Protein AF-A0A3B1JNW8-F1 (afdb_monomer_lite)

Structure (mmCIF, N/CA/C/O backbone):
data_AF-A0A3B1JNW8-F1
#
_entry.id   AF-A0A3B1JNW8-F1
#
loop_
_atom_site.group_PDB
_atom_site.id
_atom_site.type_symbol
_atom_site.label_atom_id
_atom_site.label_alt_id
_atom_site.label_comp_id
_atom_site.label_asym_id
_atom_site.label_entity_id
_atom_site.label_seq_id
_atom_site.pdbx_PDB_ins_code
_atom_site.Cartn_x
_atom_site.Cartn_y
_atom_site.Cartn_z
_atom_site.occupancy
_atom_site.B_iso_or_equiv
_atom_site.auth_seq_id
_atom_site.auth_comp_id
_atom_site.auth_asym_id
_atom_site.auth_atom_id
_atom_site.pdbx_PDB_model_num
ATOM 1 N N . MET A 1 1 ? 33.219 34.722 -27.864 1.00 51.53 1 MET A N 1
ATOM 2 C CA . MET A 1 1 ? 32.446 34.672 -26.596 1.00 51.53 1 MET A CA 1
ATOM 3 C C . MET A 1 1 ? 32.625 36.009 -25.904 1.00 51.53 1 MET A C 1
ATOM 5 O O . MET A 1 1 ? 33.750 36.466 -25.860 1.00 51.53 1 MET A O 1
ATOM 9 N N . ILE A 1 2 ? 31.564 36.655 -25.415 1.00 62.22 2 ILE A N 1
ATOM 10 C CA . ILE A 1 2 ? 31.696 37.978 -24.778 1.00 62.22 2 ILE A CA 1
ATOM 11 C C . ILE A 1 2 ? 31.516 37.834 -23.260 1.00 62.22 2 ILE A C 1
ATOM 13 O O . ILE A 1 2 ? 30.492 37.302 -22.812 1.00 62.22 2 ILE A O 1
ATOM 17 N N . SER A 1 3 ? 32.507 38.298 -22.495 1.00 66.75 3 SER A N 1
ATOM 18 C CA . SER A 1 3 ? 32.395 38.636 -21.070 1.00 66.75 3 SER A CA 1
ATOM 19 C C . SER A 1 3 ? 32.288 40.159 -20.960 1.00 66.75 3 SER A C 1
ATOM 21 O O . SER A 1 3 ? 32.994 40.876 -21.665 1.00 66.75 3 SER A O 1
ATOM 23 N N . CYS A 1 4 ? 31.354 40.676 -20.163 1.00 62.97 4 CYS A N 1
ATOM 24 C CA . CYS A 1 4 ? 31.179 42.119 -19.973 1.00 62.97 4 CYS A CA 1
ATOM 25 C C . CYS A 1 4 ? 31.002 42.444 -18.486 1.00 62.97 4 CYS A C 1
ATOM 27 O O . CYS A 1 4 ? 30.017 42.016 -17.874 1.00 62.97 4 CYS A O 1
ATOM 29 N N . SER A 1 5 ? 31.917 43.252 -17.956 1.00 67.75 5 SER A N 1
ATOM 30 C CA . SER A 1 5 ? 31.904 43.859 -16.619 1.00 67.75 5 SER A CA 1
ATOM 31 C C . SER A 1 5 ? 32.012 45.389 -16.732 1.00 67.75 5 SER A C 1
ATOM 33 O O . SER A 1 5 ? 32.511 45.900 -17.734 1.00 67.75 5 SER A O 1
ATOM 35 N N . GLY A 1 6 ? 31.481 46.130 -15.753 1.00 60.38 6 GLY A N 1
ATOM 36 C CA . GLY A 1 6 ? 31.794 47.556 -15.543 1.00 60.38 6 GLY A CA 1
ATOM 37 C C . GLY A 1 6 ? 31.257 48.584 -16.556 1.00 60.38 6 GLY A C 1
ATOM 38 O O . GLY A 1 6 ? 31.599 49.758 -16.470 1.00 60.38 6 GLY A O 1
ATOM 39 N N . LYS A 1 7 ? 30.410 48.210 -17.529 1.00 61.59 7 LYS A N 1
ATOM 40 C CA . LYS A 1 7 ? 29.914 49.162 -18.552 1.00 61.59 7 LYS A CA 1
ATOM 41 C C . LYS A 1 7 ? 28.759 50.039 -18.043 1.00 61.59 7 LYS A C 1
ATOM 43 O O . LYS A 1 7 ? 27.701 49.523 -17.671 1.00 61.59 7 LYS A O 1
ATOM 48 N N . ASN A 1 8 ? 28.900 51.364 -18.145 1.00 57.28 8 ASN A N 1
ATOM 49 C CA . ASN A 1 8 ? 27.860 52.344 -17.800 1.00 57.28 8 ASN A CA 1
ATOM 50 C C . ASN A 1 8 ? 27.121 52.846 -19.068 1.00 57.28 8 ASN A C 1
ATOM 52 O O . ASN A 1 8 ? 27.750 53.271 -20.030 1.00 57.28 8 ASN A O 1
ATOM 56 N N . LYS A 1 9 ? 25.778 52.778 -19.102 1.00 59.94 9 LYS A N 1
ATOM 57 C CA . LYS A 1 9 ? 24.890 53.280 -20.190 1.00 59.94 9 LYS A CA 1
ATOM 58 C C . LYS A 1 9 ? 25.111 52.762 -21.647 1.00 59.94 9 LYS A C 1
ATOM 60 O O . LYS A 1 9 ? 24.971 53.548 -22.587 1.00 59.94 9 LYS A O 1
ATOM 65 N N . PRO A 1 10 ? 25.323 51.461 -21.941 1.00 64.44 10 PRO A N 1
ATOM 66 C CA . PRO A 1 10 ? 25.380 51.003 -23.339 1.00 64.44 10 PRO A CA 1
ATOM 67 C C . PRO A 1 10 ? 24.010 51.099 -24.061 1.00 64.44 10 PRO A C 1
ATOM 69 O O . PRO A 1 10 ? 22.978 50.645 -23.546 1.00 64.44 10 PRO A O 1
ATOM 72 N N . LYS A 1 11 ? 23.992 51.660 -25.287 1.00 65.12 11 LYS A N 1
ATOM 73 C CA . LYS A 1 11 ? 22.773 51.870 -26.109 1.00 65.12 11 LYS A CA 1
ATOM 74 C C . LYS A 1 11 ? 22.101 50.552 -26.542 1.00 65.12 11 LYS A C 1
ATOM 76 O O . LYS A 1 11 ? 20.883 50.433 -26.443 1.00 65.12 11 LYS A O 1
ATOM 81 N N . SER A 1 12 ? 22.839 49.535 -26.990 1.00 71.44 12 SER A N 1
ATOM 82 C CA . SER A 1 12 ? 22.280 48.194 -27.246 1.00 71.44 12 SER A CA 1
ATOM 83 C C . SER A 1 12 ? 23.372 47.124 -27.260 1.00 71.44 12 SER A C 1
ATOM 85 O O . SER A 1 12 ? 24.476 47.392 -27.714 1.00 71.44 12 SER A O 1
ATOM 87 N N . LEU A 1 13 ? 23.069 45.925 -26.752 1.00 71.31 13 LEU A N 1
ATOM 88 C CA . LEU A 1 13 ? 23.989 44.781 -26.758 1.00 71.31 13 LEU A CA 1
ATOM 89 C C . LEU A 1 13 ? 23.312 43.579 -27.429 1.00 71.31 13 LEU A C 1
ATOM 91 O O . LEU A 1 13 ? 22.276 43.094 -26.953 1.00 71.31 13 LEU A O 1
ATOM 95 N N . LYS A 1 14 ? 23.895 43.104 -28.533 1.00 76.56 14 LYS A N 1
ATOM 96 C CA . LYS A 1 14 ? 23.471 41.910 -29.276 1.00 76.56 14 LYS A CA 1
ATOM 97 C C . LYS A 1 14 ? 24.640 40.929 -29.350 1.00 76.56 14 LYS A C 1
ATOM 99 O O . LYS A 1 14 ? 25.731 41.333 -29.725 1.00 76.56 14 LYS A O 1
ATOM 104 N N . ALA A 1 15 ? 24.415 39.657 -29.026 1.00 73.81 15 ALA A N 1
ATOM 105 C CA . ALA A 1 15 ? 25.417 38.612 -29.252 1.00 73.81 15 ALA A CA 1
ATOM 106 C C . ALA A 1 15 ? 24.789 37.218 -29.372 1.00 73.81 15 ALA A C 1
ATOM 108 O O . ALA A 1 15 ? 23.760 36.931 -28.757 1.00 73.81 15 ALA A O 1
ATOM 109 N N . ALA A 1 16 ? 25.442 36.309 -30.097 1.00 76.56 16 ALA A N 1
ATOM 110 C CA . ALA A 1 16 ? 25.005 34.915 -30.187 1.00 76.56 16 ALA A CA 1
ATOM 111 C C . ALA A 1 16 ? 25.192 34.164 -28.851 1.00 76.56 16 ALA A C 1
ATOM 113 O O . ALA A 1 16 ? 24.260 33.535 -28.339 1.00 76.56 16 ALA A O 1
ATOM 114 N N . ARG A 1 17 ? 26.377 34.269 -28.234 1.00 77.56 17 ARG A N 1
ATOM 115 C CA . ARG A 1 17 ? 26.729 33.559 -26.994 1.00 77.56 17 ARG A CA 1
ATOM 116 C C . ARG A 1 17 ? 27.450 34.484 -26.020 1.00 77.56 17 ARG A C 1
ATOM 118 O O . ARG A 1 17 ? 28.496 35.042 -26.348 1.00 77.56 17 ARG A O 1
ATOM 125 N N . MET A 1 18 ? 26.905 34.605 -24.814 1.00 73.56 18 MET A N 1
ATOM 126 C CA . MET A 1 18 ? 27.470 35.428 -23.744 1.00 73.56 18 MET A CA 1
ATOM 127 C C . MET A 1 18 ? 27.706 34.574 -22.500 1.00 73.56 18 MET A C 1
ATOM 129 O O . MET A 1 18 ? 26.800 33.861 -22.056 1.00 73.56 18 MET A O 1
ATOM 133 N N . ILE A 1 19 ? 28.936 34.611 -21.979 1.00 72.25 19 ILE A N 1
ATOM 134 C CA . ILE A 1 19 ? 29.340 33.776 -20.841 1.00 72.25 19 ILE A CA 1
ATOM 135 C C . ILE A 1 19 ? 28.869 34.428 -19.536 1.00 72.25 19 ILE A C 1
ATOM 137 O O . ILE A 1 19 ? 28.075 33.840 -18.812 1.00 72.25 19 ILE A O 1
ATOM 141 N N . SER A 1 20 ? 29.288 35.660 -19.249 1.00 71.19 20 SER A N 1
ATOM 142 C CA . SER A 1 20 ? 29.006 36.309 -17.965 1.00 71.19 20 SER A CA 1
ATOM 143 C C . SER A 1 20 ? 28.693 37.791 -18.134 1.00 71.19 20 SER A C 1
ATOM 145 O O . SER A 1 20 ? 29.275 38.471 -18.982 1.00 71.19 20 SER A O 1
ATOM 147 N N . PHE A 1 21 ? 27.759 38.274 -17.314 1.00 69.88 21 PHE A N 1
ATOM 148 C CA . PHE A 1 21 ? 27.407 39.685 -17.174 1.00 69.88 21 PHE A CA 1
ATOM 149 C C . PHE A 1 21 ? 27.394 40.081 -15.709 1.00 69.88 21 PHE A C 1
ATOM 151 O O . PHE A 1 21 ? 26.544 39.572 -14.974 1.00 69.88 21 PHE A O 1
ATOM 158 N N . ARG A 1 22 ? 28.246 41.035 -15.329 1.00 68.00 22 ARG A N 1
ATOM 159 C CA . ARG A 1 22 ? 28.269 41.630 -13.987 1.00 68.00 22 ARG A CA 1
ATOM 160 C C . ARG A 1 22 ? 28.200 43.160 -14.089 1.00 68.00 22 ARG A C 1
ATOM 162 O O . ARG A 1 22 ? 28.818 43.737 -14.977 1.00 68.00 22 ARG A O 1
ATOM 169 N N . GLU A 1 23 ? 27.404 43.790 -13.224 1.00 62.66 23 GLU A N 1
ATOM 170 C CA . GLU A 1 23 ? 27.475 45.235 -12.911 1.00 62.66 23 GLU A CA 1
ATOM 171 C C . GLU A 1 23 ? 27.287 46.205 -14.094 1.00 62.66 23 GLU A C 1
ATOM 173 O O . GLU A 1 23 ? 28.003 47.188 -14.248 1.00 62.66 23 GLU A O 1
ATOM 178 N N . ILE A 1 24 ? 26.287 45.961 -14.951 1.00 63.44 24 ILE A N 1
ATOM 179 C CA . ILE A 1 24 ? 25.941 46.905 -16.032 1.00 63.44 24 ILE A CA 1
ATOM 180 C C . ILE A 1 24 ? 24.789 47.811 -15.598 1.00 63.44 24 ILE A C 1
ATOM 182 O O . ILE A 1 24 ? 23.650 47.352 -15.437 1.00 63.44 24 ILE A O 1
ATOM 186 N N . ASN A 1 25 ? 25.062 49.114 -15.520 1.00 59.69 25 ASN A N 1
ATOM 187 C CA . ASN A 1 25 ? 24.083 50.139 -15.171 1.00 59.69 25 ASN A CA 1
ATOM 188 C C . ASN A 1 25 ? 23.349 50.684 -16.416 1.00 59.69 25 ASN A C 1
ATOM 190 O O . ASN A 1 25 ? 23.959 51.133 -17.386 1.00 59.69 25 ASN A O 1
ATOM 194 N N . LYS A 1 26 ? 22.005 50.648 -16.384 1.00 61.47 26 LYS A N 1
ATOM 195 C CA . LYS A 1 26 ? 21.077 51.248 -17.376 1.00 61.47 26 LYS A CA 1
ATOM 196 C C . LYS A 1 26 ? 21.291 50.888 -18.879 1.00 61.47 26 LYS A C 1
ATOM 198 O O . LYS A 1 26 ? 21.239 51.783 -19.723 1.00 61.47 26 LYS A O 1
ATOM 203 N N . PRO A 1 27 ? 21.429 49.609 -19.295 1.00 64.62 27 PRO A N 1
ATOM 204 C CA . PRO A 1 27 ? 21.424 49.254 -20.722 1.00 64.62 27 PRO A CA 1
ATOM 205 C C . PRO A 1 27 ? 20.013 49.404 -21.338 1.00 64.62 27 PRO A C 1
ATOM 207 O O . PRO A 1 27 ? 19.038 48.868 -20.790 1.00 64.62 27 PRO A O 1
ATOM 210 N N . LYS A 1 28 ? 19.867 50.081 -22.495 1.00 67.06 28 LYS A N 1
ATOM 211 C CA . LYS A 1 28 ? 18.536 50.284 -23.130 1.00 67.06 28 LYS A CA 1
ATOM 212 C C . LYS A 1 28 ? 17.930 48.979 -23.686 1.00 67.06 28 LYS A C 1
ATOM 214 O O . LYS A 1 28 ? 16.723 48.765 -23.556 1.00 67.06 28 LYS A O 1
ATOM 219 N N . SER A 1 29 ? 18.721 48.077 -24.275 1.00 74.50 29 SER A N 1
ATOM 220 C CA . SER A 1 29 ? 18.239 46.746 -24.688 1.00 74.50 29 SER A CA 1
ATOM 221 C C . SER A 1 29 ? 19.354 45.701 -24.765 1.00 74.50 29 SER A C 1
ATOM 223 O O . SER A 1 29 ? 20.470 46.006 -25.183 1.00 74.50 29 SER A O 1
ATOM 225 N N . LEU A 1 30 ? 19.044 44.463 -24.362 1.00 74.62 30 LEU A N 1
ATOM 226 C CA . LEU A 1 30 ? 19.959 43.324 -24.437 1.00 74.62 30 LEU A CA 1
ATOM 227 C C . LEU A 1 30 ? 19.273 42.113 -25.081 1.00 74.62 30 LEU A C 1
ATOM 229 O O . LEU A 1 30 ? 18.214 41.669 -24.618 1.00 74.62 30 LEU A O 1
ATOM 233 N N . LYS A 1 31 ? 19.882 41.576 -26.143 1.00 80.50 31 LYS A N 1
ATOM 234 C CA . LYS A 1 31 ? 19.407 40.400 -26.887 1.00 80.50 31 LYS A CA 1
ATOM 235 C C . LYS A 1 31 ? 20.532 39.367 -27.011 1.00 80.50 31 LYS A C 1
ATOM 237 O O . LYS A 1 31 ? 21.592 39.690 -27.537 1.00 80.50 31 LYS A O 1
ATOM 242 N N . ALA A 1 32 ? 20.291 38.128 -26.579 1.00 80.88 32 ALA A N 1
ATOM 243 C CA . ALA A 1 32 ? 21.219 37.018 -26.822 1.00 80.88 32 ALA A CA 1
ATOM 244 C C . ALA A 1 32 ? 20.542 35.679 -27.092 1.00 80.88 32 ALA A C 1
ATOM 246 O O . ALA A 1 32 ? 19.487 35.390 -26.534 1.00 80.88 32 ALA A O 1
ATOM 247 N N . ALA A 1 33 ? 21.182 34.803 -27.870 1.00 82.31 33 ALA A N 1
ATOM 248 C CA . ALA A 1 33 ? 20.684 33.436 -28.011 1.00 82.31 33 ALA A CA 1
ATOM 249 C C . ALA A 1 33 ? 20.995 32.596 -26.757 1.00 82.31 33 ALA A C 1
ATOM 251 O O . ALA A 1 33 ? 20.104 31.916 -26.236 1.00 82.31 33 ALA A O 1
ATOM 252 N N . ARG A 1 34 ? 22.223 32.671 -26.222 1.00 82.56 34 ARG A N 1
ATOM 253 C CA . ARG A 1 34 ? 22.644 31.934 -25.014 1.00 82.56 34 ARG A CA 1
ATOM 254 C C . ARG A 1 34 ? 23.316 32.852 -23.990 1.00 82.56 34 ARG A C 1
ATOM 256 O O . ARG A 1 34 ? 24.270 33.545 -24.327 1.00 82.56 34 ARG A O 1
ATOM 263 N N . VAL A 1 35 ? 22.839 32.804 -22.746 1.00 81.94 35 VAL A N 1
ATOM 264 C CA . VAL A 1 35 ? 23.421 33.487 -21.577 1.00 81.94 35 VAL A CA 1
ATOM 265 C C . VAL A 1 35 ? 23.759 32.438 -20.518 1.00 81.94 35 VAL A C 1
ATOM 267 O O . VAL A 1 35 ? 22.866 31.706 -20.083 1.00 81.94 35 VAL A O 1
ATOM 270 N N . VAL A 1 36 ? 25.026 32.333 -20.112 1.00 81.88 36 VAL A N 1
ATOM 271 C CA . VAL A 1 36 ? 25.422 31.395 -19.047 1.00 81.88 36 VAL A CA 1
ATOM 272 C C . VAL A 1 36 ? 25.115 31.996 -17.671 1.00 81.88 36 VAL A C 1
ATOM 274 O O . VAL A 1 36 ? 24.348 31.390 -16.928 1.00 81.88 36 VAL A O 1
ATOM 277 N N . SER A 1 37 ? 25.573 33.211 -17.365 1.00 80.81 37 SER A N 1
ATOM 278 C CA . SER A 1 37 ? 25.233 33.902 -16.113 1.00 80.81 37 SER A CA 1
ATOM 279 C C . SER A 1 37 ? 24.927 35.391 -16.313 1.00 80.81 37 SER A C 1
ATOM 281 O O . SER A 1 37 ? 25.415 36.045 -17.237 1.00 80.81 37 SER A O 1
ATOM 283 N N . CYS A 1 38 ? 24.061 35.936 -15.456 1.00 77.69 38 CYS A N 1
ATOM 284 C CA . CYS A 1 38 ? 23.694 37.352 -15.451 1.00 77.69 38 CYS A CA 1
ATOM 285 C C . CYS A 1 38 ? 23.413 37.829 -14.021 1.00 77.69 38 CYS A C 1
ATOM 287 O O . CYS A 1 38 ? 22.402 37.421 -13.452 1.00 77.69 38 CYS A O 1
ATOM 289 N N . SER A 1 39 ? 24.248 38.719 -13.476 1.00 79.06 39 SER A N 1
ATOM 290 C CA . SER A 1 39 ? 24.106 39.267 -12.121 1.00 79.06 39 SER A CA 1
ATOM 291 C C . SER A 1 39 ? 24.289 40.789 -12.037 1.00 79.06 39 SER A C 1
ATOM 293 O O . SER A 1 39 ? 24.815 41.411 -12.961 1.00 79.06 39 SER A O 1
ATOM 295 N N . GLY A 1 40 ? 23.809 41.386 -10.937 1.00 64.62 40 GLY A N 1
ATOM 296 C CA . GLY A 1 40 ? 24.106 42.768 -10.529 1.00 64.62 40 GLY A CA 1
ATOM 297 C C . GLY A 1 40 ? 23.595 43.834 -11.499 1.00 64.62 40 GLY A C 1
ATOM 298 O O . GLY A 1 40 ? 24.387 44.483 -12.177 1.00 64.62 40 GLY A O 1
ATOM 299 N N . LYS A 1 41 ? 22.270 44.003 -11.622 1.00 65.69 41 LYS A N 1
ATOM 300 C CA . LYS A 1 41 ? 21.687 44.971 -12.572 1.00 65.69 41 LYS A CA 1
ATOM 301 C C . LYS A 1 41 ? 20.631 45.866 -11.943 1.00 65.69 41 LYS A C 1
ATOM 303 O O . LYS A 1 41 ? 19.599 45.371 -11.493 1.00 65.69 41 LYS A O 1
ATOM 308 N N . ASN A 1 42 ? 20.827 47.178 -12.063 1.00 61.06 42 ASN A N 1
ATOM 309 C CA . ASN A 1 42 ? 19.877 48.204 -11.638 1.00 61.06 42 ASN A CA 1
ATOM 310 C C . ASN A 1 42 ? 19.246 48.905 -12.860 1.00 61.06 42 ASN A C 1
ATOM 312 O O . ASN A 1 42 ? 19.944 49.437 -13.726 1.00 61.06 42 ASN A O 1
ATOM 316 N N . GLY A 1 43 ? 17.909 48.891 -12.955 1.00 60.09 43 GLY A N 1
ATOM 317 C CA . GLY A 1 43 ? 17.160 49.726 -13.908 1.00 60.09 43 GLY A CA 1
ATOM 318 C C . GLY A 1 43 ? 17.174 49.269 -15.378 1.00 60.09 43 GLY A C 1
ATOM 319 O O . GLY A 1 43 ? 17.230 50.101 -16.283 1.00 60.09 43 GLY A O 1
ATOM 320 N N . GLN A 1 44 ? 17.121 47.959 -15.659 1.00 62.00 44 GLN A N 1
ATOM 321 C CA . GLN A 1 44 ? 17.089 47.442 -17.042 1.00 62.00 44 GLN A CA 1
ATOM 322 C C . GLN A 1 44 ? 15.818 47.824 -17.832 1.00 62.00 44 GLN A C 1
ATOM 324 O O . GLN A 1 44 ? 14.693 47.607 -17.369 1.00 62.00 44 GLN A O 1
ATOM 329 N N . ASN A 1 45 ? 15.984 48.224 -19.103 1.00 61.53 45 ASN A N 1
ATOM 330 C CA . ASN A 1 45 ? 14.870 48.498 -20.024 1.00 61.53 45 ASN A CA 1
ATOM 331 C C . ASN A 1 45 ? 14.318 47.246 -20.753 1.00 61.53 45 ASN A C 1
ATOM 333 O O . ASN A 1 45 ? 13.102 47.110 -20.887 1.00 61.53 45 ASN A O 1
ATOM 337 N N . SER A 1 46 ? 15.146 46.294 -21.212 1.00 74.56 46 SER A N 1
ATOM 338 C CA . SER A 1 46 ? 14.656 44.994 -21.725 1.00 74.56 46 SER A CA 1
ATOM 339 C C . SER A 1 46 ? 15.756 43.929 -21.871 1.00 74.56 46 SER A C 1
ATOM 341 O O . SER A 1 46 ? 16.795 44.186 -22.473 1.00 74.56 46 SER A O 1
ATOM 343 N N . LEU A 1 47 ? 15.502 42.718 -21.361 1.00 80.38 47 LEU A N 1
ATOM 344 C CA . LEU A 1 47 ? 16.356 41.531 -21.498 1.00 80.38 47 LEU A CA 1
ATOM 345 C C . LEU A 1 47 ? 15.599 40.449 -22.281 1.00 80.38 47 LEU A C 1
ATOM 347 O O . LEU A 1 47 ? 14.538 39.992 -21.841 1.00 80.38 47 LEU A O 1
ATOM 351 N N . LYS A 1 48 ? 16.127 40.049 -23.441 1.00 84.56 48 LYS A N 1
ATOM 352 C CA . LYS A 1 48 ? 15.573 38.978 -24.281 1.00 84.56 48 LYS A CA 1
ATOM 353 C C . LYS A 1 48 ? 16.614 37.879 -24.487 1.00 84.56 48 LYS A C 1
ATOM 355 O O . LYS A 1 48 ? 17.701 38.170 -24.983 1.00 84.56 48 LYS A O 1
ATOM 360 N N . ALA A 1 49 ? 16.277 36.635 -24.143 1.00 85.31 49 ALA A N 1
ATOM 361 C CA . ALA A 1 49 ? 17.154 35.497 -24.408 1.00 85.31 49 ALA A CA 1
ATOM 362 C C . ALA A 1 49 ? 16.423 34.215 -24.829 1.00 85.31 49 ALA A C 1
ATOM 364 O O . ALA A 1 49 ? 15.306 33.948 -24.385 1.00 85.31 49 ALA A O 1
ATOM 365 N N . THR A 1 50 ? 17.062 33.378 -25.648 1.00 87.25 50 THR A N 1
ATOM 366 C CA . THR A 1 50 ? 16.512 32.049 -25.976 1.00 87.25 50 THR A CA 1
ATOM 367 C C . THR A 1 50 ? 16.810 31.046 -24.860 1.00 87.25 50 THR A C 1
ATOM 369 O O . THR A 1 50 ? 15.907 30.346 -24.396 1.00 87.25 50 THR A O 1
ATOM 372 N N . ARG A 1 51 ? 18.053 30.994 -24.368 1.00 87.75 51 ARG A N 1
ATOM 373 C CA . ARG A 1 51 ? 18.452 30.153 -23.228 1.00 87.75 51 ARG A CA 1
ATOM 374 C C . ARG A 1 51 ? 19.249 30.953 -22.204 1.00 87.75 51 ARG A C 1
ATOM 376 O O . ARG A 1 51 ? 20.167 31.684 -22.568 1.00 87.75 51 ARG A O 1
ATOM 383 N N . MET A 1 52 ? 18.919 30.758 -20.934 1.00 86.25 52 MET A N 1
ATOM 384 C CA . MET A 1 52 ? 19.615 31.338 -19.792 1.00 86.25 52 MET A CA 1
ATOM 385 C C . MET A 1 52 ? 19.873 30.258 -18.747 1.00 86.25 52 MET A C 1
ATOM 387 O O . MET A 1 52 ? 18.923 29.606 -18.306 1.00 86.25 52 MET A O 1
ATOM 391 N N . ARG A 1 53 ? 21.137 30.049 -18.364 1.00 87.56 53 ARG A N 1
ATOM 392 C CA . ARG A 1 53 ? 21.482 29.066 -17.328 1.00 87.56 53 ARG A CA 1
ATOM 393 C C . ARG A 1 53 ? 21.245 29.643 -15.930 1.00 87.56 53 ARG A C 1
ATOM 395 O O . ARG A 1 53 ? 20.509 29.031 -15.163 1.00 87.56 53 ARG A O 1
ATOM 402 N N . SER A 1 54 ? 21.748 30.835 -15.624 1.00 86.69 54 SER A N 1
ATOM 403 C CA . SER A 1 54 ? 21.447 31.507 -14.355 1.00 86.69 54 SER A CA 1
ATOM 404 C C . SER A 1 54 ? 21.235 33.014 -14.501 1.00 86.69 54 SER A C 1
ATOM 406 O O . SER A 1 54 ? 21.872 33.679 -15.322 1.00 86.69 54 SER A O 1
ATOM 408 N N . CYS A 1 55 ? 20.335 33.568 -13.688 1.00 84.69 55 CYS A N 1
ATOM 409 C CA . CYS A 1 55 ? 20.275 35.008 -13.456 1.00 84.69 55 CYS A CA 1
ATOM 410 C C . CYS A 1 55 ? 19.953 35.348 -11.999 1.00 84.69 55 CYS A C 1
ATOM 412 O O . CYS A 1 55 ? 19.037 34.762 -11.422 1.00 84.69 55 CYS A O 1
ATOM 414 N N . SER A 1 56 ? 20.677 36.312 -11.434 1.00 86.19 56 SER A N 1
ATOM 415 C CA . SER A 1 56 ? 20.532 36.757 -10.047 1.00 86.19 56 SER A CA 1
ATOM 416 C C . SER A 1 56 ? 20.636 38.279 -9.902 1.00 86.19 56 SER A C 1
ATOM 418 O O . SER A 1 56 ? 21.121 38.958 -10.802 1.00 86.19 56 SER A O 1
ATOM 420 N N . GLY A 1 57 ? 20.152 38.845 -8.794 1.00 81.25 57 GLY A N 1
ATOM 421 C CA . GLY A 1 57 ? 20.397 40.253 -8.439 1.00 81.25 57 GLY A CA 1
ATOM 422 C C . GLY A 1 57 ? 19.924 41.269 -9.489 1.00 81.25 57 GLY A C 1
ATOM 423 O O . GLY A 1 57 ? 20.675 42.169 -9.866 1.00 81.25 57 GLY A O 1
ATOM 424 N N . ILE A 1 58 ? 18.703 41.099 -10.010 1.00 82.25 58 ILE A N 1
ATOM 425 C CA . ILE A 1 58 ? 18.115 41.999 -11.017 1.00 82.25 58 ILE A CA 1
ATOM 426 C C . ILE A 1 58 ? 17.058 42.883 -10.354 1.00 82.25 58 ILE A C 1
ATOM 428 O O . ILE A 1 58 ? 16.008 42.394 -9.930 1.00 82.25 58 ILE A O 1
ATOM 432 N N . ASN A 1 59 ? 17.290 44.194 -10.352 1.00 83.12 59 ASN A N 1
ATOM 433 C CA . ASN A 1 59 ? 16.415 45.189 -9.743 1.00 83.12 59 ASN A CA 1
ATOM 434 C C . ASN A 1 59 ? 15.637 45.994 -10.798 1.00 83.12 59 ASN A C 1
ATOM 436 O O . ASN A 1 59 ? 16.191 46.545 -11.752 1.00 83.12 59 ASN A O 1
ATOM 440 N N . GLU A 1 60 ? 14.319 46.043 -10.608 1.00 83.31 60 GLU A N 1
ATOM 441 C CA . GLU A 1 60 ? 13.336 46.807 -11.383 1.00 83.31 60 GLU A CA 1
ATOM 44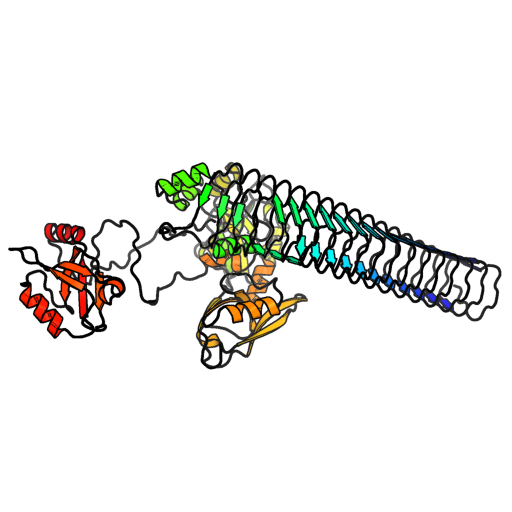2 C C . GLU A 1 60 ? 13.363 46.605 -12.916 1.00 83.31 60 GLU A C 1
ATOM 444 O O . GLU A 1 60 ? 13.220 47.570 -13.676 1.00 83.31 60 GLU A O 1
ATOM 449 N N . PRO A 1 61 ? 13.481 45.366 -13.443 1.00 84.38 61 PRO A N 1
ATOM 450 C CA . PRO A 1 61 ? 13.526 45.172 -14.887 1.00 84.38 61 PRO A CA 1
ATOM 451 C C . PRO A 1 61 ? 12.169 45.508 -15.528 1.00 84.38 61 PRO A C 1
ATOM 453 O O . PRO A 1 61 ? 11.117 44.975 -15.143 1.00 84.38 61 PRO A O 1
ATOM 456 N N . LYS A 1 62 ? 12.181 46.354 -16.569 1.00 82.44 62 LYS A N 1
ATOM 457 C CA . LYS A 1 62 ? 10.974 46.684 -17.351 1.00 82.44 62 LYS A CA 1
ATOM 458 C C . LYS A 1 62 ? 10.416 45.457 -18.090 1.00 82.44 62 LYS A C 1
ATOM 460 O O . LYS A 1 62 ? 9.202 45.261 -18.131 1.00 82.44 62 LYS A O 1
ATOM 465 N N . SER A 1 63 ? 11.273 44.598 -18.649 1.00 84.62 63 SER A N 1
ATOM 466 C CA . SER A 1 63 ? 10.850 43.353 -19.307 1.00 84.62 63 SER A CA 1
ATOM 467 C C . SER A 1 63 ? 11.968 42.309 -19.336 1.00 84.62 63 SER A C 1
ATOM 469 O O . SER A 1 63 ? 12.985 42.530 -19.989 1.00 84.62 63 SER A O 1
ATOM 471 N N . LEU A 1 64 ? 11.726 41.135 -18.748 1.00 86.75 64 LEU A N 1
ATOM 472 C CA . LEU A 1 64 ? 12.571 39.943 -18.842 1.00 86.75 64 LEU A CA 1
ATOM 473 C C . LEU A 1 64 ? 11.817 38.853 -19.618 1.00 86.75 64 LEU A C 1
ATOM 475 O O . LEU A 1 64 ? 10.806 38.329 -19.146 1.00 86.75 64 LEU A O 1
ATOM 479 N N . LYS A 1 65 ? 12.261 38.567 -20.847 1.00 88.50 65 LYS A N 1
ATOM 480 C CA . LYS A 1 65 ? 11.654 37.575 -21.749 1.00 88.50 65 LYS A CA 1
ATOM 481 C C . LYS A 1 65 ? 12.686 36.504 -22.078 1.00 88.50 65 LYS A C 1
ATOM 483 O O . LYS A 1 65 ? 13.606 36.767 -22.848 1.00 88.50 65 LYS A O 1
ATOM 488 N N . VAL A 1 66 ? 12.530 35.307 -21.523 1.00 87.12 66 VAL A N 1
ATOM 489 C CA . VAL A 1 66 ? 13.487 34.217 -21.747 1.00 87.12 66 VAL A CA 1
ATOM 490 C C . VAL A 1 66 ? 12.771 32.927 -22.119 1.00 87.12 66 VAL A C 1
ATOM 492 O O . VAL A 1 66 ? 11.934 32.460 -21.359 1.00 87.12 66 VAL A O 1
ATOM 495 N N . ALA A 1 67 ? 13.077 32.313 -23.264 1.00 88.62 67 ALA A N 1
ATOM 496 C CA . ALA A 1 67 ? 12.360 31.098 -23.661 1.00 88.62 67 ALA A CA 1
ATOM 497 C C . ALA A 1 67 ? 12.631 29.930 -22.690 1.00 88.62 67 ALA A C 1
ATOM 499 O O . ALA A 1 67 ? 11.682 29.285 -22.237 1.00 88.62 67 ALA A O 1
ATOM 500 N N . ARG A 1 68 ? 13.892 29.685 -22.309 1.00 90.25 68 ARG A N 1
ATOM 501 C CA . ARG A 1 68 ? 14.269 28.655 -21.323 1.00 90.25 68 ARG A CA 1
ATOM 502 C C . ARG A 1 68 ? 15.201 29.221 -20.252 1.00 90.25 68 ARG A C 1
ATOM 504 O O . ARG A 1 68 ? 16.292 29.676 -20.585 1.00 90.25 68 ARG A O 1
ATOM 511 N N . VAL A 1 69 ? 14.779 29.153 -18.992 1.00 89.81 69 VAL A N 1
ATOM 512 C CA . VAL A 1 69 ? 15.569 29.540 -17.813 1.00 89.81 69 VAL A CA 1
ATOM 513 C C . VAL A 1 69 ? 15.828 28.299 -16.971 1.00 89.81 69 VAL A C 1
ATOM 515 O O . VAL A 1 69 ? 14.876 27.606 -16.605 1.00 89.81 69 VAL A O 1
ATOM 518 N N . PHE A 1 70 ? 17.092 28.013 -16.668 1.00 88.81 70 PHE A N 1
ATOM 519 C CA . PHE A 1 70 ? 17.436 26.916 -15.766 1.00 88.81 70 PHE A CA 1
ATOM 520 C C . PHE A 1 70 ? 17.325 27.349 -14.294 1.00 88.81 70 PHE A C 1
ATOM 522 O O . PHE A 1 70 ? 16.583 26.731 -13.539 1.00 88.81 70 PHE A O 1
ATOM 529 N N . SER A 1 71 ? 17.952 28.458 -13.900 1.00 89.81 71 SER A N 1
ATOM 530 C CA . SER A 1 71 ? 17.821 29.008 -12.546 1.00 89.81 71 SER A CA 1
ATOM 531 C C . SER A 1 71 ? 17.642 30.526 -12.552 1.00 89.81 71 SER A C 1
ATOM 533 O O . SER A 1 71 ? 18.312 31.228 -13.313 1.00 89.81 71 SER A O 1
ATOM 535 N N . CYS A 1 72 ? 16.746 31.046 -11.711 1.00 87.88 72 CYS A N 1
ATOM 536 C CA . CYS A 1 72 ? 16.665 32.478 -11.437 1.00 87.88 72 CYS A CA 1
ATOM 537 C C . CYS A 1 72 ? 16.475 32.791 -9.953 1.00 87.88 72 CYS A C 1
ATOM 539 O O . CYS A 1 72 ? 15.633 32.181 -9.305 1.00 87.88 72 CYS A O 1
ATOM 541 N N . SER A 1 73 ? 17.217 33.757 -9.416 1.00 89.56 73 SER A N 1
ATOM 542 C CA . SER A 1 73 ? 17.096 34.177 -8.017 1.00 89.56 73 SER A CA 1
ATOM 543 C C . SER A 1 73 ? 17.176 35.695 -7.851 1.00 89.56 73 SER A C 1
ATOM 545 O O . SER A 1 73 ? 17.585 36.403 -8.764 1.00 89.56 73 SER A O 1
ATOM 547 N N . GLY A 1 74 ? 16.739 36.234 -6.711 1.00 86.69 74 GLY A N 1
ATOM 548 C CA . GLY A 1 74 ? 16.981 37.640 -6.350 1.00 86.69 74 GLY A CA 1
ATOM 549 C C . GLY A 1 74 ? 16.493 38.664 -7.386 1.00 86.69 74 GLY A C 1
ATOM 550 O O . GLY A 1 74 ? 17.247 39.554 -7.777 1.00 86.69 74 GLY A O 1
ATOM 551 N N . ILE A 1 75 ? 15.255 38.520 -7.874 1.00 87.88 75 ILE A N 1
ATOM 552 C CA . ILE A 1 75 ? 14.652 39.461 -8.833 1.00 87.88 75 ILE A CA 1
ATOM 553 C C . ILE A 1 75 ? 13.669 40.373 -8.098 1.00 87.88 75 ILE A C 1
ATOM 555 O O . ILE A 1 75 ? 12.620 39.922 -7.630 1.00 87.88 75 ILE A O 1
ATOM 559 N N . ASN A 1 76 ? 13.953 41.674 -8.065 1.00 88.81 76 ASN A N 1
ATOM 560 C CA . ASN A 1 76 ? 13.164 42.654 -7.322 1.00 88.81 76 ASN A CA 1
ATOM 561 C C . ASN A 1 76 ? 12.325 43.547 -8.248 1.00 88.81 76 ASN A C 1
ATOM 563 O O . ASN A 1 76 ? 12.808 44.112 -9.226 1.00 88.81 76 ASN A O 1
ATOM 567 N N . LYS A 1 77 ? 11.034 43.672 -7.928 1.00 88.25 77 LYS A N 1
ATOM 568 C CA . LYS A 1 77 ? 10.008 44.500 -8.588 1.00 88.25 77 LYS A CA 1
ATOM 569 C C . LYS A 1 77 ? 9.971 44.408 -10.134 1.00 88.25 77 LYS A C 1
ATOM 571 O O . LYS A 1 77 ? 9.843 45.439 -10.801 1.00 88.25 77 LYS A O 1
ATOM 576 N N . PRO A 1 78 ? 10.006 43.213 -10.762 1.00 89.12 78 PRO A N 1
ATOM 577 C CA . PRO A 1 78 ? 9.951 43.125 -12.220 1.00 89.12 78 PRO A CA 1
ATOM 578 C C . PRO A 1 78 ? 8.584 43.581 -12.756 1.00 89.12 78 PRO A C 1
ATOM 580 O O . PRO A 1 78 ? 7.528 43.118 -12.301 1.00 89.12 78 PRO A O 1
ATOM 583 N N . LYS A 1 79 ? 8.578 44.463 -13.769 1.00 88.00 79 LYS A N 1
ATOM 584 C CA . LYS A 1 79 ? 7.330 44.885 -14.437 1.00 88.00 79 LYS A CA 1
ATOM 585 C C . LYS A 1 79 ? 6.729 43.735 -15.259 1.00 88.00 79 LYS A C 1
ATOM 587 O O . LYS A 1 79 ? 5.516 43.535 -15.241 1.00 88.00 79 LYS A O 1
ATOM 592 N N . SER A 1 80 ? 7.561 42.943 -15.936 1.00 89.56 80 SER A N 1
ATOM 593 C CA . SER A 1 80 ? 7.123 41.762 -16.690 1.00 89.56 80 SER A CA 1
ATOM 594 C C . SER A 1 80 ? 8.214 40.693 -16.738 1.00 89.56 80 SER A C 1
ATOM 596 O O . SER A 1 80 ? 9.266 40.929 -17.325 1.00 89.56 80 SER A O 1
ATOM 598 N N . LEU A 1 81 ? 7.917 39.498 -16.225 1.00 90.00 81 LEU A N 1
ATOM 599 C CA . LEU A 1 81 ? 8.726 38.286 -16.368 1.00 90.00 81 LEU A CA 1
ATOM 600 C C . LEU A 1 81 ? 7.937 37.264 -17.195 1.00 90.00 81 LEU A C 1
ATOM 602 O O . LEU A 1 81 ? 6.851 36.834 -16.795 1.00 90.00 81 LEU A O 1
ATOM 606 N N . LYS A 1 82 ? 8.447 36.916 -18.379 1.00 91.44 82 LYS A N 1
ATOM 607 C CA . LYS A 1 82 ? 7.832 35.944 -19.293 1.00 91.44 82 LYS A CA 1
ATOM 608 C C . LYS A 1 82 ? 8.838 34.856 -19.644 1.00 91.44 82 LYS A C 1
ATOM 610 O O . LYS A 1 82 ? 9.912 35.173 -20.152 1.00 91.44 82 LYS A O 1
ATOM 615 N N . ALA A 1 83 ? 8.459 33.597 -19.446 1.00 90.25 83 ALA A N 1
ATOM 616 C CA . ALA A 1 83 ? 9.272 32.468 -19.879 1.00 90.25 83 ALA A CA 1
ATOM 617 C C . ALA A 1 83 ? 8.453 31.311 -20.451 1.00 90.25 83 ALA A C 1
ATOM 619 O O . ALA A 1 83 ? 7.331 31.071 -20.020 1.00 90.25 83 ALA A O 1
ATOM 620 N N . ALA A 1 84 ? 8.982 30.565 -21.423 1.00 90.69 84 ALA A N 1
ATOM 621 C CA . ALA A 1 84 ? 8.281 29.366 -21.891 1.00 90.69 84 ALA A CA 1
ATOM 622 C C . ALA A 1 84 ? 8.505 28.205 -20.909 1.00 90.69 84 ALA A C 1
ATOM 624 O O . ALA A 1 84 ? 7.548 27.553 -20.486 1.00 90.69 84 ALA A O 1
ATOM 625 N N . ARG A 1 85 ? 9.755 27.979 -20.491 1.00 91.50 85 ARG A N 1
ATOM 626 C CA . ARG A 1 85 ? 10.122 26.956 -19.503 1.00 91.50 85 ARG A CA 1
ATOM 627 C C . ARG A 1 85 ? 11.046 27.539 -18.441 1.00 91.50 85 ARG A C 1
ATOM 629 O O . ARG A 1 85 ? 12.049 28.163 -18.777 1.00 91.50 85 ARG A O 1
ATOM 636 N N . VAL A 1 86 ? 10.710 27.286 -17.184 1.00 90.56 86 VAL A N 1
ATOM 637 C CA . VAL A 1 86 ? 11.526 27.616 -16.015 1.00 90.56 86 VAL A CA 1
ATOM 638 C C . VAL A 1 86 ? 11.777 26.329 -15.242 1.00 90.56 86 VAL A C 1
ATOM 640 O O . VAL A 1 86 ? 10.821 25.631 -14.895 1.00 90.56 86 VAL A O 1
ATOM 643 N N . PHE A 1 87 ? 13.041 25.995 -15.006 1.00 89.94 87 PHE A N 1
ATOM 644 C CA . PHE A 1 87 ? 13.396 24.813 -14.227 1.00 89.94 87 PHE A CA 1
ATOM 645 C C . PHE A 1 87 ? 13.342 25.117 -12.722 1.00 89.94 87 PHE A C 1
ATOM 647 O O . PHE A 1 87 ? 12.533 24.513 -12.020 1.00 89.94 87 PHE A O 1
ATOM 654 N N . SER A 1 88 ? 14.090 26.119 -12.258 1.00 90.69 88 SER A N 1
ATOM 655 C CA . SER A 1 88 ? 14.067 26.590 -10.871 1.00 90.69 88 SER A CA 1
ATOM 656 C C . SER A 1 88 ? 14.011 28.115 -10.797 1.00 90.69 88 SER A C 1
ATOM 658 O O . SER A 1 88 ? 14.696 28.791 -11.564 1.00 90.69 88 SER A O 1
ATOM 660 N N . CYS A 1 89 ? 13.212 28.667 -9.882 1.00 87.69 89 CYS A N 1
ATOM 661 C CA . CYS A 1 89 ? 13.304 30.081 -9.523 1.00 87.69 89 CYS A CA 1
ATOM 662 C C . CYS A 1 89 ? 13.015 30.327 -8.040 1.00 87.69 89 CYS A C 1
ATOM 664 O O . CYS A 1 89 ? 12.071 29.768 -7.488 1.00 87.69 89 CYS A O 1
ATOM 666 N N . SER A 1 90 ? 13.771 31.222 -7.414 1.00 90.88 90 SER A N 1
ATOM 667 C CA . SER A 1 90 ? 13.589 31.614 -6.017 1.00 90.88 90 SER A CA 1
ATOM 668 C C . SER A 1 90 ? 13.698 33.127 -5.818 1.00 90.88 90 SER A C 1
ATOM 670 O O . SER A 1 90 ? 14.132 33.854 -6.707 1.00 90.88 90 SER A O 1
ATOM 672 N N . GLY A 1 91 ? 13.256 33.645 -4.671 1.00 89.12 91 GLY A N 1
ATOM 673 C CA . GLY A 1 91 ? 13.542 35.030 -4.269 1.00 89.12 91 GLY A CA 1
ATOM 674 C C . GLY A 1 91 ? 13.059 36.100 -5.258 1.00 89.12 91 GLY A C 1
ATOM 675 O O . GLY A 1 91 ? 13.819 36.995 -5.627 1.00 89.12 91 GLY A O 1
ATOM 676 N N . ILE A 1 92 ? 11.806 36.006 -5.719 1.00 90.50 92 ILE A N 1
ATOM 677 C CA . ILE A 1 92 ? 11.200 37.011 -6.608 1.00 90.50 92 ILE A CA 1
ATOM 678 C C . ILE A 1 92 ? 10.277 37.917 -5.792 1.00 90.50 92 ILE A C 1
ATOM 680 O O . ILE A 1 92 ? 9.217 37.493 -5.322 1.00 90.50 92 ILE A O 1
ATOM 684 N N . ASN A 1 93 ? 10.626 39.197 -5.684 1.00 91.12 93 ASN A N 1
ATOM 685 C CA . ASN A 1 93 ? 9.906 40.159 -4.854 1.00 91.12 93 ASN A CA 1
ATOM 686 C C . ASN A 1 93 ? 9.081 41.136 -5.699 1.00 91.12 93 ASN A C 1
ATOM 688 O O . ASN A 1 93 ? 9.588 41.803 -6.592 1.00 91.12 93 ASN A O 1
ATOM 692 N N . GLY A 1 94 ? 7.786 41.255 -5.413 1.00 90.06 94 GLY A N 1
ATOM 693 C CA . GLY A 1 94 ? 6.887 42.251 -6.000 1.00 90.06 94 GLY A CA 1
ATOM 694 C C . GLY A 1 94 ? 6.687 42.206 -7.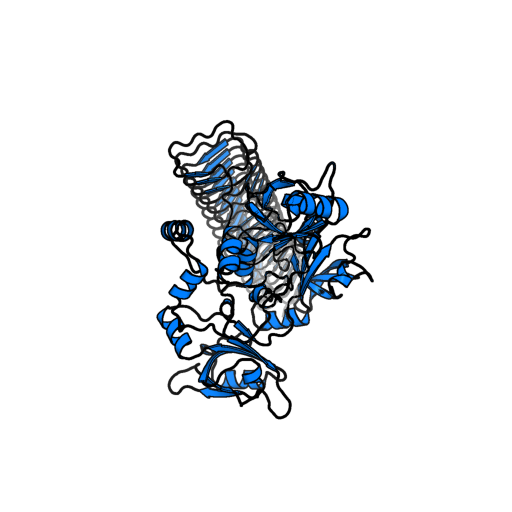526 1.00 90.06 94 GLY A C 1
ATOM 695 O O . GLY A 1 94 ? 6.568 43.282 -8.122 1.00 90.06 94 GLY A O 1
ATOM 696 N N . PRO A 1 95 ? 6.613 41.040 -8.204 1.00 91.88 95 PRO A N 1
ATOM 697 C CA . PRO A 1 95 ? 6.431 41.016 -9.652 1.00 91.88 95 PRO A CA 1
ATOM 698 C C . PRO A 1 95 ? 5.051 41.568 -10.045 1.00 91.88 95 PRO A C 1
ATOM 700 O O . PRO A 1 95 ? 4.012 41.107 -9.552 1.00 91.88 95 PRO A O 1
ATOM 703 N N . LYS A 1 96 ? 5.013 42.535 -10.976 1.00 92.06 96 LYS A N 1
ATOM 704 C CA . LYS A 1 96 ? 3.740 43.034 -11.536 1.00 92.06 96 LYS A CA 1
ATOM 705 C C . LYS A 1 96 ? 3.073 41.966 -12.414 1.00 92.06 96 LYS A C 1
ATOM 707 O O . LYS A 1 96 ? 1.856 41.801 -12.362 1.00 92.06 96 LYS A O 1
ATOM 712 N N . SER A 1 97 ? 3.859 41.208 -13.176 1.00 92.50 97 SER A N 1
ATOM 713 C CA . SER A 1 97 ? 3.379 40.086 -13.988 1.00 92.50 97 SER A CA 1
ATOM 714 C C . SER A 1 97 ? 4.459 39.017 -14.127 1.00 92.50 97 SER A C 1
ATOM 716 O O . SER A 1 97 ? 5.515 39.293 -14.690 1.00 92.50 97 SER A O 1
ATOM 718 N N . LEU A 1 98 ? 4.155 37.789 -13.706 1.00 92.38 98 LEU A N 1
ATOM 719 C CA . LEU A 1 98 ? 4.954 36.589 -13.950 1.00 92.38 98 LEU A CA 1
ATOM 720 C C . LEU A 1 98 ? 4.118 35.603 -14.770 1.00 92.38 98 LEU A C 1
ATOM 722 O O . LEU A 1 98 ? 3.057 35.156 -14.326 1.00 92.38 98 LEU A O 1
ATOM 726 N N . LYS A 1 99 ? 4.574 35.291 -15.986 1.00 93.62 99 LYS A N 1
ATOM 727 C CA . LYS A 1 99 ? 3.886 34.380 -16.908 1.00 93.62 99 LYS A CA 1
ATOM 728 C C . LYS A 1 99 ? 4.828 33.274 -17.365 1.00 93.62 99 LYS A C 1
ATOM 730 O O . LYS A 1 99 ? 5.896 33.574 -17.897 1.00 93.62 99 LYS A O 1
ATOM 735 N N . ALA A 1 100 ? 4.398 32.022 -17.227 1.00 92.31 100 ALA A N 1
ATOM 736 C CA . ALA A 1 100 ? 5.137 30.888 -17.763 1.00 92.31 100 ALA A CA 1
ATOM 737 C C . ALA A 1 100 ? 4.249 29.795 -18.366 1.00 92.31 100 ALA A C 1
ATOM 739 O O . ALA A 1 100 ? 3.128 29.571 -17.910 1.00 92.31 100 ALA A O 1
ATOM 740 N N . ALA A 1 101 ? 4.741 29.083 -19.384 1.00 92.44 101 ALA A N 1
ATOM 741 C CA . ALA A 1 101 ? 4.032 27.900 -19.879 1.00 92.44 101 ALA A CA 1
ATOM 742 C C . ALA A 1 101 ? 4.298 26.684 -18.976 1.00 92.44 101 ALA A C 1
ATOM 744 O O . ALA A 1 101 ? 3.362 25.975 -18.602 1.00 92.44 101 ALA A O 1
ATOM 745 N N . ARG A 1 102 ? 5.555 26.460 -18.570 1.00 92.94 102 ARG A N 1
ATOM 746 C CA . ARG A 1 102 ? 5.940 25.381 -17.645 1.00 92.94 102 ARG A CA 1
ATOM 747 C C . ARG A 1 102 ? 6.902 25.888 -16.574 1.00 92.94 102 ARG A C 1
ATOM 749 O O . ARG A 1 102 ? 7.891 26.531 -16.916 1.00 92.94 102 ARG A O 1
ATOM 756 N N . MET A 1 103 ? 6.630 25.562 -15.311 1.00 90.19 103 MET A N 1
ATOM 757 C CA . MET A 1 103 ? 7.563 25.778 -14.196 1.00 90.19 103 MET A CA 1
ATOM 758 C C . MET A 1 103 ? 7.708 24.492 -13.380 1.00 90.19 103 MET A C 1
ATOM 760 O O . MET A 1 103 ? 6.691 23.912 -12.981 1.00 90.19 103 MET A O 1
ATOM 764 N N . LEU A 1 104 ? 8.949 24.036 -13.180 1.00 89.38 104 LEU A N 1
ATOM 765 C CA . LEU A 1 104 ? 9.237 22.794 -12.457 1.00 89.38 104 LEU A CA 1
ATOM 766 C C . LEU A 1 104 ? 9.278 23.005 -10.943 1.00 89.38 104 LEU A C 1
ATOM 768 O O . LEU A 1 104 ? 8.498 22.370 -10.241 1.00 89.38 104 LEU A O 1
ATOM 772 N N . SER A 1 105 ? 10.134 23.897 -10.454 1.00 88.69 105 SER A N 1
ATOM 773 C CA . SER A 1 105 ? 10.257 24.208 -9.030 1.00 88.69 105 SER A CA 1
ATOM 774 C C . SER A 1 105 ? 10.369 25.708 -8.822 1.00 88.69 105 SER A C 1
ATOM 776 O O . SER A 1 105 ? 11.053 26.395 -9.581 1.00 88.69 105 SER A O 1
ATOM 778 N N . PHE A 1 106 ? 9.680 26.240 -7.819 1.00 87.06 106 PHE A N 1
ATOM 779 C CA . PHE A 1 106 ? 9.932 27.606 -7.389 1.00 87.06 106 PHE A CA 1
ATOM 780 C C . PHE A 1 106 ? 9.497 27.862 -5.958 1.00 87.06 106 PHE A C 1
ATOM 782 O O . PHE A 1 106 ? 8.498 27.318 -5.485 1.00 87.06 106 PHE A O 1
ATOM 789 N N . SER A 1 107 ? 10.239 28.747 -5.307 1.00 90.62 107 SER A N 1
ATOM 790 C CA . SER A 1 107 ? 10.044 29.114 -3.913 1.00 90.62 107 SER A CA 1
ATOM 791 C C . SER A 1 107 ? 10.188 30.622 -3.703 1.00 90.62 107 SER A C 1
ATOM 793 O O . SER A 1 107 ? 10.686 31.344 -4.565 1.00 90.62 107 SER A O 1
ATOM 795 N N . GLY A 1 108 ? 9.719 31.142 -2.570 1.00 89.56 108 GLY A N 1
ATOM 796 C CA . GLY A 1 108 ? 10.046 32.510 -2.149 1.00 89.56 108 GLY A CA 1
ATOM 797 C C . GLY A 1 108 ? 9.572 33.604 -3.114 1.00 89.56 108 GLY A C 1
ATOM 798 O O . GLY A 1 108 ? 10.346 34.488 -3.483 1.00 89.56 108 GLY A O 1
ATOM 799 N N . ILE A 1 109 ? 8.303 33.556 -3.539 1.00 91.31 109 ILE A N 1
ATOM 800 C CA . ILE A 1 109 ? 7.693 34.631 -4.339 1.00 91.31 109 ILE A CA 1
ATOM 801 C C . ILE A 1 109 ? 6.850 35.527 -3.434 1.00 91.31 109 ILE A C 1
ATOM 803 O O . ILE A 1 109 ? 5.792 35.128 -2.940 1.00 91.31 109 ILE A O 1
ATOM 807 N N . ASN A 1 110 ? 7.260 36.784 -3.284 1.00 92.62 110 ASN A N 1
ATOM 808 C CA . ASN A 1 110 ? 6.617 37.730 -2.377 1.00 92.62 110 ASN A CA 1
ATOM 809 C C . ASN A 1 110 ? 5.770 38.767 -3.125 1.00 92.62 110 ASN A C 1
ATOM 811 O O . ASN A 1 110 ? 6.219 39.405 -4.074 1.00 92.62 110 ASN A O 1
ATOM 815 N N . LYS A 1 111 ? 4.531 38.982 -2.668 1.00 92.75 111 LYS A N 1
ATOM 816 C CA . LYS A 1 111 ? 3.584 40.005 -3.155 1.00 92.75 111 LYS A CA 1
ATOM 817 C C . LYS A 1 111 ? 3.384 40.034 -4.695 1.00 92.75 111 LYS A C 1
ATOM 819 O O . LYS A 1 111 ? 3.321 41.130 -5.263 1.00 92.75 111 LYS A O 1
ATOM 824 N N . PRO A 1 112 ? 3.233 38.898 -5.415 1.00 93.81 112 PRO A N 1
ATOM 825 C CA . PRO A 1 112 ? 3.010 38.940 -6.859 1.00 93.81 112 PRO A CA 1
ATOM 826 C C . PRO A 1 112 ? 1.633 39.538 -7.184 1.00 93.81 112 PRO A C 1
ATOM 828 O O . PRO A 1 112 ? 0.604 39.104 -6.648 1.00 93.81 112 PRO A O 1
ATOM 831 N N . LYS A 1 113 ? 1.582 40.526 -8.091 1.00 93.56 113 LYS A N 1
ATOM 832 C CA . LYS A 1 113 ? 0.298 41.077 -8.568 1.00 93.56 113 LYS A CA 1
ATOM 833 C C . LYS A 1 113 ? -0.424 40.068 -9.471 1.00 93.56 113 LYS A C 1
ATOM 835 O O . LYS A 1 113 ? -1.629 39.873 -9.328 1.00 93.56 113 LYS A O 1
ATOM 840 N N . CYS A 1 114 ? 0.304 39.396 -10.360 1.00 93.19 114 CYS A N 1
ATOM 841 C CA . CYS A 1 114 ? -0.242 38.368 -11.241 1.00 93.19 114 CYS A CA 1
ATOM 842 C C . CYS A 1 114 ? 0.799 37.274 -11.499 1.00 93.19 114 CYS A C 1
ATOM 844 O O . CYS A 1 114 ? 1.850 37.555 -12.071 1.00 93.19 114 CYS A O 1
ATOM 846 N N . LEU A 1 115 ? 0.493 36.040 -11.097 1.00 93.94 115 LEU A N 1
ATOM 847 C CA . LEU A 1 115 ? 1.276 34.839 -11.381 1.00 93.94 115 LEU A CA 1
ATOM 848 C C . LEU A 1 115 ? 0.400 33.872 -12.192 1.00 93.94 115 LEU A C 1
ATOM 850 O O . LEU A 1 115 ? -0.596 33.356 -11.679 1.00 93.94 115 LEU A O 1
ATOM 854 N N . LYS A 1 116 ? 0.729 33.677 -13.475 1.00 94.50 116 LYS A N 1
ATOM 855 C CA . LYS A 1 116 ? -0.016 32.812 -14.407 1.00 94.50 116 LYS A CA 1
ATOM 856 C C . LYS A 1 116 ? 0.914 31.754 -14.992 1.00 94.50 116 LYS A C 1
ATOM 858 O O . LYS A 1 116 ? 1.799 32.085 -15.777 1.00 94.50 116 LYS A O 1
ATOM 863 N N . VAL A 1 117 ? 0.683 30.490 -14.651 1.00 93.25 117 VAL A N 1
ATOM 864 C CA . VAL A 1 117 ? 1.522 29.369 -15.098 1.00 93.25 117 VAL A CA 1
ATOM 865 C C . VAL A 1 117 ? 0.652 28.255 -15.655 1.00 93.25 117 VAL A C 1
ATOM 867 O O . VAL A 1 117 ? -0.179 27.731 -14.929 1.00 93.25 117 VAL A O 1
ATOM 870 N N . ALA A 1 118 ? 0.809 27.861 -16.920 1.00 92.62 118 ALA A N 1
ATOM 871 C CA . ALA A 1 118 ? -0.071 26.827 -17.477 1.00 92.62 118 ALA A CA 1
ATOM 872 C C . ALA A 1 118 ? 0.122 25.471 -16.768 1.00 92.62 118 ALA A C 1
ATOM 874 O O . ALA A 1 118 ? -0.849 24.900 -16.267 1.00 92.62 118 ALA A O 1
ATOM 875 N N . ARG A 1 119 ? 1.365 24.984 -16.663 1.00 93.88 119 ARG A N 1
ATOM 876 C CA . ARG A 1 119 ? 1.705 23.742 -15.949 1.00 93.88 119 ARG A CA 1
ATOM 877 C C . ARG A 1 119 ? 2.755 23.993 -14.876 1.00 93.88 119 ARG A C 1
ATOM 879 O O . ARG A 1 119 ? 3.872 24.410 -15.176 1.00 93.88 119 ARG A O 1
ATOM 886 N N . MET A 1 120 ? 2.378 23.712 -13.642 1.00 91.69 120 MET A N 1
ATOM 887 C CA . MET A 1 120 ? 3.171 23.944 -12.450 1.00 91.69 120 MET A CA 1
ATOM 888 C C . MET A 1 120 ? 3.420 22.616 -11.742 1.00 91.69 120 MET A C 1
ATOM 890 O O . MET A 1 120 ? 2.454 21.938 -11.384 1.00 91.69 120 MET A O 1
ATOM 894 N N . ARG A 1 121 ? 4.687 22.218 -11.585 1.00 91.44 121 ARG A N 1
ATOM 895 C CA . ARG A 1 121 ? 5.022 20.941 -10.940 1.00 91.44 121 ARG A CA 1
ATOM 896 C C . ARG A 1 121 ? 5.160 21.088 -9.426 1.00 91.44 121 ARG A C 1
ATOM 898 O O . ARG A 1 121 ? 4.422 20.417 -8.722 1.00 91.44 121 ARG A O 1
ATOM 905 N N . SER A 1 122 ? 6.012 21.981 -8.941 1.00 91.00 122 SER A N 1
ATOM 906 C CA . SER A 1 122 ? 6.170 22.256 -7.511 1.00 91.00 122 SER A CA 1
ATOM 907 C C . SER A 1 122 ? 6.224 23.757 -7.251 1.00 91.00 122 SER A C 1
ATOM 909 O O . SER A 1 122 ? 6.876 24.492 -8.000 1.00 91.00 122 SER A O 1
ATOM 911 N N . CYS A 1 123 ? 5.526 24.214 -6.212 1.00 90.25 123 CYS A N 1
ATOM 912 C CA . CYS A 1 123 ? 5.652 25.577 -5.720 1.00 90.25 123 CYS A CA 1
ATOM 913 C C . CYS A 1 123 ? 5.571 25.662 -4.201 1.00 90.25 123 CYS A C 1
ATOM 915 O O . CYS A 1 123 ? 4.668 25.078 -3.604 1.00 90.25 123 CYS A O 1
ATOM 917 N N . SER A 1 124 ? 6.450 26.457 -3.598 1.00 92.38 124 SER A N 1
ATOM 918 C CA . SER A 1 124 ? 6.446 26.721 -2.161 1.00 92.38 124 SER A CA 1
ATOM 919 C C . SER A 1 124 ? 6.640 28.204 -1.834 1.00 92.38 124 SER A C 1
ATOM 921 O O . SER A 1 124 ? 7.020 29.007 -2.689 1.00 92.38 124 SER A O 1
ATOM 923 N N . GLY A 1 125 ? 6.333 28.615 -0.602 1.00 91.25 125 GLY A N 1
ATOM 924 C CA . GLY A 1 125 ? 6.707 29.938 -0.085 1.00 91.25 125 GLY A CA 1
ATOM 925 C C . GLY A 1 125 ? 6.174 31.125 -0.902 1.00 91.25 125 GLY A C 1
ATOM 926 O O . GLY A 1 125 ? 6.917 32.062 -1.201 1.00 91.25 125 GLY A O 1
ATOM 927 N N . ILE A 1 126 ? 4.897 31.094 -1.298 1.00 93.00 126 ILE A N 1
ATOM 928 C CA . ILE A 1 126 ? 4.259 32.198 -2.033 1.00 93.00 126 ILE A CA 1
ATOM 929 C C . ILE A 1 126 ? 3.487 33.080 -1.053 1.00 93.00 126 ILE A C 1
ATOM 931 O O . ILE A 1 126 ? 2.435 32.695 -0.536 1.00 93.00 126 ILE A O 1
ATOM 935 N N . ASN A 1 127 ? 3.945 34.314 -0.855 1.00 93.62 127 ASN A N 1
ATOM 936 C CA . ASN A 1 127 ? 3.383 35.218 0.145 1.00 93.62 127 ASN A CA 1
ATOM 937 C C . ASN A 1 127 ? 2.535 36.335 -0.474 1.00 93.62 127 ASN A C 1
ATOM 939 O O . ASN A 1 127 ? 2.978 37.083 -1.345 1.00 93.62 127 ASN A O 1
ATOM 943 N N . LYS A 1 128 ? 1.308 36.505 0.032 1.00 93.94 128 LYS A N 1
ATOM 944 C CA . LYS A 1 128 ? 0.353 37.571 -0.326 1.00 93.94 128 LYS A CA 1
ATOM 945 C C . LYS A 1 128 ? 0.112 37.729 -1.850 1.00 93.94 128 LYS A C 1
ATOM 947 O O . LYS A 1 128 ? 0.092 38.868 -2.332 1.00 93.94 128 LYS A O 1
ATOM 952 N N . PRO A 1 129 ? -0.105 36.655 -2.643 1.00 95.06 129 PRO A N 1
ATOM 953 C CA . PRO A 1 129 ? -0.377 36.805 -4.071 1.00 95.06 129 PRO A CA 1
ATOM 954 C C . PRO A 1 129 ? -1.745 37.465 -4.305 1.00 95.06 129 PRO A C 1
ATOM 956 O O . PRO A 1 129 ? -2.763 37.038 -3.748 1.00 95.06 129 PRO A O 1
ATOM 959 N N . LYS A 1 130 ? -1.801 38.499 -5.160 1.00 94.69 130 LYS A N 1
ATOM 960 C CA . LYS A 1 130 ? -3.086 39.100 -5.569 1.00 94.69 130 LYS A CA 1
ATOM 961 C C . LYS A 1 130 ? -3.861 38.158 -6.501 1.00 94.69 130 LYS A C 1
ATOM 963 O O . LYS A 1 130 ? -5.073 38.024 -6.363 1.00 94.69 130 LYS A O 1
ATOM 968 N N . SER A 1 131 ? -3.168 37.476 -7.412 1.00 94.88 131 SER A N 1
ATOM 969 C CA . SER A 1 131 ? -3.755 36.478 -8.310 1.00 94.88 131 SER A CA 1
ATOM 970 C C . SER A 1 131 ? -2.739 35.390 -8.645 1.00 94.88 131 SER A C 1
ATOM 972 O O . SER A 1 131 ? -1.726 35.681 -9.279 1.00 94.88 131 SER A O 1
ATOM 974 N N . LEU A 1 132 ? -3.054 34.144 -8.290 1.00 94.75 132 LEU A N 1
ATOM 975 C CA . LEU A 1 132 ? -2.333 32.937 -8.688 1.00 94.75 132 LEU A CA 1
ATOM 976 C C . LEU A 1 132 ? -3.251 32.070 -9.558 1.00 94.75 132 LEU A C 1
ATOM 978 O O . LEU A 1 132 ? -4.325 31.659 -9.112 1.00 94.75 132 LEU A O 1
ATOM 982 N N . LYS A 1 133 ? -2.858 31.844 -10.815 1.00 94.50 133 LYS A N 1
ATOM 983 C CA . LYS A 1 133 ? -3.632 31.085 -11.804 1.00 94.50 133 LYS A CA 1
ATOM 984 C C . LYS A 1 133 ? -2.781 29.981 -12.422 1.00 94.50 133 LYS A C 1
ATOM 986 O O . LYS A 1 133 ? -1.715 30.277 -12.964 1.00 94.50 133 LYS A O 1
ATOM 991 N N . ALA A 1 134 ? -3.292 28.753 -12.423 1.00 93.25 134 ALA A N 1
ATOM 992 C CA . ALA A 1 134 ? -2.691 27.650 -13.164 1.00 93.25 134 ALA A CA 1
ATOM 993 C C . ALA A 1 134 ? -3.723 26.777 -13.883 1.00 93.25 134 ALA A C 1
ATOM 995 O O . ALA A 1 134 ? -4.864 26.697 -13.451 1.00 93.25 134 ALA A O 1
ATOM 996 N N . ALA A 1 135 ? -3.358 26.112 -14.981 1.00 92.06 135 ALA A N 1
ATOM 997 C CA . ALA A 1 135 ? -4.236 25.072 -15.529 1.00 92.06 135 ALA A CA 1
ATOM 998 C C . ALA A 1 135 ? -4.044 23.767 -14.740 1.00 92.06 135 ALA A C 1
ATOM 1000 O O . ALA A 1 135 ? -5.013 23.151 -14.297 1.00 92.06 135 ALA A O 1
ATOM 1001 N N . ARG A 1 136 ? -2.785 23.386 -14.491 1.00 93.25 136 ARG A N 1
ATOM 1002 C CA . ARG A 1 136 ? -2.419 22.208 -13.695 1.00 93.25 136 ARG A CA 1
ATOM 1003 C C . ARG A 1 136 ? -1.368 22.568 -12.651 1.00 93.25 136 ARG A C 1
ATOM 1005 O O . ARG A 1 136 ? -0.331 23.122 -13.009 1.00 93.25 136 ARG A O 1
ATOM 1012 N N . MET A 1 137 ? -1.642 22.221 -11.399 1.00 92.38 137 MET A N 1
ATOM 1013 C CA . MET A 1 137 ? -0.744 22.353 -10.253 1.00 92.38 137 MET A CA 1
ATOM 1014 C C . MET A 1 137 ? -0.571 20.967 -9.627 1.00 92.38 137 MET A C 1
ATOM 1016 O O . MET A 1 137 ? -1.564 20.345 -9.248 1.00 92.38 137 MET A O 1
ATOM 1020 N N . ILE A 1 138 ? 0.654 20.440 -9.627 1.00 90.19 138 ILE A N 1
ATOM 1021 C CA . ILE A 1 138 ? 0.923 19.075 -9.153 1.00 90.19 138 ILE A CA 1
ATOM 1022 C C . ILE A 1 138 ? 1.174 19.078 -7.647 1.00 90.19 138 ILE A C 1
ATOM 1024 O O . ILE A 1 138 ? 0.438 18.405 -6.944 1.00 90.19 138 ILE A O 1
ATOM 1028 N N . SER A 1 139 ? 2.147 19.849 -7.169 1.00 90.50 139 SER A N 1
ATOM 1029 C CA . SER A 1 139 ? 2.461 20.006 -5.750 1.00 90.50 139 SER A CA 1
ATOM 1030 C C . SER A 1 139 ? 2.506 21.486 -5.379 1.00 90.50 139 SER A C 1
ATOM 1032 O O . SER A 1 139 ? 3.142 22.280 -6.083 1.00 90.50 139 SER A O 1
ATOM 1034 N N . CYS A 1 140 ? 1.803 21.875 -4.316 1.00 89.56 140 CYS A N 1
ATOM 1035 C CA . CYS A 1 140 ? 1.855 23.230 -3.788 1.00 89.56 140 CYS A CA 1
ATOM 1036 C C . CYS A 1 140 ? 1.899 23.265 -2.261 1.00 89.56 140 CYS A C 1
ATOM 1038 O O . CYS A 1 140 ? 1.055 22.659 -1.618 1.00 89.56 140 CYS A O 1
ATOM 1040 N N . SER A 1 141 ? 2.841 24.003 -1.677 1.00 91.88 141 SER A N 1
ATOM 1041 C CA . SER A 1 141 ? 2.939 24.176 -0.225 1.00 91.88 141 SER A CA 1
ATOM 1042 C C . SER A 1 141 ? 3.190 25.631 0.172 1.00 91.88 141 SER A C 1
ATOM 1044 O O . SER A 1 141 ? 3.578 26.465 -0.648 1.00 91.88 141 SER A O 1
ATOM 1046 N N . GLY A 1 142 ? 2.918 25.989 1.426 1.00 91.12 142 GLY A N 1
ATOM 1047 C CA . GLY A 1 142 ? 3.317 27.288 1.985 1.00 91.12 142 GLY A CA 1
ATOM 1048 C C . GLY A 1 142 ? 2.786 28.511 1.220 1.00 91.12 142 GLY A C 1
ATOM 1049 O O . GLY A 1 142 ? 3.535 29.455 0.947 1.00 91.12 142 GLY A O 1
ATOM 1050 N N . ILE A 1 143 ? 1.502 28.510 0.840 1.00 93.44 143 ILE A N 1
ATOM 1051 C CA . ILE A 1 143 ? 0.859 29.659 0.180 1.00 93.44 143 ILE A CA 1
ATOM 1052 C C . ILE A 1 143 ? 0.135 30.504 1.230 1.00 93.44 143 ILE A C 1
ATOM 1054 O O . ILE A 1 143 ? -0.927 30.137 1.736 1.00 93.44 143 ILE A O 1
ATOM 1058 N N . ASN A 1 144 ? 0.655 31.700 1.503 1.00 94.00 144 ASN A N 1
ATOM 1059 C CA . ASN A 1 144 ? 0.168 32.553 2.583 1.00 94.00 144 ASN A CA 1
ATOM 1060 C C . ASN A 1 144 ? -0.677 33.730 2.082 1.00 94.00 144 ASN A C 1
ATOM 1062 O O . ASN A 1 144 ? -0.246 34.544 1.263 1.00 94.00 144 ASN A O 1
ATOM 1066 N N . LYS A 1 145 ? -1.881 33.884 2.644 1.00 94.25 145 LYS A N 1
ATOM 1067 C CA . LYS A 1 145 ? -2.826 34.993 2.408 1.00 94.25 145 LYS A CA 1
ATOM 1068 C C . LYS A 1 145 ? -3.116 35.272 0.912 1.00 94.25 145 LYS A C 1
ATOM 1070 O O . LYS A 1 145 ? -3.097 36.444 0.511 1.00 94.25 145 LYS A O 1
ATOM 1075 N N . PRO A 1 146 ? -3.407 34.267 0.055 1.00 95.44 146 PRO A N 1
ATOM 1076 C CA . PRO A 1 146 ? -3.729 34.528 -1.346 1.00 95.44 146 PRO A CA 1
ATOM 1077 C C . PRO A 1 146 ? -5.084 35.242 -1.481 1.00 95.44 146 PRO A C 1
ATOM 1079 O O . PRO A 1 146 ? -6.095 34.808 -0.918 1.00 95.44 146 PRO A O 1
ATOM 1082 N N . LYS A 1 147 ? -5.139 36.335 -2.258 1.00 95.12 147 LYS A N 1
ATOM 1083 C CA . LYS A 1 147 ? -6.418 37.002 -2.574 1.00 95.12 147 LYS A CA 1
ATOM 1084 C C . LYS A 1 147 ? -7.263 36.151 -3.531 1.00 95.12 147 LYS A C 1
ATOM 1086 O O . LYS A 1 147 ? -8.473 36.053 -3.358 1.00 95.12 147 LYS A O 1
ATOM 1091 N N . SER A 1 148 ? -6.629 35.516 -4.515 1.00 95.06 148 SER A N 1
ATOM 1092 C CA . SER A 1 148 ? -7.282 34.607 -5.458 1.00 95.06 148 SER A CA 1
ATOM 1093 C C . SER A 1 148 ? -6.312 33.510 -5.884 1.00 95.06 148 SER A C 1
ATOM 1095 O O . SER A 1 148 ? -5.311 33.808 -6.533 1.00 95.06 148 SER A O 1
ATOM 1097 N N . LEU A 1 149 ? -6.654 32.257 -5.589 1.00 94.62 149 LEU A N 1
ATOM 1098 C CA . LEU A 1 149 ? -5.985 31.057 -6.088 1.00 94.62 149 LEU A CA 1
ATOM 1099 C C . LEU A 1 149 ? -6.964 30.283 -6.978 1.00 94.62 149 LEU A C 1
ATOM 1101 O O . LEU A 1 149 ? -8.033 29.870 -6.521 1.00 94.62 149 LEU A O 1
ATOM 1105 N N . LYS A 1 150 ? -6.633 30.151 -8.266 1.00 93.75 150 LYS A N 1
ATOM 1106 C CA . LYS A 1 150 ? -7.453 29.441 -9.254 1.00 93.75 150 LYS A CA 1
ATOM 1107 C C . LYS A 1 150 ? -6.616 28.392 -9.973 1.00 93.75 150 LYS A C 1
ATOM 1109 O O . LYS A 1 150 ? -5.604 28.742 -10.580 1.00 93.75 150 LYS A O 1
ATOM 1114 N N . ALA A 1 151 ? -7.070 27.146 -9.965 1.00 92.69 151 ALA A N 1
ATOM 1115 C CA . ALA A 1 151 ? -6.455 26.094 -10.760 1.00 92.69 151 ALA A CA 1
ATOM 1116 C C . ALA A 1 151 ? -7.497 25.142 -11.343 1.00 92.69 151 ALA A C 1
ATOM 1118 O O . ALA A 1 151 ? -8.435 24.788 -10.647 1.00 92.69 151 ALA A O 1
ATOM 1119 N N . THR A 1 152 ? -7.369 24.710 -12.599 1.00 91.69 152 THR A N 1
ATOM 1120 C CA . THR A 1 152 ? -8.326 23.728 -13.148 1.00 91.69 152 THR A CA 1
ATOM 1121 C C . THR A 1 152 ? -8.150 22.367 -12.472 1.00 91.69 152 THR A C 1
ATOM 1123 O O . THR A 1 152 ? -9.131 21.738 -12.080 1.00 91.69 152 THR A O 1
ATOM 1126 N N . ARG A 1 153 ? -6.903 21.920 -12.289 1.00 92.12 153 ARG A N 1
ATOM 1127 C CA . ARG A 1 153 ? -6.568 20.685 -11.566 1.00 92.12 153 ARG A CA 1
ATOM 1128 C C . ARG A 1 153 ? -5.467 20.946 -10.538 1.00 92.12 153 ARG A C 1
ATOM 1130 O O . ARG A 1 153 ? -4.402 21.439 -10.913 1.00 92.12 153 ARG A O 1
ATOM 1137 N N . MET A 1 154 ? -5.726 20.581 -9.284 1.00 91.12 154 MET A N 1
ATOM 1138 C CA . MET A 1 154 ? -4.746 20.538 -8.192 1.00 91.12 154 MET A CA 1
ATOM 1139 C C . MET A 1 154 ? -4.620 19.098 -7.701 1.00 91.12 154 MET A C 1
ATOM 1141 O O . MET A 1 154 ? -5.640 18.477 -7.397 1.00 91.12 154 MET A O 1
ATOM 1145 N N . ILE A 1 155 ? -3.399 18.560 -7.694 1.00 88.25 155 ILE A N 1
ATOM 1146 C CA . ILE A 1 155 ? -3.153 17.154 -7.348 1.00 88.25 155 ILE A CA 1
ATOM 1147 C C . ILE A 1 155 ? -2.818 17.016 -5.867 1.00 88.25 155 ILE A C 1
ATOM 1149 O O . ILE A 1 155 ? -3.586 16.376 -5.171 1.00 88.25 155 ILE A O 1
ATOM 1153 N N . SER A 1 156 ? -1.739 17.634 -5.399 1.00 88.75 156 SER A N 1
ATOM 1154 C CA . SER A 1 156 ? -1.300 17.627 -4.006 1.00 88.75 156 SER A CA 1
ATOM 1155 C C . SER A 1 156 ? -1.072 19.061 -3.545 1.00 88.75 156 SER A C 1
ATOM 1157 O O . SER A 1 156 ? -0.340 19.809 -4.195 1.00 88.75 156 SER A O 1
ATOM 1159 N N . CYS A 1 157 ? -1.737 19.485 -2.475 1.00 85.25 157 CYS A N 1
ATOM 1160 C CA . CYS A 1 157 ? -1.519 20.811 -1.910 1.00 85.25 157 CYS A CA 1
ATOM 1161 C C . CYS A 1 157 ? -1.604 20.794 -0.384 1.00 85.25 157 CYS A C 1
ATOM 1163 O O . CYS A 1 157 ? -2.590 20.313 0.163 1.00 85.25 157 CYS A O 1
ATOM 1165 N N . SER A 1 158 ? -0.625 21.395 0.284 1.00 90.31 158 SER A N 1
ATOM 1166 C CA . SER A 1 158 ? -0.573 21.545 1.740 1.00 90.31 158 SER A CA 1
ATOM 1167 C C . SER A 1 158 ? -0.288 22.993 2.149 1.00 90.31 158 SER A C 1
ATOM 1169 O O . SER A 1 158 ? 0.035 23.846 1.315 1.00 90.31 158 SER A O 1
ATOM 1171 N N . GLY A 1 159 ? -0.464 23.331 3.426 1.00 89.69 159 GLY A N 1
ATOM 1172 C CA . GLY A 1 159 ? -0.051 24.623 3.982 1.00 89.69 159 GLY A CA 1
ATOM 1173 C C . GLY A 1 159 ? -0.621 25.865 3.275 1.00 89.69 159 GLY A C 1
ATOM 1174 O O . GLY A 1 159 ? 0.108 26.831 3.016 1.00 89.69 159 GLY A O 1
ATOM 1175 N N . ILE A 1 160 ? -1.917 25.874 2.930 1.00 92.44 160 ILE A N 1
ATOM 1176 C CA . ILE A 1 160 ? -2.582 27.057 2.351 1.00 92.44 160 ILE A CA 1
ATOM 1177 C C . ILE A 1 160 ? -3.241 27.872 3.466 1.00 92.44 160 ILE A C 1
ATOM 1179 O O . ILE A 1 160 ? -4.318 27.542 3.966 1.00 92.44 160 ILE A O 1
ATOM 1183 N N . ASN A 1 161 ? -2.648 29.019 3.797 1.00 93.25 161 ASN A N 1
ATOM 1184 C CA . ASN A 1 161 ? -3.056 29.822 4.946 1.00 93.25 161 ASN A CA 1
ATOM 1185 C C . ASN A 1 161 ? -3.889 31.050 4.560 1.00 93.25 161 ASN A C 1
ATOM 1187 O O . ASN A 1 161 ? -3.465 31.914 3.791 1.00 93.25 161 ASN A O 1
ATOM 1191 N N . LYS A 1 162 ? -5.068 31.194 5.176 1.00 93.75 162 LYS A N 1
ATOM 1192 C CA . LYS A 1 162 ? -5.988 32.343 5.062 1.00 93.75 162 LYS A CA 1
ATOM 1193 C C . LYS A 1 162 ? -6.330 32.740 3.604 1.00 93.75 162 LYS A C 1
ATOM 1195 O O . LYS A 1 162 ? -6.277 33.937 3.283 1.00 93.75 162 LYS A O 1
ATOM 1200 N N . PRO A 1 163 ? -6.697 31.810 2.694 1.00 95.00 163 PRO A N 1
ATOM 1201 C CA . PRO A 1 163 ? -7.069 32.178 1.330 1.00 95.00 163 PRO A CA 1
ATOM 1202 C C . PRO A 1 163 ? -8.398 32.948 1.304 1.00 95.00 163 PRO A C 1
ATOM 1204 O O . PRO A 1 163 ? -9.399 32.518 1.886 1.00 95.00 163 PRO A O 1
ATOM 1207 N N . LYS A 1 164 ? -8.444 34.091 0.601 1.00 94.75 164 LYS A N 1
ATOM 1208 C CA . LYS A 1 164 ? -9.708 34.828 0.395 1.00 94.75 164 LYS A CA 1
ATOM 1209 C C . LYS A 1 164 ? -10.632 34.090 -0.581 1.00 94.75 164 LYS A C 1
ATOM 1211 O O . LYS A 1 164 ? -11.837 34.042 -0.362 1.00 94.75 164 LYS A O 1
ATOM 1216 N N . SER A 1 165 ? -10.073 33.508 -1.640 1.00 94.62 165 SER A N 1
ATOM 1217 C CA . SER A 1 165 ? -10.810 32.712 -2.624 1.00 94.62 165 SER A CA 1
ATOM 1218 C C . SER A 1 165 ? -9.924 31.601 -3.174 1.00 94.62 165 SER A C 1
ATOM 1220 O O . SER A 1 165 ? -8.916 31.891 -3.819 1.00 94.62 165 SER A O 1
ATOM 1222 N N . LEU A 1 166 ? -10.354 30.353 -2.993 1.00 93.88 166 LEU A N 1
ATOM 1223 C CA . LEU A 1 166 ? -9.780 29.157 -3.601 1.00 93.88 166 LEU A CA 1
ATOM 1224 C C . LEU A 1 166 ? -10.810 28.541 -4.551 1.00 93.88 166 LEU A C 1
ATOM 1226 O O . LEU A 1 166 ? -11.907 28.185 -4.116 1.00 93.88 166 LEU A O 1
ATOM 1230 N N . LYS A 1 167 ? -10.491 28.461 -5.847 1.00 93.12 167 LYS A N 1
ATOM 1231 C CA . LYS A 1 167 ? -11.381 27.882 -6.865 1.00 93.12 167 LYS A CA 1
ATOM 1232 C C . LYS A 1 167 ? -10.658 26.802 -7.662 1.00 93.12 167 LYS A C 1
ATOM 1234 O O . LYS A 1 167 ? -9.622 27.088 -8.262 1.00 93.12 167 LYS A O 1
ATOM 1239 N N . THR A 1 168 ? -11.232 25.604 -7.711 1.00 90.06 168 THR A N 1
ATOM 1240 C CA . THR A 1 168 ? -10.725 24.508 -8.543 1.00 90.06 168 THR A CA 1
ATOM 1241 C C . THR A 1 168 ? -11.827 23.687 -9.199 1.00 90.06 168 THR A C 1
ATOM 1243 O O . THR A 1 168 ? -12.943 23.628 -8.693 1.00 90.06 168 THR A O 1
ATOM 1246 N N . ALA A 1 169 ? -11.547 23.062 -10.344 1.00 89.06 169 ALA A N 1
ATOM 1247 C CA . ALA A 1 169 ? -12.463 22.062 -10.892 1.00 89.06 169 ALA A CA 1
ATOM 1248 C C . ALA A 1 169 ? -12.217 20.696 -10.235 1.00 89.06 169 ALA A C 1
ATOM 1250 O O . ALA A 1 169 ? -13.167 20.027 -9.833 1.00 89.06 169 ALA A O 1
ATOM 1251 N N . ARG A 1 170 ? -10.952 20.290 -10.073 1.00 89.88 170 ARG A N 1
ATOM 1252 C CA . ARG A 1 170 ? -10.585 19.025 -9.418 1.00 89.88 170 ARG A CA 1
ATOM 1253 C C . ARG A 1 170 ? -9.486 19.220 -8.382 1.00 89.88 170 ARG A C 1
ATOM 1255 O O . ARG A 1 170 ? -8.470 19.859 -8.661 1.00 89.88 170 ARG A O 1
ATOM 1262 N N . MET A 1 171 ? -9.705 18.634 -7.215 1.00 87.12 171 MET A N 1
ATOM 1263 C CA . MET A 1 171 ? -8.793 18.596 -6.079 1.00 87.12 171 MET A CA 1
ATOM 1264 C C . MET A 1 171 ? -8.616 17.131 -5.681 1.00 87.12 171 MET A C 1
ATOM 1266 O O . MET A 1 171 ? -9.619 16.474 -5.398 1.00 87.12 171 MET A O 1
ATOM 1270 N N . ILE A 1 172 ? -7.392 16.604 -5.755 1.00 85.12 172 ILE A N 1
ATOM 1271 C CA . ILE A 1 172 ? -7.154 15.168 -5.549 1.00 85.12 172 ILE A CA 1
ATOM 1272 C C . ILE A 1 172 ? -6.736 14.874 -4.115 1.00 85.12 172 ILE A C 1
ATOM 1274 O O . ILE A 1 172 ? -7.444 14.124 -3.475 1.00 85.12 172 ILE A O 1
ATOM 1278 N N . SER A 1 173 ? -5.650 15.463 -3.627 1.00 83.25 173 SER A N 1
ATOM 1279 C CA . SER A 1 173 ? -5.095 15.264 -2.289 1.00 83.25 173 SER A CA 1
ATOM 1280 C C . SER A 1 173 ? -4.728 16.620 -1.696 1.00 83.25 173 SER A C 1
ATOM 1282 O O . SER A 1 173 ? -4.055 17.427 -2.345 1.00 83.25 173 SER A O 1
ATOM 1284 N N . PHE A 1 174 ? -5.219 16.932 -0.504 1.00 82.69 174 PHE A N 1
ATOM 1285 C CA . PHE A 1 174 ? -4.789 18.135 0.192 1.00 82.69 174 PHE A CA 1
ATOM 1286 C C . PHE A 1 174 ? -4.926 18.035 1.700 1.00 82.69 174 PHE A C 1
ATOM 1288 O O . PHE A 1 174 ? -5.868 17.428 2.206 1.00 82.69 174 PHE A O 1
ATOM 1295 N N . SER A 1 175 ? -4.013 18.723 2.375 1.00 85.12 175 SER A N 1
ATOM 1296 C CA . SER A 1 175 ? -3.935 18.834 3.826 1.00 85.12 175 SER A CA 1
ATOM 1297 C C . SER A 1 175 ? -3.789 20.302 4.245 1.00 85.12 175 SER A C 1
ATOM 1299 O O . SER A 1 175 ? -3.452 21.175 3.439 1.00 85.12 175 SER A O 1
ATOM 1301 N N . GLU A 1 176 ? -4.087 20.609 5.507 1.00 87.75 176 GLU A N 1
ATOM 1302 C CA . GLU A 1 176 ? -3.720 21.883 6.150 1.00 87.75 176 GLU A CA 1
ATOM 1303 C C . GLU A 1 176 ? -4.218 23.168 5.448 1.00 87.75 176 GLU A C 1
ATOM 1305 O O . GLU A 1 176 ? -3.501 24.168 5.295 1.00 87.75 176 GLU A O 1
ATOM 1310 N N . ILE A 1 177 ? -5.484 23.197 5.022 1.00 90.69 177 ILE A N 1
ATOM 1311 C CA . ILE A 1 177 ? -6.093 24.435 4.513 1.00 90.69 177 ILE A CA 1
ATOM 1312 C C . ILE A 1 177 ? -6.672 25.232 5.682 1.00 90.69 177 ILE A C 1
ATOM 1314 O O . ILE A 1 177 ? -7.773 24.968 6.172 1.00 90.69 177 ILE A O 1
ATOM 1318 N N . ASN A 1 178 ? -5.967 26.288 6.083 1.00 91.81 178 ASN A N 1
ATOM 1319 C CA . ASN A 1 178 ? -6.285 27.048 7.287 1.00 91.81 178 ASN A CA 1
ATOM 1320 C C . ASN A 1 178 ? -7.095 28.321 7.002 1.00 91.81 178 ASN A C 1
ATOM 1322 O O . ASN A 1 178 ? -6.671 29.220 6.272 1.00 91.81 178 ASN A O 1
ATOM 1326 N N . LYS A 1 179 ? -8.247 28.461 7.665 1.00 92.31 179 LYS A N 1
ATOM 1327 C CA . LYS A 1 179 ? -9.130 29.643 7.663 1.00 92.31 179 LYS A CA 1
ATOM 1328 C C . LYS A 1 179 ? -9.512 30.148 6.249 1.00 92.31 179 LYS A C 1
ATOM 1330 O O . LYS A 1 179 ? -9.415 31.359 5.999 1.00 92.31 179 LYS A O 1
ATOM 1335 N N . PRO A 1 180 ? -9.958 29.293 5.302 1.00 94.06 180 PRO A N 1
ATOM 1336 C CA . PRO A 1 180 ? -10.379 29.762 3.986 1.00 94.06 180 PRO A CA 1
ATOM 1337 C C . PRO A 1 180 ? -11.676 30.582 4.077 1.00 94.06 180 PRO A C 1
ATOM 1339 O O . PRO A 1 180 ? -12.664 30.152 4.677 1.00 94.06 180 PRO A O 1
ATOM 1342 N N . LYS A 1 181 ? -11.707 31.771 3.455 1.00 93.44 181 LYS A N 1
ATOM 1343 C CA . LYS A 1 181 ? -12.945 32.573 3.371 1.00 93.44 181 LYS A CA 1
ATOM 1344 C C . LYS A 1 181 ? -13.951 31.956 2.394 1.00 93.44 181 LYS A C 1
ATOM 1346 O O . LYS A 1 181 ? -15.143 31.938 2.676 1.00 93.44 181 LYS A O 1
ATOM 1351 N N . SER A 1 182 ? -13.476 31.454 1.257 1.00 93.94 182 SER A N 1
ATOM 1352 C CA . SER A 1 182 ? -14.297 30.773 0.254 1.00 93.94 182 SER A CA 1
ATOM 1353 C C . SER A 1 182 ? -13.477 29.686 -0.430 1.00 93.94 182 SER A C 1
ATOM 1355 O O . SER A 1 182 ? -12.509 30.002 -1.123 1.00 93.94 182 SER A O 1
ATOM 1357 N N . LEU A 1 183 ? -13.916 28.437 -0.302 1.00 92.94 183 LEU A N 1
ATOM 1358 C CA . LEU A 1 183 ? -13.387 27.280 -1.019 1.00 92.94 183 LEU A CA 1
ATOM 1359 C C . LEU A 1 183 ? -14.479 26.732 -1.942 1.00 92.94 183 LEU A C 1
ATOM 1361 O O . LEU A 1 183 ? -15.563 26.374 -1.481 1.00 92.94 183 LEU A O 1
ATOM 1365 N N . LYS A 1 184 ? -14.219 26.727 -3.251 1.00 92.50 184 LYS A N 1
ATOM 1366 C CA . LYS A 1 184 ? -15.132 26.193 -4.268 1.00 92.50 184 LYS A CA 1
ATOM 1367 C C . LYS A 1 184 ? -14.401 25.160 -5.114 1.00 92.50 184 LYS A C 1
ATOM 1369 O O . LYS A 1 184 ? -13.426 25.507 -5.780 1.00 92.50 184 LYS A O 1
ATOM 1374 N N . ALA A 1 185 ? -14.889 23.928 -5.111 1.00 90.50 185 ALA A N 1
ATOM 1375 C CA . ALA A 1 185 ? -14.297 22.838 -5.875 1.00 90.50 185 ALA A CA 1
ATOM 1376 C C . ALA A 1 185 ? -15.382 21.981 -6.528 1.00 90.50 185 ALA A C 1
ATOM 1378 O O . ALA A 1 185 ? -16.271 21.517 -5.823 1.00 90.50 185 ALA A O 1
ATOM 1379 N N . ALA A 1 186 ? -15.336 21.731 -7.840 1.00 88.62 186 ALA A N 1
ATOM 1380 C CA . ALA A 1 186 ? -16.355 20.866 -8.450 1.00 88.62 186 ALA A CA 1
ATOM 1381 C C . ALA A 1 186 ? -16.241 19.421 -7.928 1.00 88.62 186 ALA A C 1
ATOM 1383 O O . ALA A 1 186 ? -17.245 18.837 -7.524 1.00 88.62 186 ALA A O 1
ATOM 1384 N N . ARG A 1 187 ? -15.024 18.870 -7.849 1.00 89.31 187 ARG A N 1
ATOM 1385 C CA . ARG A 1 187 ? -14.755 17.556 -7.245 1.00 89.31 187 ARG A CA 1
ATOM 1386 C C . ARG A 1 187 ? -13.575 17.615 -6.281 1.00 89.31 187 ARG A C 1
ATOM 1388 O O . ARG A 1 187 ? -12.539 18.188 -6.626 1.00 89.31 187 ARG A O 1
ATOM 1395 N N . MET A 1 188 ? -13.740 16.993 -5.121 1.00 88.19 188 MET A N 1
ATOM 1396 C CA . MET A 1 188 ? -12.711 16.815 -4.100 1.00 88.19 188 MET A CA 1
ATOM 1397 C C . MET A 1 188 ? -12.661 15.335 -3.692 1.00 88.19 188 MET A C 1
ATOM 1399 O O . MET A 1 188 ? -13.703 14.762 -3.364 1.00 88.19 188 MET A O 1
ATOM 1403 N N . ILE A 1 189 ? -11.483 14.714 -3.800 1.00 83.88 189 ILE A N 1
ATOM 1404 C CA . ILE A 1 189 ? -11.313 13.256 -3.677 1.00 83.88 189 ILE A CA 1
ATOM 1405 C C . ILE A 1 189 ? -10.791 12.866 -2.288 1.00 83.88 189 ILE A C 1
ATOM 1407 O O . ILE A 1 189 ? -11.519 12.223 -1.554 1.00 83.88 189 ILE A O 1
ATOM 1411 N N . SER A 1 190 ? -9.537 13.219 -2.020 1.00 82.31 190 SER A N 1
ATOM 1412 C CA . SER A 1 190 ? -8.654 13.079 -0.854 1.00 82.31 190 SER A CA 1
ATOM 1413 C C . SER A 1 190 ? -8.454 14.338 -0.029 1.00 82.31 190 SER A C 1
ATOM 1415 O O . SER A 1 190 ? -7.743 15.225 -0.505 1.00 82.31 190 SER A O 1
ATOM 1417 N N . CYS A 1 191 ? -9.081 14.505 1.134 1.00 76.88 191 CYS A N 1
ATOM 1418 C CA . CYS A 1 191 ? -8.897 15.756 1.869 1.00 76.88 191 CYS A CA 1
ATOM 1419 C C . CYS A 1 191 ? -8.830 15.566 3.380 1.00 76.88 191 CYS A C 1
ATOM 1421 O O . CYS A 1 191 ? -9.735 14.986 3.981 1.00 76.88 191 CYS A O 1
ATOM 1423 N N . SER A 1 192 ? -7.811 16.153 3.992 1.00 83.00 192 SER A N 1
ATOM 1424 C CA . SER A 1 192 ? -7.610 16.187 5.437 1.00 83.00 192 SER A CA 1
ATOM 1425 C C . SER A 1 192 ? -7.333 17.621 5.903 1.00 83.00 192 SER A C 1
ATOM 1427 O O . SER A 1 192 ? -6.999 18.506 5.110 1.00 83.00 192 SER A O 1
ATOM 1429 N N . GLY A 1 193 ? -7.529 17.901 7.192 1.00 84.12 193 GLY A N 1
ATOM 1430 C CA . GLY A 1 193 ? -7.059 19.144 7.808 1.00 84.12 193 GLY A CA 1
ATOM 1431 C C . GLY A 1 193 ? -7.631 20.449 7.228 1.00 84.12 193 GLY A C 1
ATOM 1432 O O . GLY A 1 193 ? -6.897 21.426 7.052 1.00 84.12 193 GLY A O 1
ATOM 1433 N N . ILE A 1 194 ? -8.938 20.522 6.927 1.00 88.81 194 ILE A N 1
ATOM 1434 C CA . ILE A 1 194 ? -9.580 21.808 6.584 1.00 88.81 194 ILE A CA 1
ATOM 1435 C C . ILE A 1 194 ? -10.028 22.517 7.862 1.00 88.81 194 ILE A C 1
ATOM 1437 O O . ILE A 1 194 ? -11.058 22.189 8.452 1.00 88.81 194 ILE A O 1
ATOM 1441 N N . ASN A 1 195 ? -9.315 23.574 8.246 1.00 90.12 195 ASN A N 1
ATOM 1442 C CA . ASN A 1 195 ? -9.528 24.241 9.527 1.00 90.12 195 ASN A CA 1
ATOM 1443 C C . ASN A 1 195 ? -10.301 25.559 9.391 1.00 90.12 195 ASN A C 1
ATOM 1445 O O . ASN A 1 195 ? -9.876 26.499 8.717 1.00 90.12 195 ASN A O 1
ATOM 1449 N N . LYS A 1 196 ? -11.421 25.681 10.110 1.00 90.12 196 LYS A N 1
ATOM 1450 C CA . LYS A 1 196 ? -12.262 26.888 10.235 1.00 90.12 196 LYS A CA 1
ATOM 1451 C C . LYS A 1 196 ? -12.688 27.508 8.881 1.00 90.12 196 LYS A C 1
ATOM 1453 O O . LYS A 1 196 ? -12.541 28.727 8.706 1.00 90.12 196 LYS A O 1
ATOM 1458 N N . PRO A 1 197 ? -13.216 26.740 7.902 1.00 92.75 197 PRO A N 1
ATOM 1459 C CA . PRO A 1 197 ? -13.678 27.314 6.642 1.00 92.75 197 PRO A CA 1
ATOM 1460 C C . PRO A 1 197 ? -14.930 28.180 6.852 1.00 92.75 197 PRO A C 1
ATOM 1462 O O . PRO A 1 197 ? -15.904 27.755 7.477 1.00 92.75 197 PRO A O 1
ATOM 1465 N N . LYS A 1 198 ? -14.938 29.408 6.307 1.00 92.06 198 LYS A N 1
ATOM 1466 C CA . LYS A 1 198 ? -16.139 30.267 6.345 1.00 92.06 198 LYS A CA 1
ATOM 1467 C C . LYS A 1 198 ? -17.222 29.772 5.380 1.00 92.06 198 LYS A C 1
ATOM 1469 O O . LYS A 1 198 ? -18.398 29.795 5.718 1.00 92.06 198 LYS A O 1
ATOM 1474 N N . SER A 1 199 ? -16.823 29.345 4.185 1.00 92.94 199 SER A N 1
ATOM 1475 C CA . SER A 1 199 ? -17.715 28.784 3.170 1.00 92.94 199 SER A CA 1
ATOM 1476 C C . SER A 1 199 ? -16.957 27.747 2.357 1.00 92.94 199 SER A C 1
ATOM 1478 O O . SER A 1 199 ? -15.977 28.085 1.690 1.00 92.94 199 SER A O 1
ATOM 1480 N N . LEU A 1 200 ? -17.466 26.521 2.340 1.00 91.56 200 LEU A N 1
ATOM 1481 C CA . LEU A 1 200 ? -16.980 25.435 1.501 1.00 91.56 200 LEU A CA 1
ATOM 1482 C C . LEU A 1 200 ? -18.136 24.928 0.638 1.00 91.56 200 LEU A C 1
ATOM 1484 O O . LEU A 1 200 ? -19.176 24.523 1.154 1.00 91.56 200 LEU A O 1
ATOM 1488 N N . LYS A 1 201 ? -17.969 25.010 -0.685 1.00 90.94 201 LYS A N 1
ATOM 1489 C CA . LYS A 1 201 ? -18.966 24.570 -1.665 1.00 90.94 201 LYS A CA 1
ATOM 1490 C C . LYS A 1 201 ? -18.351 23.564 -2.626 1.00 90.94 201 LYS A C 1
ATOM 1492 O O . LYS A 1 201 ? -17.331 23.860 -3.254 1.00 90.94 201 LYS A O 1
ATOM 1497 N N . THR A 1 202 ? -18.996 22.417 -2.784 1.00 87.31 202 THR A N 1
ATOM 1498 C CA . THR A 1 202 ? -18.543 21.389 -3.719 1.00 87.31 202 THR A CA 1
ATOM 1499 C C . THR A 1 202 ? -19.687 20.628 -4.372 1.00 87.31 202 THR A C 1
ATOM 1501 O O . THR A 1 202 ? -20.766 20.521 -3.800 1.00 87.31 202 THR A O 1
ATOM 1504 N N . ALA A 1 203 ? -19.485 20.114 -5.588 1.00 87.19 203 ALA A N 1
ATOM 1505 C CA . ALA A 1 203 ? -20.476 19.228 -6.194 1.00 87.19 203 ALA A CA 1
ATOM 1506 C C . ALA A 1 203 ? -20.298 17.787 -5.690 1.00 87.19 203 ALA A C 1
ATOM 1508 O O . ALA A 1 203 ? -21.285 17.126 -5.377 1.00 87.19 203 ALA A O 1
ATOM 1509 N N . ARG A 1 204 ? -19.058 17.298 -5.566 1.00 86.38 204 ARG A N 1
ATOM 1510 C CA . ARG A 1 204 ? -18.777 15.943 -5.067 1.00 86.38 204 ARG A CA 1
ATOM 1511 C C . ARG A 1 204 ? -17.601 15.927 -4.089 1.00 86.38 204 ARG A C 1
ATOM 1513 O O . ARG A 1 204 ? -16.496 16.319 -4.466 1.00 86.38 204 ARG A O 1
ATOM 1520 N N . MET A 1 205 ? -17.859 15.409 -2.890 1.00 85.00 205 MET A N 1
ATOM 1521 C CA . MET A 1 205 ? -16.870 14.915 -1.928 1.00 85.00 205 MET A CA 1
ATOM 1522 C C . MET A 1 205 ? -16.820 13.393 -1.974 1.00 85.00 205 MET A C 1
ATOM 1524 O O . MET A 1 205 ? -17.874 12.772 -1.851 1.00 85.00 205 MET A O 1
ATOM 1528 N N . ILE A 1 206 ? -15.629 12.806 -2.105 1.00 80.94 206 ILE A N 1
ATOM 1529 C CA . ILE A 1 206 ? -15.460 11.348 -2.102 1.00 80.94 206 ILE A CA 1
ATOM 1530 C C . ILE A 1 206 ? -14.954 10.814 -0.753 1.00 80.94 206 ILE A C 1
ATOM 1532 O O . ILE A 1 206 ? -15.673 10.024 -0.158 1.00 80.94 206 ILE A O 1
ATOM 1536 N N . SER A 1 207 ? -13.784 11.242 -0.265 1.00 76.38 207 SER A N 1
ATOM 1537 C CA . SER A 1 207 ? -13.146 10.724 0.956 1.00 76.38 207 SER A CA 1
ATOM 1538 C C . SER A 1 207 ? -12.468 11.840 1.764 1.00 76.38 207 SER A C 1
ATOM 1540 O O . SER A 1 207 ? -11.640 12.598 1.249 1.00 76.38 207 SER A O 1
ATOM 1542 N N . PHE A 1 208 ? -12.872 11.995 3.027 1.00 73.44 208 PHE A N 1
ATOM 1543 C CA . PHE A 1 208 ? -12.394 13.059 3.915 1.00 73.44 208 PHE A CA 1
ATOM 1544 C C . PHE A 1 208 ? -12.134 12.506 5.304 1.00 73.44 208 PHE A C 1
ATOM 1546 O O . PHE A 1 208 ? -13.002 11.824 5.852 1.00 73.44 208 PHE A O 1
ATOM 1553 N N . SER A 1 209 ? -10.981 12.832 5.883 1.00 68.19 209 SER A N 1
ATOM 1554 C CA . SER A 1 209 ? -10.683 12.448 7.262 1.00 68.19 209 SER A CA 1
ATOM 1555 C C . SER A 1 209 ? -11.172 13.501 8.254 1.00 68.19 209 SER A C 1
ATOM 1557 O O . SER A 1 209 ? -11.898 13.140 9.168 1.00 68.19 209 SER A O 1
ATOM 1559 N N . GLU A 1 210 ? -10.869 14.788 8.033 1.00 81.94 210 GLU A N 1
ATOM 1560 C CA . GLU A 1 210 ? -11.063 15.831 9.055 1.00 81.94 210 GLU A CA 1
ATOM 1561 C C . GLU A 1 210 ? -11.453 17.211 8.494 1.00 81.94 210 GLU A C 1
ATOM 1563 O O . GLU A 1 210 ? -10.707 17.861 7.746 1.00 81.94 210 GLU A O 1
ATOM 1568 N N . ILE A 1 211 ? -12.612 17.723 8.927 1.00 85.94 211 ILE A N 1
ATOM 1569 C CA . ILE A 1 211 ? -13.021 19.122 8.718 1.00 85.94 211 ILE A CA 1
ATOM 1570 C C . ILE A 1 211 ? -13.374 19.765 10.060 1.00 85.94 211 ILE A C 1
ATOM 1572 O O . ILE A 1 211 ? -14.385 19.440 10.680 1.00 85.94 211 ILE A O 1
ATOM 1576 N N . ASN A 1 212 ? -12.601 20.773 10.462 1.00 86.12 212 ASN A N 1
ATOM 1577 C CA . ASN A 1 212 ? -12.714 21.386 11.782 1.00 86.12 212 ASN A CA 1
ATOM 1578 C C . ASN A 1 212 ? -13.459 22.726 11.752 1.00 86.12 212 ASN A C 1
ATOM 1580 O O . ASN A 1 212 ? -13.047 23.685 11.093 1.00 86.12 212 ASN A O 1
ATOM 1584 N N . LYS A 1 213 ? -14.529 22.841 12.544 1.00 86.75 213 LYS A N 1
ATOM 1585 C CA . LYS A 1 213 ? -15.327 24.059 12.786 1.00 86.75 213 LYS A CA 1
ATOM 1586 C C . LYS A 1 213 ? -15.798 24.770 11.496 1.00 86.75 213 LYS A C 1
ATOM 1588 O O . LYS A 1 213 ? -15.592 25.987 11.369 1.00 86.75 213 LYS A O 1
ATOM 1593 N N . PRO A 1 214 ? -16.417 24.079 10.514 1.00 89.44 214 PRO A N 1
ATOM 1594 C CA . PRO A 1 214 ? -16.920 24.740 9.315 1.00 89.44 214 PRO A CA 1
ATOM 1595 C C . PRO A 1 214 ? -18.118 25.641 9.642 1.00 89.44 214 PRO A C 1
ATOM 1597 O O . PRO A 1 214 ? -19.086 25.218 10.277 1.00 89.44 214 PRO A O 1
ATOM 1600 N N . LYS A 1 215 ? -18.086 26.902 9.183 1.00 89.00 215 LYS A N 1
ATOM 1601 C CA . LYS A 1 215 ? -19.246 27.804 9.315 1.00 89.00 215 LYS A CA 1
ATOM 1602 C C . LYS A 1 215 ? -20.372 27.424 8.350 1.00 89.00 215 LYS A C 1
ATOM 1604 O O . LYS A 1 215 ? -21.537 27.489 8.719 1.00 89.00 215 LYS A O 1
ATOM 1609 N N . SER A 1 216 ? -20.025 27.057 7.117 1.00 89.81 216 SER A N 1
ATOM 1610 C CA . SER A 1 216 ? -20.980 26.603 6.104 1.00 89.81 216 SER A CA 1
ATOM 1611 C C . SER A 1 216 ? -20.325 25.591 5.169 1.00 89.81 216 SER A C 1
ATOM 1613 O O . SER A 1 216 ? -19.352 25.920 4.481 1.00 89.81 216 SER A O 1
ATOM 1615 N N . LEU A 1 217 ? -20.880 24.380 5.141 1.00 88.69 217 LEU A N 1
ATOM 1616 C CA . LEU A 1 217 ? -20.525 23.296 4.231 1.00 88.69 217 LEU A CA 1
ATOM 1617 C C . LEU A 1 217 ? -21.726 23.009 3.319 1.00 88.69 217 LEU A C 1
ATOM 1619 O O . LEU A 1 217 ? -22.808 22.681 3.805 1.00 88.69 217 LEU A O 1
ATOM 1623 N N . LYS A 1 218 ? -21.555 23.151 2.002 1.00 88.38 218 LYS A N 1
ATOM 1624 C CA . LYS A 1 218 ? -22.574 22.781 1.009 1.00 88.38 218 LYS A CA 1
ATOM 1625 C C . LYS A 1 218 ? -21.984 21.802 0.002 1.00 88.38 218 LYS A C 1
ATOM 1627 O O . LYS A 1 218 ? -21.055 22.166 -0.723 1.00 88.38 218 LYS A O 1
ATOM 1632 N N . ALA A 1 219 ? -22.541 20.600 -0.068 1.00 86.19 219 ALA A N 1
ATOM 1633 C CA . ALA A 1 219 ? -22.107 19.565 -1.000 1.00 86.19 219 ALA A CA 1
ATOM 1634 C C . ALA A 1 219 ? -23.303 18.935 -1.722 1.00 86.19 219 ALA A C 1
ATOM 1636 O O . ALA A 1 219 ? -24.291 18.603 -1.082 1.00 86.19 219 ALA A O 1
ATOM 1637 N N . ALA A 1 220 ? -23.252 18.735 -3.043 1.00 84.50 220 ALA A N 1
ATOM 1638 C CA . ALA A 1 220 ? -24.345 18.007 -3.703 1.00 84.50 220 ALA A CA 1
ATOM 1639 C C . ALA A 1 220 ? -24.292 16.505 -3.363 1.00 84.50 220 ALA A C 1
ATOM 1641 O O . ALA A 1 220 ? -25.313 15.909 -3.030 1.00 84.50 220 ALA A O 1
ATOM 1642 N N . ARG A 1 221 ? -23.103 15.894 -3.383 1.00 83.12 221 ARG A N 1
ATOM 1643 C CA . ARG A 1 221 ? -22.894 14.499 -2.964 1.00 83.12 221 ARG A CA 1
ATOM 1644 C C . ARG A 1 221 ? -21.696 14.380 -2.027 1.00 83.12 221 ARG A C 1
ATOM 1646 O O . ARG A 1 221 ? -20.634 14.920 -2.343 1.00 83.12 221 ARG A O 1
ATOM 1653 N N . MET A 1 222 ? -21.869 13.658 -0.925 1.00 83.00 222 MET A N 1
ATOM 1654 C CA . MET A 1 222 ? -20.807 13.251 -0.000 1.00 83.00 222 MET A CA 1
ATOM 1655 C C . MET A 1 222 ? -20.822 11.728 0.104 1.00 83.00 222 MET A C 1
ATOM 1657 O O . MET A 1 222 ? -21.866 11.155 0.407 1.00 83.00 222 MET A O 1
ATOM 1661 N N . ILE A 1 223 ? -19.708 11.080 -0.243 1.00 78.69 223 ILE A N 1
ATOM 1662 C CA . ILE A 1 223 ? -19.646 9.617 -0.357 1.00 78.69 223 ILE A CA 1
ATOM 1663 C C . ILE A 1 223 ? -19.174 8.986 0.951 1.00 78.69 223 ILE A C 1
ATOM 1665 O O . ILE A 1 223 ? -19.924 8.220 1.537 1.00 78.69 223 ILE A O 1
ATOM 1669 N N . SER A 1 224 ? -17.975 9.329 1.414 1.00 73.19 224 SER A N 1
ATOM 1670 C CA . SER A 1 224 ? -17.386 8.791 2.637 1.00 73.19 224 SER A CA 1
ATOM 1671 C C . SER A 1 224 ? -16.686 9.906 3.407 1.00 73.19 224 SER A C 1
ATOM 1673 O O . SER A 1 224 ? -15.879 10.655 2.845 1.00 73.19 224 SER A O 1
ATOM 1675 N N . PHE A 1 225 ? -17.013 10.058 4.686 1.00 73.44 225 PHE A N 1
ATOM 1676 C CA . PHE A 1 225 ? -16.257 10.929 5.579 1.00 73.44 225 PHE A CA 1
ATOM 1677 C C . PHE A 1 225 ? -16.107 10.316 6.967 1.00 73.44 225 PHE A C 1
ATOM 1679 O O . PHE A 1 225 ? -17.039 9.707 7.500 1.00 73.44 225 PHE A O 1
ATOM 1686 N N . ARG A 1 226 ? -14.905 10.481 7.527 1.00 70.12 226 ARG A N 1
ATOM 1687 C CA . ARG A 1 226 ? -14.530 9.974 8.845 1.00 70.12 226 ARG A CA 1
ATOM 1688 C C . ARG A 1 226 ? -15.013 10.927 9.934 1.00 70.12 226 ARG A C 1
ATOM 1690 O O . ARG A 1 226 ? -15.830 10.504 10.736 1.00 70.12 226 ARG A O 1
ATOM 1697 N N . GLU A 1 227 ? -14.605 12.200 9.898 1.00 76.00 227 GLU A N 1
ATOM 1698 C CA . GLU A 1 227 ? -14.882 13.135 10.995 1.00 76.00 227 GLU A CA 1
ATOM 1699 C C . GLU A 1 227 ? -15.181 14.580 10.532 1.00 76.00 227 GLU A C 1
ATOM 1701 O O . GLU A 1 227 ? -14.435 15.211 9.769 1.00 76.00 227 GLU A O 1
ATOM 1706 N N . ILE A 1 228 ? -16.289 15.150 11.027 1.00 78.88 228 ILE A N 1
ATOM 1707 C CA . ILE A 1 228 ? -16.603 16.584 10.905 1.00 78.88 228 ILE A CA 1
ATOM 1708 C C . ILE A 1 228 ? -16.839 17.179 12.293 1.00 78.88 228 ILE A C 1
ATOM 1710 O O . ILE A 1 228 ? -17.852 16.922 12.939 1.00 78.88 228 ILE A O 1
ATOM 1714 N N . ASN A 1 229 ? -15.952 18.083 12.704 1.00 79.31 229 ASN A N 1
ATOM 1715 C CA . ASN A 1 229 ? -15.942 18.642 14.049 1.00 79.31 229 ASN A CA 1
ATOM 1716 C C . ASN A 1 229 ? -16.667 19.985 14.145 1.00 79.31 229 ASN A C 1
ATOM 1718 O O . ASN A 1 229 ? -16.288 20.967 13.501 1.00 79.31 229 ASN A O 1
ATOM 1722 N N . LYS A 1 230 ? -17.671 20.071 15.022 1.00 79.69 230 LYS A N 1
ATOM 1723 C CA . LYS A 1 230 ? -18.422 21.288 15.386 1.00 79.69 230 LYS A CA 1
ATOM 1724 C C . LYS A 1 230 ? -18.929 22.093 14.170 1.00 79.69 230 LYS A C 1
ATOM 1726 O O . LYS A 1 230 ? -18.655 23.303 14.084 1.00 79.69 230 LYS A O 1
ATOM 1731 N N . PRO A 1 231 ? -19.631 21.482 13.191 1.00 82.81 231 PRO A N 1
ATOM 1732 C CA . PRO A 1 231 ? -20.157 22.219 12.047 1.00 82.81 231 PRO A CA 1
ATOM 1733 C C . PRO A 1 231 ? -21.301 23.151 12.466 1.00 82.81 231 PRO A C 1
ATOM 1735 O O . PRO A 1 231 ? -22.267 22.732 13.101 1.00 82.81 231 PRO A O 1
ATOM 1738 N N . LYS A 1 232 ? -21.236 24.432 12.069 1.00 83.44 232 LYS A N 1
ATOM 1739 C CA . LYS A 1 232 ? -22.358 25.365 12.296 1.00 83.44 232 LYS A CA 1
ATOM 1740 C C . LYS A 1 232 ? -23.534 25.076 11.361 1.00 83.44 232 LYS A C 1
ATOM 1742 O O . LYS A 1 232 ? -24.687 25.138 11.776 1.00 83.44 232 LYS A O 1
ATOM 1747 N N . SER A 1 233 ? -23.242 24.797 10.092 1.00 83.31 233 SER A N 1
ATOM 1748 C CA . SER A 1 233 ? -24.249 24.470 9.086 1.00 83.31 233 SER A CA 1
ATOM 1749 C C . SER A 1 233 ? -23.684 23.542 8.025 1.00 83.31 233 SER A C 1
ATOM 1751 O O . SER A 1 233 ? -22.696 23.878 7.360 1.00 83.31 233 SER A O 1
ATOM 1753 N N . LEU A 1 234 ? -24.345 22.402 7.847 1.00 82.75 234 LEU A N 1
ATOM 1754 C CA . LEU A 1 234 ? -24.044 21.420 6.816 1.00 82.75 234 LEU A CA 1
ATOM 1755 C C . LEU A 1 234 ? -25.311 21.126 6.009 1.00 82.75 234 LEU A C 1
ATOM 1757 O O . LEU A 1 234 ? -26.352 20.769 6.562 1.00 82.75 234 LEU A O 1
ATOM 1761 N N . LYS A 1 235 ? -25.219 21.325 4.691 1.00 82.56 235 LYS A N 1
ATOM 1762 C CA . LYS A 1 235 ? -26.287 21.022 3.735 1.00 82.56 235 LYS A CA 1
ATOM 1763 C C . LYS A 1 235 ? -25.767 20.071 2.669 1.00 82.56 235 LYS A C 1
ATOM 1765 O O . LYS A 1 235 ? -24.817 20.420 1.958 1.00 82.56 235 LYS A O 1
ATOM 1770 N N . ALA A 1 236 ? -26.416 18.921 2.527 1.00 81.06 236 ALA A N 1
ATOM 1771 C CA . ALA A 1 236 ? -26.079 17.959 1.488 1.00 81.06 236 ALA A CA 1
ATOM 1772 C C . ALA A 1 236 ? -27.305 17.371 0.788 1.00 81.06 236 ALA A C 1
ATOM 1774 O O . ALA A 1 236 ? -28.302 17.064 1.432 1.00 81.06 236 ALA A O 1
ATOM 1775 N N . ALA A 1 237 ? -27.250 17.201 -0.536 1.00 79.44 237 ALA A N 1
ATOM 1776 C CA . ALA A 1 237 ? -28.361 16.558 -1.246 1.00 79.44 237 ALA A CA 1
ATOM 1777 C C . ALA A 1 237 ? -28.320 15.029 -1.083 1.00 79.44 237 ALA A C 1
ATOM 1779 O O . ALA A 1 237 ? -29.356 14.402 -0.883 1.00 79.44 237 ALA A O 1
ATOM 1780 N N . ARG A 1 238 ? -27.131 14.416 -1.121 1.00 78.00 238 ARG A N 1
ATOM 1781 C CA . ARG A 1 238 ? -26.947 12.983 -0.839 1.00 78.00 238 ARG A CA 1
ATOM 1782 C C . ARG A 1 238 ? -25.721 12.747 0.038 1.00 78.00 238 ARG A C 1
ATOM 1784 O O . ARG A 1 238 ? -24.645 13.254 -0.285 1.00 78.00 238 ARG A O 1
ATOM 1791 N N . MET A 1 239 ? -25.889 11.955 1.090 1.00 76.12 239 MET A N 1
ATOM 1792 C CA . MET A 1 239 ? -24.820 11.423 1.938 1.00 76.12 239 MET A CA 1
ATOM 1793 C C . MET A 1 239 ? -24.870 9.895 1.869 1.00 76.12 239 MET A C 1
ATOM 1795 O O . MET A 1 239 ? -25.941 9.325 2.063 1.00 76.12 239 MET A O 1
ATOM 1799 N N . ILE A 1 240 ? -23.760 9.244 1.519 1.00 72.44 240 ILE A N 1
ATOM 1800 C CA . ILE A 1 240 ? -23.734 7.787 1.320 1.00 72.44 240 ILE A CA 1
ATOM 1801 C C . ILE A 1 240 ? -23.299 7.078 2.605 1.00 72.44 240 ILE A C 1
ATOM 1803 O O . ILE A 1 240 ? -24.062 6.287 3.134 1.00 72.44 240 ILE A O 1
ATOM 1807 N N . SER A 1 241 ? -22.129 7.394 3.148 1.00 67.75 241 SER A N 1
ATOM 1808 C CA . SER A 1 241 ? -21.635 6.785 4.382 1.00 67.75 241 SER A CA 1
ATOM 1809 C C . SER A 1 241 ? -20.906 7.820 5.228 1.00 67.75 241 SER A C 1
ATOM 1811 O O . SER A 1 241 ? -20.114 8.614 4.704 1.00 67.75 241 SER A O 1
ATOM 1813 N N . PHE A 1 242 ? -21.190 7.838 6.531 1.00 69.44 242 PHE A N 1
ATOM 1814 C CA . PHE A 1 242 ? -20.425 8.643 7.471 1.00 69.44 242 PHE A CA 1
ATOM 1815 C C . PHE A 1 242 ? -20.292 8.039 8.856 1.00 69.44 242 PHE A C 1
ATOM 1817 O O . PHE A 1 242 ? -21.213 7.380 9.338 1.00 69.44 242 PHE A O 1
ATOM 1824 N N . ARG A 1 243 ? -19.129 8.308 9.467 1.00 63.16 243 ARG A N 1
ATOM 1825 C CA . ARG A 1 243 ? -18.705 7.703 10.731 1.00 63.16 243 ARG A CA 1
ATOM 1826 C C . ARG A 1 243 ? -18.842 8.614 11.950 1.00 63.16 243 ARG A C 1
ATOM 1828 O O . ARG A 1 243 ? -19.212 8.119 12.997 1.00 63.16 243 ARG A O 1
ATOM 1835 N N . GLU A 1 244 ? -18.538 9.911 11.853 1.00 67.88 244 GLU A N 1
ATOM 1836 C CA . GLU A 1 244 ? -18.677 10.829 12.996 1.00 67.88 244 GLU A CA 1
ATOM 1837 C C . GLU A 1 244 ? -18.987 12.277 12.570 1.00 67.88 244 GLU A C 1
ATOM 1839 O O . GLU A 1 244 ? -18.323 12.870 11.711 1.00 67.88 244 GLU A O 1
ATOM 1844 N N . ILE A 1 245 ? -19.997 12.884 13.208 1.00 69.75 245 ILE A N 1
ATOM 1845 C CA . ILE A 1 245 ? -20.256 14.331 13.164 1.00 69.75 245 ILE A CA 1
ATOM 1846 C C . ILE A 1 245 ? -20.334 14.845 14.600 1.00 69.75 245 ILE A C 1
ATOM 1848 O O . ILE A 1 245 ? -21.367 14.771 15.259 1.00 69.75 245 ILE A O 1
ATOM 1852 N N . ASN A 1 246 ? -19.250 15.446 15.072 1.00 67.31 246 ASN A N 1
ATOM 1853 C CA . ASN A 1 246 ? -19.131 15.842 16.468 1.00 67.31 246 ASN A CA 1
ATOM 1854 C C . ASN A 1 246 ? -19.803 17.203 16.714 1.00 67.31 246 ASN A C 1
ATOM 1856 O O . ASN A 1 246 ? -19.360 18.232 16.193 1.00 67.31 246 ASN A O 1
ATOM 1860 N N . LYS A 1 247 ? -20.852 17.235 17.549 1.00 67.31 247 LYS A N 1
ATOM 1861 C CA . LYS A 1 247 ? -21.556 18.452 18.022 1.00 67.31 247 LYS A CA 1
ATOM 1862 C C . LYS A 1 247 ? -22.043 19.389 16.888 1.00 67.31 247 LYS A C 1
ATOM 1864 O O . LYS A 1 247 ? -21.637 20.562 16.841 1.00 67.31 247 LYS A O 1
ATOM 1869 N N . PRO A 1 248 ? -22.867 18.920 15.929 1.00 70.38 248 PRO A N 1
ATOM 1870 C CA . PRO A 1 248 ? -23.411 19.776 14.876 1.00 70.38 248 PRO A CA 1
ATOM 1871 C C . PRO A 1 248 ? -24.412 20.793 15.439 1.00 70.38 248 PRO A C 1
ATOM 1873 O O . PRO A 1 248 ? -25.239 20.457 16.273 1.00 70.38 248 PRO A O 1
ATOM 1876 N N . LYS A 1 249 ? -24.401 22.044 14.956 1.00 69.12 249 LYS A N 1
ATOM 1877 C CA . LYS A 1 249 ? -25.484 23.006 15.270 1.00 69.12 249 LYS A CA 1
ATOM 1878 C C . LYS A 1 249 ? -26.686 22.868 14.337 1.00 69.12 249 LYS A C 1
ATOM 1880 O O . LYS A 1 249 ? -27.815 23.099 14.743 1.00 69.12 249 LYS A O 1
ATOM 1885 N N . SER A 1 250 ? -26.449 22.549 13.064 1.00 72.19 250 SER A N 1
ATOM 1886 C CA . SER A 1 250 ? -27.521 22.290 12.100 1.00 72.19 250 SER A CA 1
ATOM 1887 C C . SER A 1 250 ? -27.055 21.359 10.982 1.00 72.19 250 SER A C 1
ATOM 1889 O O . SER A 1 250 ? -26.046 21.620 10.314 1.00 72.19 250 SER A O 1
ATOM 1891 N N . LEU A 1 251 ? -27.822 20.292 10.761 1.00 71.38 251 LEU A N 1
ATOM 1892 C CA . LEU A 1 251 ? -27.602 19.308 9.707 1.00 71.38 251 LEU A CA 1
ATOM 1893 C C . LEU A 1 251 ? -28.884 19.162 8.878 1.00 71.38 251 LEU A C 1
ATOM 1895 O O . LEU A 1 251 ? -29.940 18.840 9.419 1.00 71.38 251 LEU A O 1
ATOM 1899 N N . LYS A 1 252 ? -28.799 19.416 7.568 1.00 73.94 252 LYS A N 1
ATOM 1900 C CA . LYS A 1 252 ? -29.900 19.167 6.624 1.00 73.94 252 LYS A CA 1
ATOM 1901 C C . LYS A 1 252 ? -29.404 18.287 5.484 1.00 73.94 252 LYS A C 1
ATOM 1903 O O . LYS A 1 252 ? -28.524 18.708 4.726 1.00 73.94 252 LYS A O 1
ATOM 1908 N N . ALA A 1 253 ? -29.992 17.105 5.341 1.00 70.38 253 ALA A N 1
ATOM 1909 C CA . ALA A 1 253 ? -29.671 16.190 4.254 1.00 70.38 253 ALA A CA 1
ATOM 1910 C C . ALA A 1 253 ? -30.930 15.655 3.571 1.00 70.38 253 ALA A C 1
ATOM 1912 O O . ALA A 1 253 ? -31.852 15.218 4.245 1.00 70.38 253 ALA A O 1
ATOM 1913 N N . ALA A 1 254 ? -30.989 15.671 2.237 1.00 68.56 254 ALA A N 1
ATOM 1914 C CA . ALA A 1 254 ? -32.177 15.158 1.545 1.00 68.56 254 ALA A CA 1
ATOM 1915 C C . ALA A 1 254 ? -32.215 13.618 1.524 1.00 68.56 254 ALA A C 1
ATOM 1917 O O . ALA A 1 254 ? -33.269 13.026 1.732 1.00 68.56 254 ALA A O 1
ATOM 1918 N N . ARG A 1 255 ? -31.071 12.951 1.310 1.00 66.62 255 ARG A N 1
ATOM 1919 C CA . ARG A 1 255 ? -30.956 11.483 1.381 1.00 66.62 255 ARG A CA 1
ATOM 1920 C C . ARG A 1 255 ? -29.704 11.054 2.137 1.00 66.62 255 ARG A C 1
ATOM 1922 O O . ARG A 1 255 ? -28.620 11.566 1.843 1.00 66.62 255 ARG A O 1
ATOM 1929 N N . VAL A 1 256 ? -29.861 10.095 3.043 1.00 69.00 256 VAL A N 1
ATOM 1930 C CA . VAL A 1 256 ? -28.778 9.449 3.799 1.00 69.00 256 VAL A CA 1
ATOM 1931 C C . VAL A 1 256 ? -28.860 7.939 3.584 1.00 69.00 256 VAL A C 1
ATOM 1933 O O . VAL A 1 256 ? -29.920 7.362 3.808 1.00 69.00 256 VAL A O 1
ATOM 1936 N N . VAL A 1 257 ? -27.782 7.312 3.105 1.00 68.62 257 VAL A N 1
ATOM 1937 C CA . VAL A 1 257 ? -27.757 5.855 2.879 1.00 68.62 257 VAL A CA 1
ATOM 1938 C C . VAL A 1 257 ? -27.355 5.117 4.156 1.00 68.62 257 VAL A C 1
ATOM 1940 O O . VAL A 1 257 ? -28.116 4.267 4.589 1.00 68.62 257 VAL A O 1
ATOM 1943 N N . SER A 1 258 ? -26.238 5.475 4.791 1.00 64.12 258 SER A N 1
ATOM 1944 C CA . SER A 1 258 ? -25.784 4.876 6.052 1.00 64.12 258 SER A CA 1
ATOM 1945 C C . SER A 1 258 ? -25.120 5.917 6.963 1.00 64.12 258 SER A C 1
ATOM 1947 O O . SER A 1 258 ? -24.445 6.842 6.491 1.00 64.12 258 SER A O 1
ATOM 1949 N N . CYS A 1 259 ? -25.342 5.774 8.270 1.00 62.81 259 CYS A N 1
ATOM 1950 C CA . CYS A 1 259 ? -24.758 6.577 9.338 1.00 62.81 259 CYS A CA 1
ATOM 1951 C C . CYS A 1 259 ? -24.469 5.691 10.556 1.00 62.81 259 CYS A C 1
ATOM 1953 O O . CYS A 1 259 ? -25.350 4.966 11.010 1.00 62.81 259 CYS A O 1
ATOM 1955 N N . SER A 1 260 ? -23.262 5.809 11.100 1.00 56.81 260 SER A N 1
ATOM 1956 C CA . SER A 1 260 ? -22.859 5.291 12.415 1.00 56.81 260 SER A CA 1
ATOM 1957 C C . SER A 1 260 ? -22.189 6.434 13.186 1.00 56.81 260 SER A C 1
ATOM 1959 O O . SER A 1 260 ? -21.599 7.268 12.507 1.00 56.81 260 SER A O 1
ATOM 1961 N N . GLY A 1 261 ? -22.255 6.506 14.524 1.00 54.75 261 GLY A N 1
ATOM 1962 C CA . GLY A 1 261 ? -21.417 7.417 15.338 1.00 54.75 261 GLY A CA 1
ATOM 1963 C C . GLY A 1 261 ? -22.093 8.082 16.553 1.00 54.75 261 GLY A C 1
ATOM 1964 O O . GLY A 1 261 ? -23.309 8.278 16.582 1.00 54.75 261 GLY A O 1
ATOM 1965 N N . LYS A 1 262 ? -21.292 8.478 17.559 1.00 46.94 262 LYS A N 1
ATOM 1966 C CA . LYS A 1 262 ? -21.745 9.138 18.804 1.00 46.94 262 LYS A CA 1
ATOM 1967 C C . LYS A 1 262 ? -22.158 10.599 18.558 1.00 46.94 262 LYS A C 1
ATOM 1969 O O . LYS A 1 262 ? -21.327 11.502 18.491 1.00 46.94 262 LYS A O 1
ATOM 1974 N N . ASN A 1 263 ? -23.460 10.867 18.454 1.00 51.62 263 ASN A N 1
ATOM 1975 C CA . ASN A 1 263 ? -23.978 12.228 18.277 1.00 51.62 263 ASN A CA 1
ATOM 1976 C C . ASN A 1 263 ? -24.229 12.926 19.624 1.00 51.62 263 ASN A C 1
ATOM 1978 O O . ASN A 1 263 ? -25.298 12.808 20.216 1.00 51.62 263 ASN A O 1
ATOM 1982 N N . GLY A 1 264 ? -23.279 13.751 20.068 1.00 46.25 264 GLY A N 1
ATOM 1983 C CA . GLY A 1 264 ? -23.533 14.741 21.118 1.00 46.25 264 GLY A CA 1
ATOM 1984 C C . GLY A 1 264 ? -24.463 15.856 20.618 1.00 46.25 264 GLY A C 1
ATOM 1985 O O . GLY A 1 264 ? -24.010 16.730 19.881 1.00 46.25 264 GLY A O 1
ATOM 1986 N N . GLN A 1 265 ? -25.738 15.787 21.023 1.00 48.19 265 GLN A N 1
ATOM 1987 C CA . GLN A 1 265 ? -26.798 16.815 20.998 1.00 48.19 265 GLN A CA 1
ATOM 1988 C C . GLN A 1 265 ? -26.899 17.706 19.734 1.00 48.19 265 GLN A C 1
ATOM 1990 O O . GLN A 1 265 ? -26.163 18.683 19.597 1.00 48.19 265 GLN A O 1
ATOM 1995 N N . ASN A 1 266 ? -27.852 17.385 18.835 1.00 50.59 266 ASN A N 1
ATOM 1996 C CA . ASN A 1 266 ? -28.779 18.300 18.118 1.00 50.59 266 ASN A CA 1
ATOM 1997 C C . ASN A 1 266 ? -29.541 17.588 16.975 1.00 50.59 266 ASN A C 1
ATOM 1999 O O . ASN A 1 266 ? -29.035 16.650 16.361 1.00 50.59 266 ASN A O 1
ATOM 2003 N N . SER A 1 267 ? -30.745 18.088 16.661 1.00 54.34 267 SER A N 1
ATOM 2004 C CA . SER A 1 267 ? -31.726 17.508 15.726 1.00 54.34 267 SER A CA 1
ATOM 2005 C C . SER A 1 267 ? -31.175 17.261 14.310 1.00 54.34 267 SER A C 1
ATOM 2007 O O . SER A 1 267 ? -30.872 18.209 13.569 1.00 54.34 267 SER A O 1
ATOM 2009 N N . LEU A 1 268 ? -31.115 15.999 13.892 1.00 59.88 268 LEU A N 1
ATOM 2010 C CA . LEU A 1 268 ? -30.861 15.612 12.507 1.00 59.88 268 LEU A CA 1
ATOM 2011 C C . LEU A 1 268 ? -32.178 15.678 11.715 1.00 59.88 268 LEU A C 1
ATOM 2013 O O . LEU A 1 268 ? -33.153 15.027 12.080 1.00 59.88 268 LEU A O 1
ATOM 2017 N N . LYS A 1 269 ? -32.218 16.476 10.636 1.00 61.44 269 LYS A N 1
ATOM 2018 C CA . LYS A 1 269 ? -33.381 16.573 9.734 1.00 61.44 269 LYS A CA 1
ATOM 2019 C C . LYS A 1 269 ? -33.041 15.947 8.382 1.00 61.44 269 LYS A C 1
ATOM 2021 O O . LYS A 1 269 ? -32.234 16.512 7.631 1.00 61.44 269 LYS A O 1
ATOM 2026 N N . ALA A 1 270 ? -33.657 14.803 8.082 1.00 60.28 270 ALA A N 1
ATOM 2027 C CA . ALA A 1 270 ? -33.465 14.077 6.828 1.00 60.28 270 ALA A CA 1
ATOM 2028 C C . ALA A 1 270 ? -34.795 13.764 6.124 1.00 60.28 270 ALA A C 1
ATOM 2030 O O . ALA A 1 270 ? -35.759 13.369 6.767 1.00 60.28 270 ALA A O 1
ATOM 2031 N N . THR A 1 271 ? -34.865 13.918 4.797 1.00 60.00 271 THR A N 1
ATOM 2032 C CA . THR A 1 271 ? -36.098 13.595 4.046 1.00 60.00 271 THR A CA 1
ATOM 2033 C C . THR A 1 271 ? -36.262 12.086 3.832 1.00 60.00 271 THR A C 1
ATOM 2035 O O . THR A 1 271 ? -37.372 11.578 3.929 1.00 60.00 271 THR A O 1
ATOM 2038 N N . ARG A 1 272 ? -35.172 11.354 3.557 1.00 54.41 272 ARG A N 1
ATOM 2039 C CA . ARG A 1 272 ? -35.151 9.880 3.480 1.00 54.41 272 ARG A CA 1
ATOM 2040 C C . ARG A 1 272 ? -33.858 9.317 4.068 1.00 54.41 272 ARG A C 1
ATOM 2042 O O . ARG A 1 272 ? -32.775 9.820 3.746 1.00 54.41 272 ARG A O 1
ATOM 2049 N N . MET A 1 273 ? -33.968 8.260 4.867 1.00 58.56 273 MET A N 1
ATOM 2050 C CA . MET A 1 273 ? -32.840 7.570 5.499 1.00 58.56 273 MET A CA 1
ATOM 2051 C C . MET A 1 273 ? -32.972 6.056 5.306 1.00 58.56 273 MET A C 1
ATOM 2053 O O . MET A 1 273 ? -34.044 5.513 5.562 1.00 58.56 273 MET A O 1
ATOM 2057 N N . ARG A 1 274 ? -31.920 5.387 4.807 1.00 58.78 274 ARG A N 1
ATOM 2058 C CA . ARG A 1 274 ? -31.958 3.934 4.560 1.00 58.78 274 ARG A CA 1
ATOM 2059 C C . ARG A 1 274 ? -31.598 3.147 5.824 1.00 58.78 274 ARG A C 1
ATOM 2061 O O . ARG A 1 274 ? -32.439 2.385 6.276 1.00 58.78 274 ARG A O 1
ATOM 2068 N N . SER A 1 275 ? -30.442 3.414 6.437 1.00 53.53 275 SER A N 1
ATOM 2069 C CA . SER A 1 275 ? -30.039 2.818 7.720 1.00 53.53 275 SER A CA 1
ATOM 2070 C C . SER A 1 275 ? -29.391 3.826 8.683 1.00 53.53 275 SER A C 1
ATOM 2072 O O . SER A 1 275 ? -28.738 4.789 8.260 1.00 53.53 275 SER A O 1
ATOM 2074 N N . TYR A 1 276 ? -29.589 3.609 9.987 1.00 52.94 276 TYR A N 1
ATOM 2075 C CA . TYR A 1 276 ? -29.019 4.398 11.085 1.00 52.94 276 TYR A CA 1
ATOM 2076 C C . TYR A 1 276 ? -28.582 3.474 12.225 1.00 52.94 276 TYR A C 1
ATOM 2078 O O . TYR A 1 276 ? -29.379 2.652 12.673 1.00 52.94 276 TYR A O 1
ATOM 2086 N N . GLY A 1 277 ? -27.337 3.613 12.686 1.00 51.75 277 GLY A N 1
ATOM 2087 C CA . GLY A 1 277 ? -26.823 2.948 13.884 1.00 51.75 277 GLY A CA 1
ATOM 2088 C C . GLY A 1 277 ? -26.405 3.980 14.930 1.00 51.75 277 GLY A C 1
ATOM 2089 O O . GLY A 1 277 ? -25.472 4.752 14.694 1.00 51.75 277 GLY A O 1
ATOM 2090 N N . ALA A 1 278 ? -27.090 4.006 16.074 1.00 51.06 278 ALA A N 1
ATOM 2091 C CA . ALA A 1 278 ? -26.754 4.861 17.212 1.00 51.06 278 ALA A CA 1
ATOM 2092 C C . ALA A 1 278 ? -26.170 4.045 18.366 1.00 51.06 278 ALA A C 1
ATOM 2094 O O . ALA A 1 278 ? -26.607 2.929 18.623 1.00 51.06 278 ALA A O 1
ATOM 2095 N N . GLU A 1 279 ? -25.208 4.637 19.074 1.00 43.44 279 GLU A N 1
ATOM 2096 C CA . GLU A 1 279 ? -24.633 4.079 20.306 1.00 43.44 279 GLU A CA 1
ATOM 2097 C C . GLU A 1 279 ? -25.204 4.727 21.581 1.00 43.44 279 GLU A C 1
ATOM 2099 O O . GLU A 1 279 ? -24.819 4.311 22.658 1.00 43.44 279 GLU A O 1
ATOM 2104 N N . ASN A 1 280 ? -26.090 5.735 21.487 1.00 43.66 280 ASN A N 1
ATOM 2105 C CA . ASN A 1 280 ? -26.727 6.399 22.640 1.00 43.66 280 ASN A CA 1
ATOM 2106 C C . ASN A 1 280 ? -28.084 7.037 22.272 1.00 43.66 280 ASN A C 1
ATOM 2108 O O . ASN A 1 280 ? -28.292 7.428 21.118 1.00 43.66 280 ASN A O 1
ATOM 2112 N N . GLU A 1 281 ? -28.963 7.196 23.271 1.00 39.22 281 GLU A N 1
ATOM 2113 C CA . GLU A 1 281 ? -30.306 7.787 23.153 1.00 39.22 281 GLU A CA 1
ATOM 2114 C C . GLU A 1 281 ? -30.310 9.203 22.547 1.00 39.22 281 GLU A C 1
ATOM 2116 O O . GLU A 1 281 ? -29.523 10.086 22.904 1.00 39.22 281 GLU A O 1
ATOM 2121 N N . GLN A 1 282 ? -31.243 9.445 21.621 1.00 47.62 282 GLN A N 1
ATOM 2122 C CA . GLN A 1 282 ? -31.402 10.717 20.915 1.00 47.62 282 GLN A CA 1
ATOM 2123 C C . GLN A 1 282 ? -32.700 11.429 21.324 1.00 47.62 282 GLN A C 1
ATOM 2125 O O . GLN A 1 282 ? -33.782 10.888 21.152 1.00 47.62 282 GLN A O 1
ATOM 2130 N N . LYS A 1 283 ? -32.610 12.703 21.743 1.00 42.88 283 LYS A N 1
ATOM 2131 C CA . LYS A 1 283 ? -33.776 13.519 22.157 1.00 42.88 283 LYS A CA 1
ATOM 2132 C C . LYS A 1 283 ? -34.749 13.931 21.030 1.00 42.88 283 LYS A C 1
ATOM 2134 O O . LYS A 1 283 ? -35.850 14.367 21.332 1.00 42.88 283 LYS A O 1
ATOM 2139 N N . SER A 1 284 ? -34.369 13.894 19.744 1.00 49.28 284 SER A N 1
ATOM 2140 C CA . SER A 1 284 ? -35.314 14.092 18.616 1.00 49.28 284 SER A CA 1
ATOM 2141 C C . SER A 1 284 ? -34.705 13.764 17.243 1.00 49.28 284 SER A C 1
ATOM 2143 O O . SER A 1 284 ? -33.869 14.498 16.703 1.00 49.28 284 SER A O 1
ATOM 2145 N N . LEU A 1 285 ? -35.174 12.676 16.636 1.00 51.91 285 LEU A N 1
ATOM 2146 C CA . LEU A 1 285 ? -34.903 12.292 15.249 1.00 51.91 285 LEU A CA 1
ATOM 2147 C C . LEU A 1 285 ? -36.149 12.642 14.417 1.00 51.91 285 LEU A C 1
ATOM 2149 O O . LEU A 1 285 ? -37.241 12.189 14.734 1.00 51.91 285 LEU A O 1
ATOM 2153 N N . LYS A 1 286 ? -36.021 13.478 13.374 1.00 54.06 286 LYS A N 1
ATOM 2154 C CA . LYS A 1 286 ? -37.134 13.790 12.452 1.00 54.06 286 LYS A CA 1
ATOM 2155 C C . LYS A 1 286 ? -36.754 13.364 11.033 1.00 54.06 286 LYS A C 1
ATOM 2157 O O . LYS A 1 286 ? -36.070 14.108 10.320 1.00 54.06 286 LYS A O 1
ATOM 2162 N N . ALA A 1 287 ? -37.180 12.162 10.644 1.00 53.88 287 ALA A N 1
ATOM 2163 C CA . ALA A 1 287 ? -37.058 11.632 9.287 1.00 53.88 287 ALA A CA 1
ATOM 2164 C C . ALA A 1 287 ? -38.449 11.379 8.687 1.00 53.88 287 ALA A C 1
ATOM 2166 O O . ALA A 1 287 ? -39.286 10.774 9.339 1.00 53.88 287 ALA A O 1
ATOM 2167 N N . ALA A 1 288 ? -38.698 11.833 7.452 1.00 45.12 288 ALA A N 1
ATOM 2168 C CA . ALA A 1 288 ? -40.019 11.696 6.816 1.00 45.12 288 ALA A CA 1
ATOM 2169 C C . ALA A 1 288 ? -40.299 10.288 6.239 1.00 45.12 288 ALA A C 1
ATOM 2171 O O . ALA A 1 288 ? -41.441 9.966 5.938 1.00 45.12 288 ALA A O 1
ATOM 2172 N N . ARG A 1 289 ? -39.260 9.462 6.039 1.00 42.00 289 ARG A N 1
ATOM 2173 C CA . ARG A 1 289 ? -39.343 8.049 5.613 1.00 42.00 289 ARG A CA 1
ATOM 2174 C C . ARG A 1 289 ? -38.045 7.327 6.002 1.00 42.00 289 ARG A C 1
ATOM 2176 O O . ARG A 1 289 ? -36.963 7.778 5.605 1.00 42.00 289 ARG A O 1
ATOM 2183 N N . MET A 1 290 ? -38.149 6.241 6.767 1.00 47.38 290 MET A N 1
ATOM 2184 C CA . MET A 1 290 ? -37.030 5.434 7.276 1.00 47.38 290 MET A CA 1
ATOM 2185 C C . MET A 1 290 ? -37.247 3.966 6.880 1.00 47.38 290 MET A C 1
ATOM 2187 O O . MET A 1 290 ? -38.360 3.483 7.038 1.00 47.38 290 MET A O 1
ATOM 2191 N N . HIS A 1 291 ? -36.231 3.293 6.322 1.00 50.84 291 HIS A N 1
ATOM 2192 C CA . HIS A 1 291 ? -36.363 1.896 5.860 1.00 50.84 291 HIS A CA 1
ATOM 2193 C C . HIS A 1 291 ? -35.913 0.852 6.895 1.00 50.84 291 HIS A C 1
ATOM 2195 O O . HIS A 1 291 ? -36.496 -0.219 6.939 1.00 50.84 291 HIS A O 1
ATOM 2201 N N . SER A 1 292 ? -34.910 1.150 7.727 1.00 44.22 292 SER A N 1
ATOM 2202 C CA . SER A 1 292 ? -34.473 0.265 8.819 1.00 44.22 292 SER A CA 1
ATOM 2203 C C . SER A 1 292 ? -33.845 1.084 9.955 1.00 44.22 292 SER A C 1
ATOM 2205 O O . SER A 1 292 ? -32.975 1.923 9.689 1.00 44.22 292 SER A O 1
ATOM 2207 N N . CYS A 1 293 ? -34.261 0.845 11.201 1.00 39.03 293 CYS A N 1
ATOM 2208 C CA . CYS A 1 293 ? -33.660 1.399 12.416 1.00 39.03 293 CYS A CA 1
ATOM 2209 C C . CYS A 1 293 ? -33.233 0.231 13.303 1.00 39.03 293 CYS A C 1
ATOM 2211 O O . CYS A 1 293 ? -34.081 -0.555 13.706 1.00 39.03 293 CYS A O 1
ATOM 2213 N N . SER A 1 294 ? -31.939 0.100 13.594 1.00 40.38 294 SER A N 1
ATOM 2214 C CA . SER A 1 294 ? -31.445 -0.934 14.505 1.00 40.38 294 SER A CA 1
ATOM 2215 C C . SER A 1 294 ? -30.898 -0.252 15.756 1.00 40.38 294 SER A C 1
ATOM 2217 O O . SER A 1 294 ? -29.829 0.362 15.727 1.00 40.38 294 SER A O 1
ATOM 2219 N N . ALA A 1 295 ? -31.661 -0.312 16.849 1.00 35.38 295 ALA A N 1
ATOM 2220 C CA . ALA A 1 295 ? -31.090 -0.204 18.183 1.00 35.38 295 ALA A CA 1
ATOM 2221 C C . ALA A 1 295 ? -30.465 -1.571 18.475 1.00 35.38 295 ALA A C 1
ATOM 2223 O O . ALA A 1 295 ? -31.166 -2.582 18.476 1.00 35.38 295 ALA A O 1
ATOM 2224 N N . LYS A 1 296 ? -29.142 -1.633 18.631 1.00 30.75 296 LYS A N 1
ATOM 2225 C CA . LYS A 1 296 ? -28.461 -2.900 18.902 1.00 30.75 296 LYS A CA 1
ATOM 2226 C C . LYS A 1 296 ? -28.896 -3.439 20.273 1.00 30.75 296 LYS A C 1
ATOM 2228 O O . LYS A 1 296 ? -28.357 -3.013 21.286 1.00 30.75 296 LYS A O 1
ATOM 2233 N N . LYS A 1 297 ? -29.791 -4.427 20.297 1.00 29.66 297 LYS A N 1
ATOM 2234 C CA . LYS A 1 297 ? -29.534 -5.644 21.079 1.00 29.66 297 LYS A CA 1
ATOM 2235 C C . LYS A 1 297 ? -28.788 -6.568 20.124 1.00 29.66 297 LYS A C 1
ATOM 2237 O O . LYS A 1 297 ? -29.319 -6.914 19.073 1.00 29.66 297 LYS A O 1
ATOM 2242 N N . GLU A 1 298 ? -27.515 -6.831 20.405 1.00 24.61 298 GLU A N 1
ATOM 2243 C CA . GLU A 1 298 ? -26.713 -7.734 19.577 1.00 24.61 298 GLU A CA 1
ATOM 2244 C C . GLU A 1 298 ? -27.387 -9.115 19.518 1.00 24.61 298 GLU A C 1
ATOM 2246 O O . GLU A 1 298 ? -27.629 -9.704 20.573 1.00 24.61 298 GLU A O 1
ATOM 2251 N N . PRO A 1 299 ? -27.658 -9.671 18.324 1.00 27.25 299 PRO A N 1
ATOM 2252 C CA . PRO A 1 299 ? -27.852 -11.104 18.200 1.00 27.25 299 PRO A CA 1
ATOM 2253 C C . PRO A 1 299 ? -26.505 -11.779 18.483 1.00 27.25 299 PRO A C 1
ATOM 2255 O O . PRO A 1 299 ? -25.451 -11.286 18.063 1.00 27.25 299 PRO A O 1
ATOM 2258 N N . LYS A 1 300 ? -26.531 -12.901 19.207 1.00 27.31 300 LYS A N 1
ATOM 2259 C CA . LYS A 1 300 ? -25.361 -13.761 19.419 1.00 27.31 300 LYS A CA 1
ATOM 2260 C C . LYS A 1 300 ? -24.777 -14.122 18.044 1.00 27.31 300 LYS A C 1
ATOM 2262 O O . LYS A 1 300 ? -25.424 -14.807 17.262 1.00 27.31 300 LYS A O 1
ATOM 2267 N N . ARG A 1 301 ? -23.586 -13.596 17.731 1.00 28.73 301 ARG A N 1
ATOM 2268 C CA . ARG A 1 301 ? -22.859 -13.916 16.493 1.00 28.73 301 ARG A CA 1
ATOM 2269 C C . ARG A 1 301 ? -22.496 -15.406 16.492 1.00 28.73 301 ARG A C 1
ATOM 2271 O O . ARG A 1 301 ? -21.928 -15.830 17.505 1.00 28.73 301 ARG A O 1
ATOM 2278 N N . PRO A 1 302 ? -22.741 -16.141 15.394 1.00 28.95 302 PRO A N 1
ATOM 2279 C CA . PRO A 1 302 ? -22.027 -17.382 15.126 1.00 28.95 302 PRO A CA 1
ATOM 2280 C C . PRO A 1 302 ? -20.523 -17.087 15.117 1.00 28.95 302 PRO A C 1
ATOM 2282 O O . PRO A 1 302 ? -20.098 -16.020 14.647 1.00 28.95 302 PRO A O 1
ATOM 2285 N N . ALA A 1 303 ? -19.729 -17.983 15.698 1.00 32.25 303 ALA A N 1
ATOM 2286 C CA . ALA A 1 303 ? -18.286 -17.963 15.525 1.00 32.25 303 ALA A CA 1
ATOM 2287 C C . ALA A 1 303 ? -17.961 -18.093 14.020 1.00 32.25 303 ALA A C 1
ATOM 2289 O O . ALA A 1 303 ? -18.755 -18.629 13.261 1.00 32.25 303 ALA A O 1
ATOM 2290 N N . GLU A 1 304 ? -16.816 -17.561 13.590 1.00 37.25 304 GLU A N 1
ATOM 2291 C CA . GLU A 1 304 ? -16.269 -17.678 12.219 1.00 37.25 304 GLU A CA 1
ATOM 2292 C C . GLU A 1 304 ? -16.620 -16.620 11.149 1.00 37.25 304 GLU A C 1
ATOM 2294 O O . GLU A 1 304 ? -16.388 -16.841 9.964 1.00 37.25 304 GLU A O 1
ATOM 2299 N N . LEU A 1 305 ? -17.007 -15.388 11.508 1.00 43.88 305 LEU A N 1
ATOM 2300 C CA . LEU A 1 305 ? -16.777 -14.251 10.592 1.00 43.88 305 LEU A CA 1
ATOM 2301 C C . LEU A 1 305 ? -15.432 -13.573 10.883 1.00 43.88 305 LEU A C 1
ATOM 2303 O O . LEU A 1 305 ? -15.226 -13.038 11.977 1.00 43.88 305 LEU A O 1
ATOM 2307 N N . CYS A 1 306 ? -14.539 -13.541 9.880 1.00 49.12 306 CYS A N 1
ATOM 2308 C CA . CYS A 1 306 ? -13.303 -12.749 9.895 1.00 49.12 306 CYS A CA 1
ATOM 2309 C C . CYS A 1 306 ? -13.570 -11.356 10.479 1.00 49.12 306 CYS A C 1
ATOM 2311 O O . CYS A 1 306 ? -14.472 -10.633 10.043 1.00 49.12 306 CYS A O 1
ATOM 2313 N N . SER A 1 307 ? -12.760 -10.946 11.455 1.00 55.06 307 SER A N 1
ATOM 2314 C CA . SER A 1 307 ? -12.908 -9.620 12.047 1.00 55.06 307 SER A CA 1
ATOM 2315 C C . SER A 1 307 ? -12.754 -8.549 10.962 1.00 55.06 307 SER A C 1
ATOM 2317 O O . SER A 1 307 ? -11.910 -8.655 10.071 1.00 55.06 307 SER A O 1
ATOM 2319 N N . VAL A 1 308 ? -13.516 -7.454 11.056 1.00 58.94 308 VAL A N 1
ATOM 2320 C CA . VAL A 1 308 ? -13.397 -6.311 10.123 1.00 58.94 308 VAL A CA 1
ATOM 2321 C C . VAL A 1 308 ? -11.938 -5.839 9.990 1.00 58.94 308 VAL A C 1
ATOM 2323 O O . VAL A 1 308 ? -11.534 -5.345 8.940 1.00 58.94 308 VAL A O 1
ATOM 2326 N N . ARG A 1 309 ? -11.125 -6.019 11.039 1.00 59.97 309 ARG A N 1
ATOM 2327 C CA . ARG A 1 309 ? -9.688 -5.717 11.038 1.00 59.97 309 ARG A CA 1
ATOM 2328 C C . ARG A 1 309 ? -8.897 -6.629 10.095 1.00 59.97 309 ARG A C 1
ATOM 2330 O O . ARG A 1 309 ? -8.127 -6.108 9.294 1.00 59.97 309 ARG A O 1
ATOM 2337 N N . GLN A 1 310 ? -9.133 -7.941 10.124 1.00 60.94 310 GLN A N 1
ATOM 2338 C CA . GLN A 1 310 ? -8.513 -8.900 9.198 1.00 60.94 310 GLN A CA 1
ATOM 2339 C C . GLN A 1 310 ? -8.899 -8.611 7.743 1.00 60.94 310 GLN A C 1
ATOM 2341 O O . GLN A 1 310 ? -8.037 -8.597 6.868 1.00 60.94 310 GLN A O 1
ATOM 2346 N N . VAL A 1 311 ? -10.170 -8.279 7.489 1.00 68.38 311 VAL A N 1
ATOM 2347 C CA . VAL A 1 311 ? -10.641 -7.888 6.148 1.00 68.38 311 VAL A CA 1
ATOM 2348 C C . VAL A 1 311 ? -9.892 -6.657 5.636 1.00 68.38 311 VAL A C 1
ATOM 2350 O O . VAL A 1 311 ? -9.359 -6.651 4.527 1.00 68.38 311 VAL A O 1
ATOM 2353 N N . VAL A 1 312 ? -9.807 -5.608 6.459 1.00 69.31 312 VAL A N 1
ATOM 2354 C CA . VAL A 1 312 ? -9.090 -4.376 6.103 1.00 69.31 312 VAL A CA 1
ATOM 2355 C C . VAL A 1 312 ? -7.610 -4.651 5.847 1.00 69.31 312 VAL A C 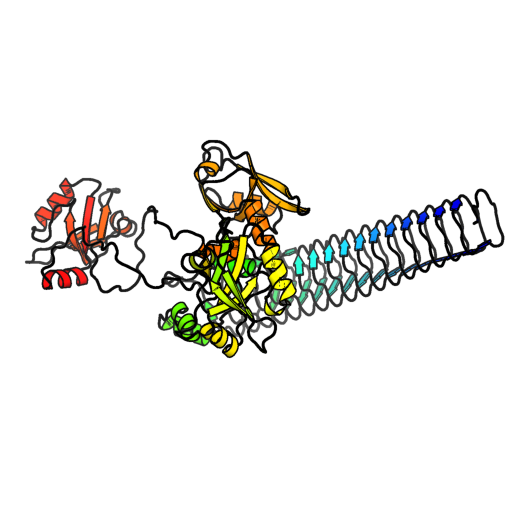1
ATOM 2357 O O . VAL A 1 312 ? -7.064 -4.113 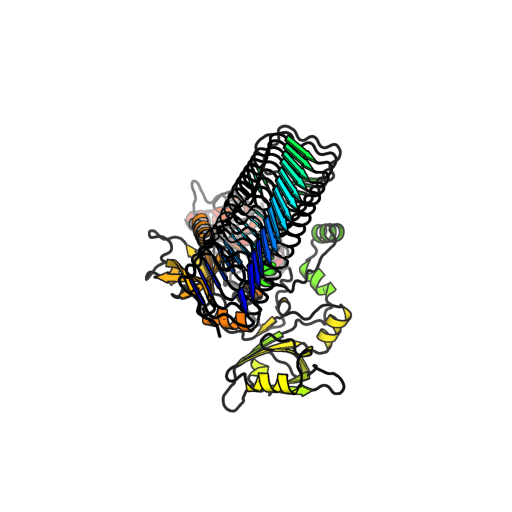4.883 1.00 69.31 312 VAL A O 1
ATOM 2360 N N . MET A 1 313 ? -6.975 -5.492 6.665 1.00 70.62 313 MET A N 1
ATOM 2361 C CA . MET A 1 313 ? -5.578 -5.878 6.485 1.00 70.62 313 MET A CA 1
ATOM 2362 C C . MET A 1 313 ? -5.367 -6.598 5.148 1.00 70.62 313 MET A C 1
ATOM 2364 O O . MET A 1 313 ? -4.515 -6.171 4.373 1.00 70.62 313 MET A O 1
ATOM 2368 N N . LYS A 1 314 ? -6.179 -7.615 4.828 1.00 69.50 314 LYS A N 1
ATOM 2369 C CA . LYS A 1 314 ? -6.100 -8.351 3.554 1.00 69.50 314 LYS A CA 1
ATOM 2370 C C . LYS A 1 314 ? -6.266 -7.437 2.346 1.00 69.50 314 LYS A C 1
ATOM 2372 O O . LYS A 1 314 ? -5.472 -7.495 1.407 1.00 69.50 314 LYS A O 1
ATOM 2377 N N . VAL A 1 315 ? -7.249 -6.537 2.387 1.00 74.88 315 VAL A N 1
ATOM 2378 C CA . VAL A 1 315 ? -7.484 -5.563 1.310 1.00 74.88 315 VAL A CA 1
ATOM 2379 C C . VAL A 1 315 ? -6.287 -4.621 1.141 1.00 74.88 315 VAL A C 1
ATOM 2381 O O . VAL A 1 315 ? -5.895 -4.322 0.015 1.00 74.88 315 VAL A O 1
ATOM 2384 N N . GLN A 1 316 ? -5.683 -4.159 2.240 1.00 75.25 316 GLN A N 1
ATOM 2385 C CA . GLN A 1 316 ? -4.492 -3.302 2.197 1.00 75.25 316 GLN A CA 1
ATOM 2386 C C . GLN A 1 316 ? -3.257 -4.052 1.679 1.00 75.25 316 GLN A C 1
ATOM 2388 O O . GLN A 1 316 ? -2.522 -3.516 0.848 1.00 75.25 316 GLN A O 1
ATOM 2393 N N . ALA A 1 317 ? -3.058 -5.296 2.120 1.00 72.94 317 ALA A N 1
ATOM 2394 C CA . ALA A 1 317 ? -1.945 -6.148 1.715 1.00 72.94 317 ALA A CA 1
ATOM 2395 C C . ALA A 1 317 ? -2.014 -6.560 0.233 1.00 72.94 317 ALA A C 1
ATOM 2397 O O . ALA A 1 317 ? -0.975 -6.693 -0.412 1.00 72.94 317 ALA A O 1
ATOM 2398 N N . SER A 1 318 ? -3.227 -6.676 -0.324 1.00 69.88 318 SER A N 1
ATOM 2399 C CA . SER A 1 318 ? -3.485 -6.999 -1.740 1.00 69.88 318 SER A CA 1
ATOM 2400 C C . SER A 1 318 ? -3.015 -5.907 -2.721 1.00 69.88 318 SER A C 1
ATOM 2402 O O . SER A 1 318 ? -2.915 -6.124 -3.931 1.00 69.88 318 SER A O 1
ATOM 2404 N N . GLY A 1 319 ? -2.688 -4.708 -2.227 1.00 72.88 319 GLY A N 1
ATOM 2405 C CA . GLY A 1 319 ? -2.090 -3.645 -3.032 1.00 72.88 319 GLY A CA 1
ATOM 2406 C C . GLY A 1 319 ? -3.001 -3.159 -4.166 1.00 72.88 319 GLY A C 1
ATOM 2407 O O . GLY A 1 319 ? -4.077 -2.617 -3.926 1.00 72.88 319 GLY A O 1
ATOM 2408 N N . GLN A 1 320 ? -2.537 -3.273 -5.417 1.00 66.38 320 GLN A N 1
ATOM 2409 C CA . GLN A 1 320 ? -3.280 -2.818 -6.607 1.00 66.38 320 GLN A CA 1
ATOM 2410 C C . GLN A 1 320 ? -4.160 -3.909 -7.234 1.00 66.38 320 GLN A C 1
ATOM 2412 O O . GLN A 1 320 ? -4.921 -3.613 -8.155 1.00 66.38 320 GLN A O 1
ATOM 2417 N N . GLN A 1 321 ? -4.052 -5.152 -6.765 1.00 62.81 321 GLN A N 1
ATOM 2418 C CA . GLN A 1 321 ? -4.748 -6.307 -7.321 1.00 62.81 321 GLN A CA 1
ATOM 2419 C C . GLN A 1 321 ? -5.741 -6.826 -6.281 1.00 62.81 321 GLN A C 1
ATOM 2421 O O . GLN A 1 321 ? -5.383 -7.602 -5.405 1.00 62.81 321 GLN A O 1
ATOM 2426 N N . LEU A 1 322 ? -6.989 -6.356 -6.363 1.00 67.88 322 LEU A N 1
ATOM 2427 C CA . LEU A 1 322 ? -8.070 -6.745 -5.459 1.00 67.88 322 LEU A CA 1
ATOM 2428 C C . LEU A 1 322 ? -9.190 -7.414 -6.254 1.00 67.88 322 LEU A C 1
ATOM 2430 O O . LEU A 1 322 ? -9.695 -6.841 -7.221 1.00 67.88 322 LEU A O 1
ATOM 2434 N N . CYS A 1 323 ? -9.602 -8.592 -5.810 1.00 65.12 323 CYS A N 1
ATOM 2435 C CA . CYS A 1 323 ? -10.778 -9.286 -6.304 1.00 65.12 323 CYS A CA 1
ATOM 2436 C C . CYS A 1 323 ? -11.667 -9.611 -5.107 1.00 65.12 323 CYS A C 1
ATOM 2438 O O . CYS A 1 323 ? -11.161 -10.049 -4.079 1.00 65.12 323 CYS A O 1
ATOM 2440 N N . LEU A 1 324 ? -12.963 -9.340 -5.236 1.00 69.06 324 LEU A N 1
ATOM 2441 C CA . LEU A 1 324 ? -13.949 -9.530 -4.179 1.00 69.06 324 LEU A CA 1
ATOM 2442 C C . LEU A 1 324 ? -15.057 -10.421 -4.722 1.00 69.06 324 LEU A C 1
ATOM 2444 O O . LEU A 1 324 ? -15.599 -10.133 -5.793 1.00 69.06 324 LEU A O 1
ATOM 2448 N N . LEU A 1 325 ? -15.408 -11.459 -3.970 1.00 65.44 325 LEU A N 1
ATOM 2449 C CA . LEU A 1 325 ? -16.659 -12.173 -4.177 1.00 65.44 325 LEU A CA 1
ATOM 2450 C C . LEU A 1 325 ? -17.750 -11.420 -3.412 1.00 65.44 325 LEU A C 1
ATOM 2452 O O . LEU A 1 325 ? -17.598 -11.138 -2.228 1.00 65.44 325 LEU A O 1
ATOM 2456 N N . VAL A 1 326 ? -18.826 -11.035 -4.095 1.00 69.88 326 VAL A N 1
ATOM 2457 C CA . VAL A 1 326 ? -19.871 -10.184 -3.512 1.00 69.88 326 VAL A CA 1
ATOM 2458 C C . VAL A 1 326 ? -21.219 -10.868 -3.669 1.00 69.88 326 VAL A C 1
ATOM 2460 O O . VAL A 1 326 ? -21.648 -11.129 -4.790 1.00 69.88 326 VAL A O 1
ATOM 2463 N N . LEU A 1 327 ? -21.897 -11.099 -2.547 1.00 63.84 327 LEU A N 1
ATOM 2464 C CA . LEU A 1 327 ? -23.303 -11.498 -2.510 1.00 63.84 327 LEU A CA 1
ATOM 2465 C C . LEU A 1 327 ? -24.196 -10.252 -2.530 1.00 63.84 327 LEU A C 1
ATOM 2467 O O . LEU A 1 327 ? -23.830 -9.201 -1.986 1.00 63.84 327 LEU A O 1
ATOM 2471 N N . ARG A 1 328 ? -25.376 -10.343 -3.158 1.00 73.50 328 ARG A N 1
ATOM 2472 C CA . ARG A 1 328 ? -26.384 -9.284 -3.007 1.00 73.50 328 ARG A CA 1
ATOM 2473 C C . ARG A 1 328 ? -26.868 -9.287 -1.557 1.00 73.50 328 ARG A C 1
ATOM 2475 O O . ARG A 1 328 ? -26.827 -10.309 -0.885 1.00 73.50 328 ARG A O 1
ATOM 2482 N N . ALA A 1 329 ? -27.322 -8.130 -1.080 1.00 67.88 329 ALA A N 1
ATOM 2483 C CA . ALA A 1 329 ? -27.775 -7.992 0.304 1.00 67.88 329 ALA A CA 1
ATOM 2484 C C . ALA A 1 329 ? -28.923 -8.962 0.632 1.00 67.88 329 ALA A C 1
ATOM 2486 O O . ALA A 1 329 ? -28.891 -9.592 1.677 1.00 67.88 329 ALA A O 1
ATOM 2487 N N . GLU A 1 330 ? -29.869 -9.115 -0.296 1.00 72.12 330 GLU A N 1
ATOM 2488 C CA . GLU A 1 330 ? -31.005 -10.037 -0.180 1.00 72.12 330 GLU A CA 1
ATOM 2489 C C . GLU A 1 330 ? -30.529 -11.497 -0.075 1.00 72.12 330 GLU A C 1
ATOM 2491 O O . GLU A 1 330 ? -30.898 -12.189 0.866 1.00 72.12 330 GLU A O 1
ATOM 2496 N N . ASP A 1 331 ? -29.629 -11.934 -0.965 1.00 71.19 331 ASP A N 1
ATOM 2497 C CA . ASP A 1 331 ? -29.086 -13.303 -0.948 1.00 71.19 331 ASP A CA 1
ATOM 2498 C C . ASP A 1 331 ? -28.275 -13.590 0.330 1.00 71.19 331 ASP A C 1
ATOM 2500 O O . ASP A 1 331 ? -28.316 -14.692 0.866 1.00 71.19 331 ASP A O 1
ATOM 2504 N N . TYR A 1 332 ? -27.533 -12.595 0.829 1.00 70.88 332 TYR A N 1
ATOM 2505 C CA . TYR A 1 332 ? -26.780 -12.710 2.078 1.00 70.88 332 TYR A CA 1
ATOM 2506 C C . TYR A 1 332 ? -27.712 -12.830 3.288 1.00 70.88 332 TYR A C 1
ATOM 2508 O O . TYR A 1 332 ? -27.461 -13.642 4.172 1.00 70.88 332 TYR A O 1
ATOM 2516 N N . GLU A 1 333 ? -28.773 -12.022 3.341 1.00 72.38 333 GLU A N 1
ATOM 2517 C CA . GLU A 1 333 ? -29.753 -12.071 4.430 1.00 72.38 333 GLU A CA 1
ATOM 2518 C C . GLU A 1 333 ? -30.456 -13.431 4.479 1.00 72.38 333 GLU A C 1
ATOM 2520 O O . GLU A 1 333 ? -30.570 -13.995 5.565 1.00 72.38 333 GLU A O 1
ATOM 2525 N N . VAL A 1 334 ? -30.824 -13.991 3.319 1.00 71.50 334 VAL A N 1
ATOM 2526 C CA . VAL A 1 334 ? -31.392 -15.346 3.209 1.00 71.50 334 VAL A CA 1
ATOM 2527 C C . VAL A 1 334 ? -30.390 -16.395 3.690 1.00 71.50 334 VAL A C 1
ATOM 2529 O O . VAL A 1 334 ? -30.685 -17.112 4.643 1.00 71.50 334 VAL A O 1
ATOM 2532 N N . ALA A 1 335 ? -29.177 -16.417 3.130 1.00 64.75 335 ALA A N 1
ATOM 2533 C CA . ALA A 1 335 ? -28.152 -17.397 3.489 1.00 64.75 335 ALA A CA 1
ATOM 2534 C C . ALA A 1 335 ? -27.811 -17.375 4.991 1.00 64.75 335 ALA A C 1
ATOM 2536 O O . ALA A 1 335 ? -27.693 -18.422 5.620 1.00 64.75 335 ALA A O 1
ATOM 2537 N N . VAL A 1 336 ? -27.705 -16.187 5.596 1.00 69.31 336 VAL A N 1
ATOM 2538 C CA . VAL A 1 336 ? -27.451 -16.055 7.040 1.00 69.31 336 VAL A CA 1
ATOM 2539 C C . VAL A 1 336 ? -28.665 -16.473 7.870 1.00 69.31 336 VAL A C 1
ATOM 2541 O O . VAL A 1 336 ? -28.487 -17.069 8.931 1.00 69.31 336 VAL A O 1
ATOM 2544 N N . SER A 1 337 ? -29.888 -16.180 7.416 1.00 64.62 337 SER A N 1
ATOM 2545 C CA . SER A 1 337 ? -31.114 -16.584 8.121 1.00 64.62 337 SER A CA 1
ATOM 2546 C C . SER A 1 337 ? -31.335 -18.098 8.119 1.00 64.62 337 SER A C 1
ATOM 2548 O O . SER A 1 337 ? -31.842 -18.638 9.097 1.00 64.62 337 SER A O 1
ATOM 2550 N N . GLU A 1 338 ? -30.886 -18.776 7.064 1.00 71.38 338 GLU A N 1
ATOM 2551 C CA . GLU A 1 338 ? -30.944 -20.232 6.906 1.00 71.38 338 GLU A CA 1
ATOM 2552 C C . GLU A 1 338 ? -29.734 -20.942 7.536 1.00 71.38 338 GLU A C 1
ATOM 2554 O O . GLU A 1 338 ? -29.637 -22.166 7.489 1.00 71.38 338 GLU A O 1
ATOM 2559 N N . GLY A 1 339 ? -28.801 -20.192 8.138 1.00 66.94 339 GLY A N 1
ATOM 2560 C CA . GLY A 1 339 ? -27.594 -20.750 8.750 1.00 66.94 339 GLY A CA 1
ATOM 2561 C C . GLY A 1 339 ? -26.612 -21.356 7.742 1.00 66.94 339 GLY A C 1
ATOM 2562 O O . GLY A 1 339 ? -25.798 -22.195 8.122 1.00 66.94 339 GLY A O 1
ATOM 2563 N N . MET A 1 340 ? -26.677 -20.955 6.469 1.00 62.91 340 MET A N 1
ATOM 2564 C CA . MET A 1 340 ? -25.765 -21.440 5.437 1.00 62.91 340 MET A CA 1
ATOM 2565 C C . MET A 1 340 ? -24.336 -20.954 5.691 1.00 62.91 340 MET A C 1
ATOM 2567 O O . MET A 1 340 ? -24.094 -19.768 5.937 1.00 62.91 340 MET A O 1
ATOM 2571 N N . ASP A 1 341 ? -23.368 -21.860 5.547 1.00 65.19 341 ASP A N 1
ATOM 2572 C CA . ASP A 1 341 ? -21.955 -21.496 5.541 1.00 65.19 341 ASP A CA 1
ATOM 2573 C C . ASP A 1 341 ? -21.619 -20.738 4.245 1.00 65.19 341 ASP A C 1
ATOM 2575 O O . ASP A 1 341 ? -21.545 -21.297 3.148 1.00 65.19 341 ASP A O 1
ATOM 2579 N N . LEU A 1 342 ? -21.395 -19.430 4.377 1.00 66.69 342 LEU A N 1
ATOM 2580 C CA . LEU A 1 342 ? -21.021 -18.550 3.270 1.00 66.69 342 LEU A CA 1
ATOM 2581 C C . LEU A 1 342 ? -19.680 -18.944 2.633 1.00 66.69 342 LEU A C 1
ATOM 2583 O O . LEU A 1 342 ? -19.460 -18.654 1.455 1.00 66.69 342 LEU A O 1
ATOM 2587 N N . VAL A 1 343 ? -18.789 -19.598 3.384 1.00 62.16 343 VAL A N 1
ATOM 2588 C CA . VAL A 1 343 ? -17.521 -20.125 2.871 1.00 62.16 343 VAL A CA 1
ATOM 2589 C C . VAL A 1 343 ? -17.792 -21.334 1.985 1.00 62.16 343 VAL A C 1
ATOM 2591 O O . VAL A 1 343 ? -17.315 -21.362 0.849 1.00 62.16 343 VAL A O 1
ATOM 2594 N N . ALA A 1 344 ? -18.610 -22.286 2.438 1.00 59.72 344 ALA A N 1
ATOM 2595 C CA . ALA A 1 344 ? -19.076 -23.397 1.612 1.00 59.72 344 ALA A CA 1
ATOM 2596 C C . ALA A 1 344 ? -19.828 -22.915 0.360 1.00 59.72 344 ALA A C 1
ATOM 2598 O O . ALA A 1 344 ? -19.564 -23.408 -0.733 1.00 59.72 344 ALA A O 1
ATOM 2599 N N . LEU A 1 345 ? -20.675 -21.887 0.468 1.00 63.12 345 LEU A N 1
ATOM 2600 C CA . LEU A 1 345 ? -21.361 -21.289 -0.684 1.00 63.12 345 LEU A CA 1
ATOM 2601 C C . LEU A 1 345 ? -20.367 -20.669 -1.683 1.00 63.12 345 LEU A C 1
ATOM 2603 O O . LEU A 1 345 ? -20.484 -20.850 -2.897 1.00 63.12 345 LEU A O 1
ATOM 2607 N N . ALA A 1 346 ? -19.348 -19.965 -1.181 1.00 62.84 346 ALA A N 1
ATOM 2608 C CA . ALA A 1 346 ? -18.274 -19.415 -2.001 1.00 62.84 346 ALA A CA 1
ATOM 2609 C C . ALA A 1 346 ? -17.413 -20.508 -2.660 1.00 62.84 346 ALA A C 1
ATOM 2611 O O . ALA A 1 346 ? -16.922 -20.288 -3.770 1.00 62.84 346 ALA A O 1
ATOM 2612 N N . ARG A 1 347 ? -17.224 -21.664 -2.007 1.00 58.59 347 ARG A N 1
ATOM 2613 C CA . ARG A 1 347 ? -16.557 -22.856 -2.568 1.00 58.59 347 ARG A CA 1
ATOM 2614 C C . ARG A 1 347 ? -17.411 -23.526 -3.638 1.00 58.59 347 ARG A C 1
ATOM 2616 O O . ARG A 1 347 ? -16.926 -23.718 -4.746 1.00 58.59 347 ARG A O 1
ATOM 2623 N N . ALA A 1 348 ? -18.689 -23.774 -3.364 1.00 57.91 348 ALA A N 1
ATOM 2624 C CA . ALA A 1 348 ? -19.637 -24.337 -4.322 1.00 57.91 348 ALA A CA 1
ATOM 2625 C C . ALA A 1 348 ? -19.722 -23.471 -5.588 1.00 57.91 348 ALA A C 1
ATOM 2627 O O . ALA A 1 348 ? -19.697 -23.978 -6.709 1.00 57.91 348 ALA A O 1
ATOM 2628 N N . HIS A 1 349 ? -19.686 -22.141 -5.432 1.00 57.41 349 HIS A N 1
ATOM 2629 C CA . HIS A 1 349 ? -19.628 -21.241 -6.577 1.00 57.41 349 HIS A CA 1
ATOM 2630 C C . HIS A 1 349 ? -18.350 -21.414 -7.415 1.00 57.41 349 HIS A C 1
ATOM 2632 O O . HIS A 1 349 ? -18.413 -21.144 -8.609 1.00 57.41 349 HIS A O 1
ATOM 2638 N N . ARG A 1 350 ? -17.211 -21.872 -6.862 1.00 56.00 350 ARG A N 1
ATOM 2639 C CA . ARG A 1 350 ? -15.943 -22.141 -7.589 1.00 56.00 350 ARG A CA 1
ATOM 2640 C C . ARG A 1 350 ? -15.925 -23.455 -8.368 1.00 56.00 350 ARG A C 1
ATOM 2642 O O . ARG A 1 350 ? -15.083 -23.583 -9.258 1.00 56.00 350 ARG A O 1
ATOM 2649 N N . GLY A 1 351 ? -16.873 -24.356 -8.112 1.00 52.56 351 GLY A N 1
ATOM 2650 C CA . GLY A 1 351 ? -16.865 -25.726 -8.630 1.00 52.56 351 GLY A CA 1
ATOM 2651 C C . GLY A 1 351 ? -15.841 -26.601 -7.904 1.00 52.56 351 GLY A C 1
ATOM 2652 O O . GLY A 1 351 ? -14.758 -26.127 -7.563 1.00 52.56 351 GLY A O 1
ATOM 2653 N N . GLU A 1 352 ? -16.195 -27.865 -7.679 1.00 51.88 352 GLU A N 1
ATOM 2654 C CA . GLU A 1 352 ? -15.418 -28.816 -6.867 1.00 51.88 352 GLU A CA 1
ATOM 2655 C C . GLU A 1 352 ? -14.012 -29.099 -7.439 1.00 51.88 352 GLU A C 1
ATOM 2657 O O . GLU A 1 352 ? -13.082 -29.335 -6.677 1.00 51.88 352 GLU A O 1
ATOM 2662 N N . ASP A 1 353 ? -13.806 -28.935 -8.752 1.00 58.84 353 ASP A N 1
ATOM 2663 C CA . ASP A 1 353 ? -12.540 -29.255 -9.439 1.00 58.84 353 ASP A CA 1
ATOM 2664 C C . ASP A 1 353 ? -11.543 -28.083 -9.583 1.00 58.84 353 ASP A C 1
ATOM 2666 O O . ASP A 1 353 ? -10.584 -28.170 -10.353 1.00 58.84 353 ASP A O 1
ATOM 2670 N N . CYS A 1 354 ? -11.782 -26.929 -8.948 1.00 67.38 354 CYS A N 1
ATOM 2671 C CA . CYS A 1 354 ? -10.971 -25.725 -9.170 1.00 67.38 354 CYS A CA 1
ATOM 2672 C C . CYS A 1 354 ? -9.952 -25.490 -8.043 1.00 67.38 354 CYS A C 1
ATOM 2674 O O . CYS A 1 354 ? -10.234 -24.765 -7.085 1.00 67.38 354 CYS A O 1
ATOM 2676 N N . ALA A 1 355 ? -8.740 -26.026 -8.195 1.00 76.50 355 ALA A N 1
ATOM 2677 C CA . ALA A 1 355 ? -7.655 -25.836 -7.237 1.00 76.50 355 ALA A CA 1
ATOM 2678 C C . ALA A 1 355 ? -7.108 -24.397 -7.238 1.00 76.50 355 ALA A C 1
ATOM 2680 O O . ALA A 1 355 ? -7.163 -23.661 -8.231 1.00 76.50 355 ALA A O 1
ATOM 2681 N N . ARG A 1 356 ? -6.548 -23.984 -6.095 1.00 80.69 356 ARG A N 1
ATOM 2682 C CA . ARG A 1 356 ? -5.854 -22.699 -5.971 1.00 80.69 356 ARG A CA 1
ATOM 2683 C C . ARG A 1 356 ? -4.512 -22.736 -6.717 1.00 80.69 356 ARG A C 1
ATOM 2685 O O . ARG A 1 356 ? -3.841 -23.767 -6.713 1.00 80.69 356 ARG A O 1
ATOM 2692 N N . PRO A 1 357 ? -4.064 -21.604 -7.289 1.00 89.06 357 PRO A N 1
ATOM 2693 C CA . PRO A 1 357 ? -2.680 -21.454 -7.721 1.00 89.06 357 PRO A CA 1
ATOM 2694 C C . PRO A 1 357 ? -1.717 -21.744 -6.563 1.00 89.06 357 PRO A C 1
ATOM 2696 O O . PRO A 1 357 ? -2.045 -21.495 -5.405 1.00 89.06 357 PRO A O 1
ATOM 2699 N N . ARG A 1 358 ? -0.505 -22.199 -6.859 1.00 91.06 358 ARG A N 1
ATOM 2700 C CA . ARG A 1 358 ? 0.541 -22.459 -5.864 1.00 91.06 358 ARG A CA 1
ATOM 2701 C C . ARG A 1 358 ? 1.686 -21.478 -6.060 1.00 91.06 358 ARG A C 1
ATOM 2703 O O . ARG A 1 358 ? 2.172 -21.316 -7.176 1.00 91.06 358 ARG A O 1
ATOM 2710 N N . LEU A 1 359 ? 2.103 -20.798 -4.996 1.00 91.12 359 LEU A N 1
ATOM 2711 C CA . LEU A 1 359 ? 3.283 -19.936 -4.969 1.00 91.12 359 LEU A CA 1
ATOM 2712 C C . LEU A 1 359 ? 4.424 -20.702 -4.296 1.00 91.12 359 LEU A C 1
ATOM 2714 O O . LEU A 1 359 ? 4.456 -20.839 -3.073 1.00 91.12 359 LEU A O 1
ATOM 2718 N N . CYS A 1 360 ? 5.345 -21.198 -5.112 1.00 91.94 360 CYS A N 1
ATOM 2719 C CA . CYS A 1 360 ? 6.412 -22.104 -4.715 1.00 91.94 360 CYS A CA 1
ATOM 2720 C C . CYS A 1 360 ? 7.746 -21.361 -4.664 1.00 91.94 360 CYS A C 1
ATOM 2722 O O . CYS A 1 360 ? 8.159 -20.737 -5.649 1.00 91.94 360 CYS A O 1
ATOM 2724 N N . HIS A 1 361 ? 8.439 -21.452 -3.532 1.00 91.75 361 HIS A N 1
ATOM 2725 C CA . HIS A 1 361 ? 9.823 -21.010 -3.409 1.00 91.75 361 HIS A CA 1
ATOM 2726 C C . HIS A 1 361 ? 10.774 -22.204 -3.477 1.00 91.75 361 HIS A C 1
ATOM 2728 O O . HIS A 1 361 ? 10.750 -23.098 -2.630 1.00 91.75 361 HIS A O 1
ATOM 2734 N N . ILE A 1 362 ? 11.615 -22.204 -4.505 1.00 92.81 362 ILE A N 1
ATOM 2735 C CA . ILE A 1 362 ? 12.527 -23.293 -4.826 1.00 92.81 362 ILE A CA 1
ATOM 2736 C C . ILE A 1 362 ? 13.945 -22.809 -4.555 1.00 92.81 362 ILE A C 1
ATOM 2738 O O . ILE A 1 362 ? 14.441 -21.913 -5.245 1.00 92.81 362 ILE A O 1
ATOM 2742 N N . SER A 1 363 ? 14.595 -23.423 -3.575 1.00 91.00 363 SER A N 1
ATOM 2743 C CA . SER A 1 363 ? 16.018 -23.225 -3.310 1.00 91.00 363 SER A CA 1
ATOM 2744 C C . SER A 1 363 ? 16.839 -24.127 -4.225 1.00 91.00 363 SER A C 1
ATOM 2746 O O . SER A 1 363 ? 16.496 -25.292 -4.436 1.00 91.00 363 SER A O 1
ATOM 2748 N N . ARG A 1 364 ? 17.921 -23.595 -4.791 1.00 89.62 364 ARG A N 1
ATOM 2749 C CA . ARG A 1 364 ? 18.845 -24.366 -5.616 1.00 89.62 364 ARG A CA 1
ATOM 2750 C C . ARG A 1 364 ? 19.648 -25.303 -4.721 1.00 89.62 364 ARG A C 1
ATOM 2752 O O . ARG A 1 364 ? 20.221 -24.874 -3.726 1.00 89.62 364 ARG A O 1
ATOM 2759 N N . VAL A 1 365 ? 19.719 -26.570 -5.110 1.00 89.19 365 VAL A N 1
ATOM 2760 C CA . VAL A 1 365 ? 20.547 -27.577 -4.442 1.00 89.19 365 VAL A CA 1
ATOM 2761 C C . VAL A 1 365 ? 21.778 -27.860 -5.310 1.00 89.19 365 VAL A C 1
ATOM 2763 O O . VAL A 1 365 ? 21.627 -28.045 -6.525 1.00 89.19 365 VAL A O 1
ATOM 2766 N N . PRO A 1 366 ? 22.999 -27.879 -4.740 1.00 84.69 366 PRO A N 1
ATOM 2767 C CA . PRO A 1 366 ? 24.201 -28.284 -5.467 1.00 84.69 366 PRO A CA 1
ATOM 2768 C C . PRO A 1 366 ? 24.013 -29.651 -6.149 1.00 84.69 366 PRO A C 1
ATOM 2770 O O . PRO A 1 366 ? 23.434 -30.563 -5.570 1.00 84.69 366 PRO A O 1
ATOM 2773 N N . GLY A 1 367 ? 24.437 -29.788 -7.407 1.00 81.31 367 GLY A N 1
ATOM 2774 C CA . GLY A 1 367 ? 24.269 -31.015 -8.206 1.00 81.31 367 GLY A CA 1
ATOM 2775 C C . GLY A 1 367 ? 22.890 -31.192 -8.863 1.00 81.31 367 GLY A C 1
ATOM 2776 O O . GLY A 1 367 ? 22.825 -31.535 -10.038 1.00 81.31 367 GLY A O 1
ATOM 2777 N N . LEU A 1 368 ? 21.790 -30.884 -8.165 1.00 80.31 368 LEU A N 1
ATOM 2778 C CA . LEU A 1 368 ? 20.413 -31.036 -8.686 1.00 80.31 368 LEU A CA 1
ATOM 2779 C C . LEU A 1 368 ? 19.833 -29.750 -9.305 1.00 80.31 368 LEU A C 1
ATOM 2781 O O . LEU A 1 368 ? 18.794 -29.763 -9.974 1.00 80.31 368 LEU A O 1
ATOM 2785 N N . GLY A 1 369 ? 20.485 -28.608 -9.083 1.00 87.38 369 GLY A N 1
ATOM 2786 C CA . GLY A 1 369 ? 19.993 -27.312 -9.528 1.00 87.38 369 GLY A CA 1
ATOM 2787 C C . GLY A 1 369 ? 18.650 -26.977 -8.876 1.00 87.38 369 GLY A C 1
ATOM 2788 O O . GLY A 1 369 ? 18.478 -27.124 -7.671 1.00 87.38 369 GLY A O 1
ATOM 2789 N N . LEU A 1 370 ? 17.694 -26.496 -9.670 1.00 88.44 370 LEU A N 1
ATOM 2790 C CA . LEU A 1 370 ? 16.318 -26.268 -9.207 1.00 88.44 370 LEU A CA 1
ATOM 2791 C C . LEU A 1 370 ? 15.446 -27.533 -9.318 1.00 88.44 370 LEU A C 1
ATOM 2793 O O . LEU A 1 370 ? 14.312 -27.518 -8.854 1.00 88.44 370 LEU A O 1
ATOM 2797 N N . GLY A 1 371 ? 15.937 -28.603 -9.961 1.00 88.56 371 GLY A N 1
ATOM 2798 C CA . GLY A 1 371 ? 15.146 -29.797 -10.282 1.00 88.56 371 GLY A CA 1
ATOM 2799 C C . GLY A 1 371 ? 13.873 -29.495 -11.078 1.00 88.56 371 GLY A C 1
ATOM 2800 O O . GLY A 1 371 ? 12.837 -30.086 -10.796 1.00 88.56 371 GLY A O 1
ATOM 2801 N N . LEU A 1 372 ? 13.924 -28.545 -12.021 1.00 89.81 372 LEU A N 1
ATOM 2802 C CA . LEU A 1 372 ? 12.762 -28.062 -12.773 1.00 89.81 372 LEU A CA 1
ATOM 2803 C C . LEU A 1 372 ? 13.062 -27.960 -14.273 1.00 89.81 372 LEU A C 1
ATOM 2805 O O . LEU A 1 372 ? 13.900 -27.156 -14.684 1.00 89.81 372 LEU A O 1
ATOM 2809 N N . GLY A 1 373 ? 12.332 -28.724 -15.083 1.00 88.00 373 GLY A N 1
ATOM 2810 C CA . GLY A 1 373 ? 12.253 -28.564 -16.533 1.00 88.00 373 GLY A CA 1
ATOM 2811 C C . GLY A 1 373 ? 11.143 -27.591 -16.933 1.00 88.00 373 GLY A C 1
ATOM 2812 O O . GLY A 1 373 ? 10.073 -27.577 -16.323 1.00 88.00 373 GLY A O 1
ATOM 2813 N N . ILE A 1 374 ? 11.393 -26.781 -17.964 1.00 90.06 374 ILE A N 1
ATOM 2814 C CA . ILE A 1 374 ? 10.431 -25.818 -18.520 1.00 90.06 374 ILE A CA 1
ATOM 2815 C C . ILE A 1 374 ? 10.247 -26.147 -19.995 1.00 90.06 374 ILE A C 1
ATOM 2817 O O . ILE A 1 374 ? 11.205 -26.086 -20.764 1.00 90.06 374 ILE A O 1
ATOM 2821 N N . ILE A 1 375 ? 9.019 -26.470 -20.383 1.00 89.88 375 ILE A N 1
ATOM 2822 C CA . ILE A 1 375 ? 8.679 -26.927 -21.730 1.00 89.88 375 ILE A CA 1
ATOM 2823 C C . ILE A 1 375 ? 7.750 -25.879 -22.363 1.00 89.88 375 ILE A C 1
ATOM 2825 O O . ILE A 1 375 ? 6.664 -25.642 -21.827 1.00 89.88 375 ILE A O 1
ATOM 2829 N N . PRO A 1 376 ? 8.151 -25.190 -23.450 1.00 89.00 376 PRO A N 1
ATOM 2830 C CA . PRO A 1 376 ? 7.276 -24.243 -24.140 1.00 89.00 376 PRO A CA 1
ATOM 2831 C C . PRO A 1 376 ? 6.086 -24.961 -24.777 1.00 89.00 376 PRO A C 1
ATOM 2833 O O . PRO A 1 376 ? 6.237 -26.048 -25.325 1.00 89.00 376 PRO A O 1
ATOM 2836 N N . ILE A 1 377 ? 4.909 -24.335 -24.729 1.00 86.75 377 ILE A N 1
ATOM 2837 C CA . ILE A 1 377 ? 3.727 -24.841 -25.434 1.00 86.75 377 ILE A CA 1
ATOM 2838 C C . ILE A 1 377 ? 3.784 -24.356 -26.883 1.00 86.75 377 ILE A C 1
ATOM 2840 O O . ILE A 1 377 ? 3.828 -23.149 -27.141 1.00 86.75 377 ILE A O 1
ATOM 2844 N N . GLU A 1 378 ? 3.801 -25.289 -27.834 1.00 83.56 378 GLU A N 1
ATOM 2845 C CA . GLU A 1 378 ? 3.823 -24.959 -29.258 1.00 83.56 378 GLU A CA 1
ATOM 2846 C C . GLU A 1 378 ? 2.605 -24.115 -29.658 1.00 83.56 378 GLU A C 1
ATOM 2848 O O . GLU A 1 378 ? 1.484 -24.341 -29.212 1.00 83.56 378 GLU A O 1
ATOM 2853 N N . GLY A 1 379 ? 2.838 -23.077 -30.466 1.00 76.81 379 GLY A N 1
ATOM 2854 C CA . GLY A 1 379 ? 1.795 -22.142 -30.905 1.00 76.81 379 GLY A CA 1
ATOM 2855 C C . GLY A 1 379 ? 1.340 -21.114 -29.858 1.00 76.81 379 GLY A C 1
ATOM 2856 O O . GLY A 1 379 ? 0.761 -20.091 -30.229 1.00 76.81 379 GLY A O 1
ATOM 2857 N N . GLU A 1 380 ? 1.661 -21.291 -28.573 1.00 79.94 380 GLU A N 1
ATOM 2858 C CA . GLU A 1 380 ? 1.186 -20.420 -27.494 1.00 79.94 380 GLU A CA 1
ATOM 2859 C C . GLU A 1 380 ? 2.314 -19.588 -26.860 1.00 79.94 380 GLU A C 1
ATOM 2861 O O . GLU A 1 380 ? 3.032 -20.006 -25.949 1.00 79.94 380 GLU A O 1
ATOM 2866 N N . ARG A 1 381 ? 2.464 -18.333 -27.307 1.00 78.44 381 ARG A N 1
ATOM 2867 C CA . ARG A 1 381 ? 3.483 -17.426 -26.750 1.00 78.44 381 ARG A CA 1
ATOM 2868 C C . ARG A 1 381 ? 3.240 -17.145 -25.265 1.00 78.44 381 ARG A C 1
ATOM 2870 O O . ARG A 1 381 ? 2.174 -16.674 -24.878 1.00 78.44 381 ARG A O 1
ATOM 2877 N N . GLY A 1 382 ? 4.287 -17.326 -24.459 1.00 80.88 382 GLY A N 1
ATOM 2878 C CA . GLY A 1 382 ? 4.273 -16.973 -23.038 1.00 80.88 382 GLY A CA 1
ATOM 2879 C C . GLY A 1 382 ? 3.595 -18.011 -22.142 1.00 80.88 382 GLY A C 1
ATOM 2880 O O . GLY A 1 382 ? 3.226 -17.668 -21.020 1.00 80.88 382 GLY A O 1
ATOM 2881 N N . ARG A 1 383 ? 3.430 -19.252 -22.619 1.00 87.69 383 ARG A N 1
ATOM 2882 C CA . ARG A 1 383 ? 2.906 -20.377 -21.840 1.00 87.69 383 ARG A CA 1
ATOM 2883 C C . ARG A 1 383 ? 3.884 -21.546 -21.846 1.00 87.69 383 ARG A C 1
ATOM 2885 O O . ARG A 1 383 ? 4.493 -21.855 -22.869 1.00 87.69 383 ARG A O 1
ATOM 2892 N N . TYR A 1 384 ? 4.042 -22.161 -20.678 1.00 91.19 384 TYR A N 1
ATOM 2893 C CA . TYR A 1 384 ? 5.032 -23.206 -20.437 1.00 91.19 384 TYR A CA 1
ATOM 2894 C C . TYR A 1 384 ? 4.472 -24.241 -19.468 1.00 91.19 384 TYR A C 1
ATOM 2896 O O . TYR A 1 384 ? 3.861 -23.864 -18.462 1.00 91.19 384 TYR A O 1
ATOM 2904 N N . TYR A 1 385 ? 4.731 -25.513 -19.758 1.00 91.88 385 TYR A N 1
ATOM 2905 C CA . TYR A 1 385 ? 4.561 -26.612 -18.819 1.00 91.88 385 TYR A CA 1
ATOM 2906 C C . TYR A 1 385 ? 5.816 -26.790 -17.975 1.00 91.88 385 TYR A C 1
ATOM 2908 O O . TYR A 1 385 ? 6.940 -26.551 -18.428 1.00 91.88 385 TYR A O 1
ATOM 2916 N N . LEU A 1 386 ? 5.609 -27.222 -16.742 1.00 92.88 386 LEU A N 1
ATOM 2917 C CA . LEU A 1 386 ? 6.660 -27.547 -15.803 1.00 92.88 386 LEU A CA 1
ATOM 2918 C C . LEU A 1 386 ? 6.757 -29.056 -15.630 1.00 92.88 386 LEU A C 1
ATOM 2920 O O . LEU A 1 386 ? 5.756 -29.759 -15.492 1.00 92.88 386 LEU A O 1
ATOM 2924 N N . SER A 1 387 ? 7.994 -29.535 -15.626 1.00 92.94 387 SER A N 1
ATOM 2925 C CA . SER A 1 387 ? 8.331 -30.928 -15.366 1.00 92.94 387 SER A CA 1
ATOM 2926 C C . SER A 1 387 ? 9.335 -30.961 -14.216 1.00 92.94 387 SER A C 1
ATOM 2928 O O . SER A 1 387 ? 10.535 -30.803 -14.460 1.00 92.94 387 SER A O 1
ATOM 2930 N N . PRO A 1 388 ? 8.881 -31.072 -12.958 1.00 93.44 388 PRO A N 1
ATOM 2931 C CA . PRO A 1 388 ? 9.787 -31.211 -11.833 1.00 93.44 388 PRO A CA 1
ATOM 2932 C C . PRO A 1 388 ? 10.481 -32.580 -11.885 1.00 93.44 388 PRO A C 1
ATOM 2934 O O . PRO A 1 388 ? 9.922 -33.565 -12.368 1.00 93.44 388 PRO A O 1
ATOM 2937 N N . VAL A 1 389 ? 11.720 -32.633 -11.404 1.00 92.06 389 VAL A N 1
ATOM 2938 C CA . VAL A 1 389 ? 12.453 -33.887 -11.192 1.00 92.06 389 VAL A CA 1
ATOM 2939 C C . VAL A 1 389 ? 11.893 -34.561 -9.943 1.00 92.06 389 VAL A C 1
ATOM 2941 O O . VAL A 1 389 ? 11.681 -33.873 -8.942 1.00 92.06 389 VAL A O 1
ATOM 2944 N N . ARG A 1 390 ? 11.690 -35.885 -9.996 1.00 90.31 390 ARG A N 1
ATOM 2945 C CA . ARG A 1 390 ? 11.213 -36.668 -8.848 1.00 90.31 390 ARG A CA 1
ATOM 2946 C C . ARG A 1 390 ? 12.113 -36.469 -7.633 1.00 90.31 390 ARG A C 1
ATOM 2948 O O . ARG A 1 390 ? 13.333 -36.536 -7.754 1.00 90.31 390 ARG A O 1
ATOM 2955 N N . GLU A 1 391 ? 11.498 -36.178 -6.492 1.00 86.31 391 GLU A N 1
ATOM 2956 C CA . GLU A 1 391 ? 12.141 -35.826 -5.218 1.00 86.31 391 GLU A CA 1
ATOM 2957 C C . GLU A 1 391 ? 13.096 -34.617 -5.287 1.00 86.31 391 GLU A C 1
ATOM 2959 O O . GLU A 1 391 ? 13.853 -34.329 -4.348 1.00 86.31 391 GLU A O 1
ATOM 2964 N N . GLY A 1 392 ? 13.043 -33.872 -6.392 1.00 88.62 392 GLY A N 1
ATOM 2965 C CA . GLY A 1 392 ? 13.856 -32.697 -6.638 1.00 88.62 392 GLY A CA 1
ATOM 2966 C C . GLY A 1 392 ? 13.372 -31.468 -5.860 1.00 88.62 392 GLY A C 1
ATOM 2967 O O . GLY A 1 392 ? 12.263 -31.451 -5.315 1.00 88.62 392 GLY A O 1
ATOM 2968 N N . PRO A 1 393 ? 14.175 -30.388 -5.826 1.00 91.56 393 PRO A N 1
ATOM 2969 C CA . PRO A 1 393 ? 13.838 -29.179 -5.072 1.00 91.56 393 PRO A CA 1
ATOM 2970 C C . PRO A 1 393 ? 12.504 -28.542 -5.486 1.00 91.56 393 PRO A C 1
ATOM 2972 O O . PRO A 1 393 ? 11.781 -28.028 -4.636 1.00 91.56 393 PRO A O 1
ATOM 2975 N N . ALA A 1 394 ? 12.155 -28.591 -6.776 1.00 91.69 394 ALA A N 1
ATOM 2976 C CA . ALA A 1 394 ? 10.893 -28.051 -7.274 1.00 91.69 394 ALA A CA 1
ATOM 2977 C C . ALA A 1 394 ? 9.665 -28.837 -6.799 1.00 91.69 394 ALA A C 1
ATOM 2979 O O . ALA A 1 394 ? 8.682 -28.223 -6.385 1.00 91.69 394 ALA A O 1
ATOM 2980 N N . GLU A 1 395 ? 9.722 -30.172 -6.823 1.00 90.81 395 GLU A N 1
ATOM 2981 C CA . GLU A 1 395 ? 8.618 -31.018 -6.355 1.00 90.81 395 GLU A CA 1
ATOM 2982 C C . GLU A 1 395 ? 8.423 -30.868 -4.842 1.00 90.81 395 GLU A C 1
ATOM 2984 O O . GLU A 1 395 ? 7.308 -30.634 -4.379 1.00 90.81 395 GLU A O 1
ATOM 2989 N N . LYS A 1 396 ? 9.523 -30.854 -4.074 1.00 89.06 396 LYS A N 1
ATOM 2990 C CA . LYS A 1 396 ? 9.505 -30.584 -2.623 1.00 89.06 396 LYS A CA 1
ATOM 2991 C C . LYS A 1 396 ? 8.942 -29.200 -2.280 1.00 89.06 396 LYS A C 1
ATOM 2993 O O . LYS A 1 396 ? 8.351 -29.016 -1.220 1.00 89.06 396 LYS A O 1
ATOM 2998 N N . ALA A 1 397 ? 9.089 -28.230 -3.181 1.00 87.88 397 ALA A N 1
ATOM 2999 C CA . ALA A 1 397 ? 8.499 -26.900 -3.057 1.00 87.88 397 ALA A CA 1
ATOM 3000 C C . ALA A 1 397 ? 7.029 -26.823 -3.522 1.00 87.88 397 ALA A C 1
ATOM 3002 O O . ALA A 1 397 ? 6.453 -25.735 -3.503 1.00 87.88 397 ALA A O 1
ATOM 3003 N N . GLY A 1 398 ? 6.413 -27.937 -3.932 1.00 88.19 398 GLY A N 1
ATOM 3004 C CA . GLY A 1 398 ? 4.994 -28.028 -4.289 1.00 88.19 398 GLY A CA 1
ATOM 3005 C C . GLY A 1 398 ? 4.669 -27.877 -5.779 1.00 88.19 398 GLY A C 1
ATOM 3006 O O . GLY A 1 398 ? 3.497 -27.715 -6.117 1.00 88.19 398 GLY A O 1
ATOM 3007 N N . VAL A 1 399 ? 5.663 -27.907 -6.673 1.00 92.00 399 VAL A N 1
ATOM 3008 C CA . VAL A 1 399 ? 5.423 -27.928 -8.128 1.00 92.00 399 VAL A CA 1
ATOM 3009 C C . VAL A 1 399 ? 5.027 -29.336 -8.557 1.00 92.00 399 VAL A C 1
ATOM 3011 O O . VAL A 1 399 ? 5.727 -30.289 -8.226 1.00 92.00 399 VAL A O 1
ATOM 3014 N N . GLN A 1 400 ? 3.949 -29.468 -9.329 1.00 92.00 400 GLN A N 1
ATOM 3015 C CA . GLN A 1 400 ? 3.483 -30.761 -9.832 1.00 92.00 400 GLN A CA 1
ATOM 3016 C C . GLN A 1 400 ? 3.822 -30.948 -11.323 1.00 92.00 400 GLN A C 1
ATOM 3018 O O . GLN A 1 400 ? 3.917 -29.964 -12.069 1.00 92.00 400 GLN A O 1
ATOM 3023 N N . PRO A 1 401 ? 4.012 -32.195 -11.795 1.00 91.31 401 PRO A N 1
ATOM 3024 C CA . PRO A 1 401 ? 4.179 -32.478 -13.219 1.00 91.31 401 PRO A CA 1
ATOM 3025 C C . PRO A 1 401 ? 2.982 -32.007 -14.050 1.00 91.31 401 PRO A C 1
ATOM 3027 O O . PRO A 1 401 ? 1.835 -32.310 -13.734 1.00 91.31 401 PRO A O 1
ATOM 3030 N N . GLY A 1 402 ? 3.252 -31.275 -15.134 1.00 88.88 402 GLY A N 1
ATOM 3031 C CA . GLY A 1 402 ? 2.211 -30.739 -16.018 1.00 88.88 402 GLY A CA 1
ATOM 3032 C C . GLY A 1 402 ? 1.619 -29.401 -15.563 1.00 88.88 402 GLY A C 1
ATOM 3033 O O . GLY A 1 402 ? 0.719 -28.876 -16.224 1.00 88.88 402 GLY A O 1
ATOM 3034 N N . ASP A 1 403 ? 2.141 -28.813 -14.484 1.00 93.50 403 ASP A N 1
ATOM 3035 C CA . ASP A 1 403 ? 1.750 -27.478 -14.040 1.00 93.50 403 ASP A CA 1
ATOM 3036 C C . ASP A 1 403 ? 2.087 -26.405 -15.078 1.00 93.50 403 ASP A C 1
ATOM 3038 O O . ASP A 1 403 ? 3.123 -26.442 -15.745 1.00 93.50 403 ASP A O 1
ATOM 3042 N N . ARG A 1 404 ? 1.227 -25.392 -15.182 1.00 92.69 404 ARG A N 1
ATOM 3043 C CA . ARG A 1 404 ? 1.442 -24.207 -16.012 1.00 92.69 404 ARG A CA 1
ATOM 3044 C C . ARG A 1 404 ? 2.116 -23.101 -15.218 1.00 92.69 404 ARG A C 1
ATOM 3046 O O . ARG A 1 404 ? 1.674 -22.736 -14.129 1.00 92.69 404 ARG A O 1
ATOM 3053 N N . LEU A 1 405 ? 3.163 -22.516 -15.798 1.00 94.19 405 LEU A N 1
ATOM 3054 C CA . LEU A 1 405 ? 3.895 -21.400 -15.201 1.00 94.19 405 LEU A CA 1
ATOM 3055 C C . LEU A 1 405 ? 3.204 -20.059 -15.499 1.00 94.19 405 LEU A C 1
ATOM 3057 O O . LEU A 1 405 ? 3.175 -19.609 -16.645 1.00 94.19 405 LEU A O 1
ATOM 3061 N N . ILE A 1 406 ? 2.707 -19.381 -14.460 1.00 92.12 406 ILE A N 1
ATOM 3062 C CA . ILE A 1 406 ? 1.935 -18.131 -14.595 1.00 92.12 406 ILE A CA 1
ATOM 3063 C C . ILE A 1 406 ? 2.776 -16.890 -14.278 1.00 92.12 406 ILE A C 1
ATOM 3065 O O . ILE A 1 406 ? 2.668 -15.855 -14.945 1.00 92.12 406 ILE A O 1
ATOM 3069 N N . TRP A 1 407 ? 3.634 -16.972 -13.261 1.00 92.38 407 TRP A N 1
ATOM 3070 C CA . TRP A 1 407 ? 4.405 -15.833 -12.759 1.00 92.38 407 TRP A CA 1
ATOM 3071 C C . TRP A 1 407 ? 5.755 -16.279 -12.189 1.00 92.38 407 TRP A C 1
ATOM 3073 O O . TRP A 1 407 ? 5.873 -17.383 -11.664 1.00 92.38 407 TRP A O 1
ATOM 3083 N N . MET A 1 408 ? 6.769 -15.415 -12.268 1.00 91.19 408 MET A N 1
ATOM 3084 C CA . MET A 1 408 ? 8.101 -15.653 -11.702 1.00 91.19 408 MET A CA 1
ATOM 3085 C C . MET A 1 408 ? 8.749 -14.347 -11.222 1.00 91.19 408 MET A C 1
ATOM 3087 O O . MET A 1 408 ? 8.824 -13.381 -11.985 1.00 91.19 408 MET A O 1
ATOM 3091 N N . ASN A 1 409 ? 9.279 -14.340 -9.991 1.00 88.94 409 ASN A N 1
ATOM 3092 C CA . ASN A 1 409 ? 10.107 -13.267 -9.407 1.00 88.94 409 ASN A CA 1
ATOM 3093 C C . ASN A 1 409 ? 9.607 -11.835 -9.710 1.00 88.94 409 ASN A C 1
ATOM 3095 O O . ASN A 1 409 ? 10.363 -10.972 -10.157 1.00 88.94 409 ASN A O 1
ATOM 3099 N N . GLY A 1 410 ? 8.313 -11.581 -9.531 1.00 84.94 410 GLY A N 1
ATOM 3100 C CA . GLY A 1 410 ? 7.693 -10.265 -9.738 1.00 84.94 410 GLY A CA 1
ATOM 3101 C C . GLY A 1 410 ? 7.055 -10.048 -11.111 1.00 84.94 410 GLY A C 1
ATOM 3102 O O . GLY A 1 410 ? 6.362 -9.049 -11.297 1.00 84.94 410 GLY A O 1
ATOM 3103 N N . SER A 1 411 ? 7.247 -10.957 -12.071 1.00 87.31 411 SER A N 1
ATOM 3104 C CA . SER A 1 411 ? 6.845 -10.763 -13.471 1.00 87.31 411 SER A CA 1
ATOM 3105 C C . SER A 1 411 ? 5.882 -11.842 -13.969 1.00 87.31 411 SER A C 1
ATOM 3107 O O . SER A 1 411 ? 6.095 -13.032 -13.752 1.00 87.31 411 SER A O 1
ATOM 3109 N N . MET A 1 412 ? 4.837 -11.427 -14.691 1.00 87.94 412 MET A N 1
ATOM 3110 C CA . MET A 1 412 ? 3.915 -12.349 -15.366 1.00 87.94 412 MET A CA 1
ATOM 3111 C C . MET A 1 412 ? 4.616 -13.018 -16.547 1.00 87.94 412 MET A C 1
ATOM 3113 O O . MET A 1 412 ? 5.148 -12.329 -17.420 1.00 87.94 412 MET A O 1
ATOM 3117 N N . VAL A 1 413 ? 4.562 -14.345 -16.617 1.00 90.50 413 VAL A N 1
ATOM 3118 C CA . VAL A 1 413 ? 5.255 -15.122 -17.656 1.00 90.50 413 VAL A CA 1
ATOM 3119 C C . VAL A 1 413 ? 4.682 -14.852 -19.048 1.00 90.50 413 VAL A C 1
ATOM 3121 O O . VAL A 1 413 ? 5.443 -14.767 -20.009 1.00 90.50 413 VAL A O 1
ATOM 3124 N N . SER A 1 414 ? 3.385 -14.544 -19.140 1.00 87.38 414 SER A N 1
ATOM 3125 C CA . SER A 1 414 ? 2.726 -14.124 -20.385 1.00 87.38 414 SER A CA 1
ATOM 3126 C C . SER A 1 414 ? 3.329 -12.867 -21.029 1.00 87.38 414 SER A C 1
ATOM 3128 O O . SER A 1 414 ? 3.131 -12.625 -22.217 1.00 87.38 414 SER A O 1
ATOM 3130 N N . THR A 1 415 ? 4.062 -12.054 -20.261 1.00 86.50 415 THR A N 1
ATOM 3131 C CA . THR A 1 415 ? 4.708 -10.823 -20.748 1.00 86.50 415 THR A CA 1
ATOM 3132 C C . THR A 1 415 ? 6.175 -11.015 -21.132 1.00 86.50 415 THR A C 1
ATOM 3134 O O . THR A 1 415 ? 6.809 -10.079 -21.619 1.00 86.50 415 THR A O 1
ATOM 3137 N N . LEU A 1 416 ? 6.729 -12.211 -20.914 1.00 86.31 416 LEU A N 1
ATOM 3138 C CA . LEU A 1 416 ? 8.145 -12.514 -21.103 1.00 86.31 416 LEU A CA 1
ATOM 3139 C C . LEU A 1 416 ? 8.376 -13.335 -22.375 1.00 86.31 416 LEU A C 1
ATOM 3141 O O . LEU A 1 416 ? 7.606 -14.230 -22.721 1.00 86.31 416 LEU A O 1
ATOM 3145 N N . THR A 1 417 ? 9.491 -13.071 -23.057 1.00 87.06 417 THR A N 1
ATOM 3146 C CA . THR A 1 417 ? 9.983 -13.946 -24.129 1.00 87.06 417 THR A CA 1
ATOM 3147 C C . THR A 1 417 ? 10.658 -15.185 -23.540 1.00 87.06 417 THR A C 1
ATOM 3149 O O . THR A 1 417 ? 11.165 -15.141 -22.417 1.00 87.06 417 THR A O 1
ATOM 3152 N N . HIS A 1 418 ? 10.747 -16.271 -24.315 1.00 84.81 418 HIS A N 1
ATOM 3153 C CA . HIS A 1 418 ? 11.447 -17.492 -23.893 1.00 84.81 418 HIS A CA 1
ATOM 3154 C C . HIS A 1 418 ? 12.890 -17.210 -23.438 1.00 84.81 418 HIS A C 1
ATOM 3156 O O . HIS A 1 418 ? 13.321 -17.653 -22.375 1.00 84.81 418 HIS A O 1
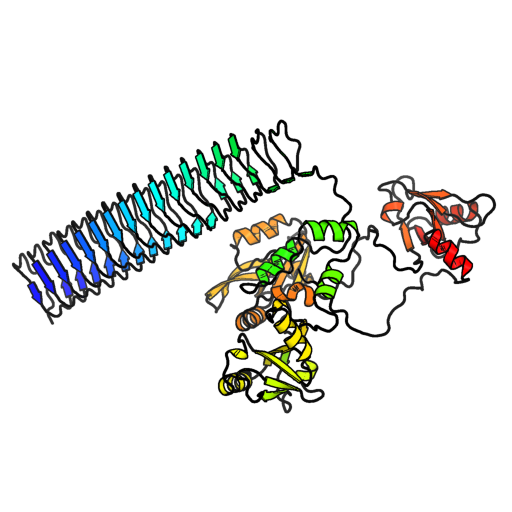ATOM 3162 N N . SER A 1 419 ? 13.615 -16.365 -24.179 1.00 85.56 419 SER A N 1
ATOM 3163 C CA . SER A 1 419 ? 14.976 -15.952 -23.822 1.00 85.56 419 SER A CA 1
ATOM 3164 C C . SER A 1 419 ? 15.041 -15.158 -22.511 1.00 85.56 419 SER A C 1
ATOM 3166 O O . SER A 1 419 ? 15.989 -15.321 -21.741 1.00 85.56 419 SER A O 1
ATOM 3168 N N . ALA A 1 420 ? 14.059 -14.286 -22.248 1.00 87.06 420 ALA A N 1
ATOM 3169 C CA . ALA A 1 420 ? 13.992 -13.501 -21.019 1.00 87.06 420 ALA A CA 1
ATOM 3170 C C . ALA A 1 420 ? 13.671 -14.392 -19.814 1.00 87.06 420 ALA A C 1
ATOM 3172 O O . ALA A 1 420 ? 14.331 -14.272 -18.782 1.00 87.06 420 ALA A O 1
ATOM 3173 N N . LEU A 1 421 ? 12.730 -15.327 -19.978 1.00 88.94 421 LEU A N 1
ATOM 3174 C CA . LEU A 1 421 ? 12.380 -16.321 -18.970 1.00 88.94 421 LEU A CA 1
ATOM 3175 C C . LEU A 1 421 ? 13.597 -17.181 -18.602 1.00 88.94 421 LEU A C 1
ATOM 3177 O O . LEU A 1 421 ? 13.992 -17.225 -17.438 1.00 88.94 421 LEU A O 1
ATOM 3181 N N . ALA A 1 422 ? 14.270 -17.768 -19.597 1.00 84.75 422 ALA A N 1
ATOM 3182 C CA . ALA A 1 422 ? 15.477 -18.566 -19.384 1.00 84.75 422 ALA A CA 1
ATOM 3183 C C . ALA A 1 422 ? 16.598 -17.753 -18.711 1.00 84.75 422 ALA A C 1
ATOM 3185 O O . ALA A 1 422 ? 17.296 -18.243 -17.822 1.00 84.75 422 ALA A O 1
ATOM 3186 N N . LYS A 1 423 ? 16.765 -16.476 -19.087 1.00 86.12 423 LYS A N 1
ATOM 3187 C CA . LYS A 1 423 ? 17.739 -15.581 -18.446 1.00 86.12 423 LYS A CA 1
ATOM 3188 C C . LYS A 1 423 ? 17.393 -15.305 -16.982 1.00 86.12 423 LYS A C 1
ATOM 3190 O O . LYS A 1 423 ? 18.309 -15.212 -16.173 1.00 86.12 423 LYS A O 1
ATOM 3195 N N . MET A 1 424 ? 16.115 -15.182 -16.630 1.00 87.81 424 MET A N 1
ATOM 3196 C CA . MET A 1 424 ? 15.691 -15.000 -15.241 1.00 87.81 424 MET A CA 1
ATOM 3197 C C . MET A 1 424 ? 15.962 -16.245 -14.388 1.00 87.81 424 MET A C 1
ATOM 3199 O O . MET A 1 424 ? 16.489 -16.094 -13.287 1.00 87.81 424 MET A O 1
ATOM 3203 N N . PHE A 1 425 ? 15.714 -17.452 -14.904 1.00 85.69 425 PHE A N 1
ATOM 3204 C CA . PHE A 1 425 ? 16.096 -18.694 -14.216 1.00 85.69 425 PHE A CA 1
ATOM 3205 C C . PHE A 1 425 ? 17.615 -18.825 -14.049 1.00 85.69 425 PHE A C 1
ATOM 3207 O O . PHE A 1 425 ? 18.078 -19.186 -12.973 1.00 85.69 425 PHE A O 1
ATOM 3214 N N . ARG A 1 426 ? 18.407 -18.456 -15.068 1.00 83.50 426 ARG A N 1
ATOM 3215 C CA . ARG A 1 426 ? 19.881 -18.435 -14.967 1.00 83.50 426 ARG A CA 1
ATOM 3216 C C . ARG A 1 426 ? 20.407 -17.384 -13.989 1.00 83.50 426 ARG A C 1
ATOM 3218 O O . ARG A 1 426 ? 21.378 -17.636 -13.293 1.00 83.50 426 ARG A O 1
ATOM 3225 N N . LYS A 1 427 ? 19.782 -16.203 -13.941 1.00 83.69 427 LYS A N 1
ATOM 3226 C CA . LYS A 1 427 ? 20.154 -15.118 -13.016 1.00 83.69 427 LYS A CA 1
ATOM 3227 C C . LYS A 1 427 ? 19.791 -15.449 -11.564 1.00 83.69 427 LYS A C 1
ATOM 3229 O O . LYS A 1 427 ? 20.387 -14.896 -10.645 1.00 83.69 427 LYS A O 1
ATOM 3234 N N . SER A 1 428 ? 18.810 -16.323 -11.366 1.00 80.81 428 SER A N 1
ATOM 3235 C CA . SER A 1 428 ? 18.403 -16.823 -10.056 1.00 80.81 428 SER A CA 1
ATOM 3236 C C . SER A 1 428 ? 19.420 -17.871 -9.588 1.00 80.81 428 SER A C 1
ATOM 3238 O O . SER A 1 428 ? 19.275 -19.068 -9.853 1.00 80.81 428 SER A O 1
ATOM 3240 N N . ALA A 1 429 ? 20.502 -17.380 -8.974 1.00 71.25 429 ALA A N 1
ATOM 3241 C CA . ALA A 1 429 ? 21.630 -18.194 -8.527 1.00 71.25 429 ALA A CA 1
ATOM 3242 C C . ALA A 1 429 ? 21.224 -19.123 -7.375 1.00 71.25 429 ALA A C 1
ATOM 3244 O O . ALA A 1 429 ? 21.331 -20.332 -7.520 1.00 71.25 429 ALA A O 1
ATOM 3245 N N . GLU A 1 430 ? 20.647 -18.575 -6.306 1.00 84.38 430 GLU A N 1
ATOM 3246 C CA . GLU A 1 430 ? 20.376 -19.328 -5.071 1.00 84.38 430 GLU A CA 1
ATOM 3247 C C . GLU A 1 430 ? 18.943 -19.857 -4.968 1.00 84.38 430 GLU A C 1
ATOM 3249 O O . GLU A 1 430 ? 18.711 -20.946 -4.458 1.00 84.38 430 GLU A O 1
ATOM 3254 N N . HIS A 1 431 ? 17.953 -19.102 -5.440 1.00 89.12 431 HIS A N 1
ATOM 3255 C CA . HIS A 1 431 ? 16.545 -19.465 -5.286 1.00 89.12 431 HIS A CA 1
ATOM 3256 C C . HIS A 1 431 ? 15.668 -18.797 -6.344 1.00 89.12 431 HIS A C 1
ATOM 3258 O O . HIS A 1 431 ? 16.010 -17.743 -6.885 1.00 89.12 431 HIS A O 1
ATOM 3264 N N . VAL A 1 432 ? 14.500 -19.379 -6.610 1.00 92.00 432 VAL A N 1
ATOM 3265 C CA . VAL A 1 432 ? 13.468 -18.798 -7.476 1.00 92.00 432 VAL A CA 1
ATOM 3266 C C . VAL A 1 432 ? 12.103 -18.907 -6.808 1.00 92.00 432 VAL A C 1
ATOM 3268 O O . VAL A 1 432 ? 11.808 -19.886 -6.131 1.00 92.00 432 VAL A O 1
ATOM 3271 N N . THR A 1 433 ? 11.256 -17.895 -6.989 1.00 92.44 433 THR A N 1
ATOM 3272 C CA . THR A 1 433 ? 9.860 -17.942 -6.542 1.00 92.44 433 THR A CA 1
ATOM 3273 C C . THR A 1 433 ? 8.950 -17.887 -7.760 1.00 92.44 433 THR A C 1
ATOM 3275 O O . THR A 1 433 ? 9.000 -16.926 -8.536 1.00 92.44 433 THR A O 1
ATOM 3278 N N . ILE A 1 434 ? 8.132 -18.921 -7.937 1.00 93.62 434 ILE A N 1
ATOM 3279 C CA . ILE A 1 434 ? 7.250 -19.091 -9.094 1.00 93.62 434 ILE A CA 1
ATOM 3280 C C . ILE A 1 434 ? 5.808 -19.323 -8.656 1.00 93.62 434 ILE A C 1
ATOM 3282 O O . ILE A 1 434 ? 5.562 -19.871 -7.588 1.00 93.62 434 ILE A O 1
ATOM 3286 N N . MET A 1 435 ? 4.856 -18.907 -9.490 1.00 92.94 435 MET A N 1
ATOM 3287 C CA . MET A 1 435 ? 3.440 -19.210 -9.307 1.00 92.94 435 MET A CA 1
ATOM 3288 C C . MET A 1 435 ? 2.969 -20.142 -10.415 1.00 92.94 435 MET A C 1
ATOM 3290 O O . MET A 1 435 ? 3.140 -19.832 -11.602 1.00 92.94 435 MET A O 1
ATOM 3294 N N . VAL A 1 436 ? 2.371 -21.255 -10.012 1.00 94.12 436 VAL A N 1
ATOM 3295 C CA . VAL A 1 436 ? 1.984 -22.362 -10.883 1.00 94.12 436 VAL A CA 1
ATOM 3296 C C . VAL A 1 436 ? 0.523 -22.745 -10.661 1.00 94.12 436 VAL A C 1
ATOM 3298 O O . VAL A 1 436 ? -0.058 -22.421 -9.624 1.00 94.12 436 VAL A O 1
ATOM 3301 N N . ILE A 1 437 ? -0.094 -23.385 -11.647 1.00 92.31 437 ILE A N 1
ATOM 3302 C CA . ILE A 1 437 ? -1.472 -23.884 -11.570 1.00 92.31 437 ILE A CA 1
ATOM 3303 C C . ILE A 1 437 ? -1.636 -25.074 -12.518 1.00 92.31 437 ILE A C 1
ATOM 3305 O O . ILE A 1 437 ? -1.012 -25.095 -13.580 1.00 92.31 437 ILE A O 1
ATOM 3309 N N . ASP A 1 438 ? -2.484 -26.040 -12.181 1.00 90.00 438 ASP A N 1
ATOM 3310 C CA . ASP A 1 438 ? -2.793 -27.134 -13.097 1.00 90.00 438 ASP A CA 1
ATOM 3311 C C . ASP A 1 438 ? -3.648 -26.650 -14.287 1.00 90.00 438 ASP A C 1
ATOM 3313 O O . ASP A 1 438 ? -4.329 -25.618 -14.247 1.00 90.00 438 ASP A O 1
ATOM 3317 N N . SER A 1 439 ? -3.615 -27.411 -15.380 1.00 86.06 439 SER A N 1
ATOM 3318 C CA . SER A 1 439 ? -4.300 -27.042 -16.623 1.00 86.06 439 SER A CA 1
ATOM 3319 C C . SER A 1 439 ? -5.831 -26.984 -16.505 1.00 86.06 439 SER A C 1
ATOM 3321 O O . SER A 1 439 ? -6.455 -26.140 -17.158 1.00 86.06 439 SER A O 1
ATOM 3323 N N . ARG A 1 440 ? -6.453 -27.830 -15.668 1.00 84.88 440 ARG A N 1
ATOM 3324 C CA . ARG A 1 440 ? -7.915 -27.862 -15.485 1.00 84.88 440 ARG A CA 1
ATOM 3325 C C . ARG A 1 440 ? -8.382 -26.636 -14.707 1.00 84.88 440 ARG A C 1
ATOM 3327 O O . ARG A 1 440 ? -9.330 -25.964 -15.129 1.00 84.88 440 ARG A O 1
ATOM 3334 N N . SER A 1 441 ? -7.679 -26.297 -13.632 1.00 85.56 441 SER A N 1
ATOM 3335 C CA . SER A 1 441 ? -7.956 -25.112 -12.829 1.00 85.56 441 SER A CA 1
ATOM 3336 C C . SER A 1 441 ? -7.698 -23.841 -13.626 1.00 85.56 441 SER A C 1
ATOM 3338 O O . SER A 1 441 ? -8.557 -22.964 -13.640 1.00 85.56 441 SER A O 1
ATOM 3340 N N . GLU A 1 442 ? -6.604 -23.739 -14.387 1.00 86.25 442 GLU A N 1
ATOM 3341 C CA . GLU A 1 442 ? -6.366 -22.567 -15.243 1.00 86.25 442 GLU A CA 1
ATOM 3342 C C . GLU A 1 442 ? -7.525 -22.331 -16.227 1.00 86.25 442 GLU A C 1
ATOM 3344 O O . GLU A 1 442 ? -8.021 -21.206 -16.353 1.00 86.25 442 GLU A O 1
ATOM 3349 N N . ALA A 1 443 ? -8.021 -23.397 -16.868 1.00 83.50 443 ALA A N 1
ATOM 3350 C CA . ALA A 1 443 ? -9.186 -23.321 -17.742 1.00 83.50 443 ALA A CA 1
ATOM 3351 C C . ALA A 1 443 ? -10.450 -22.884 -16.979 1.00 83.50 443 ALA A C 1
ATOM 3353 O O . ALA A 1 443 ? -11.225 -22.071 -17.488 1.00 83.50 443 ALA A O 1
ATOM 3354 N N . SER A 1 444 ? -10.651 -23.361 -15.746 1.00 80.00 444 SER A N 1
ATOM 3355 C CA . SER A 1 444 ? -11.750 -22.925 -14.874 1.00 80.00 444 SER A CA 1
ATOM 3356 C C . SER A 1 444 ? -11.671 -21.424 -14.562 1.00 80.00 444 SER A C 1
ATOM 3358 O O . SER A 1 444 ? -12.647 -20.699 -14.781 1.00 80.00 444 SER A O 1
ATOM 3360 N N . TYR A 1 445 ? -10.501 -20.922 -14.148 1.00 82.25 445 TYR A N 1
ATOM 3361 C CA . TYR A 1 445 ? -10.263 -19.493 -13.902 1.00 82.25 445 TYR A CA 1
ATOM 3362 C C . TYR A 1 445 ? -10.533 -18.652 -15.161 1.00 82.25 445 TYR A C 1
ATOM 3364 O O . TYR A 1 445 ? -11.215 -17.624 -15.085 1.00 82.25 445 TYR A O 1
ATOM 3372 N N . ALA A 1 446 ? -10.080 -19.115 -16.332 1.00 82.44 446 ALA A N 1
ATOM 3373 C CA . ALA A 1 446 ? -10.305 -18.446 -17.611 1.00 82.44 446 ALA A CA 1
ATOM 3374 C C . ALA A 1 446 ? -11.794 -18.393 -17.998 1.00 82.44 446 ALA A C 1
ATOM 3376 O O . ALA A 1 446 ? -12.297 -17.311 -18.320 1.00 82.44 446 ALA A O 1
ATOM 3377 N N . ARG A 1 447 ? -12.527 -19.516 -17.903 1.00 78.38 447 ARG A N 1
ATOM 3378 C CA . ARG A 1 447 ? -13.982 -19.577 -18.167 1.00 78.38 447 ARG A CA 1
ATOM 3379 C C . ARG A 1 447 ? -14.760 -18.592 -17.293 1.00 78.38 447 ARG A C 1
ATOM 3381 O O . ARG A 1 447 ? -15.693 -17.945 -17.762 1.00 78.38 447 ARG A O 1
ATOM 3388 N N . ARG A 1 448 ? -14.333 -18.427 -16.040 1.00 72.50 448 ARG A N 1
ATOM 3389 C CA . ARG A 1 448 ? -14.947 -17.530 -15.046 1.00 72.50 448 ARG A CA 1
ATOM 3390 C C . ARG A 1 448 ? -14.490 -16.074 -15.164 1.00 72.50 448 ARG A C 1
ATOM 3392 O O . ARG A 1 448 ? -14.981 -15.224 -14.426 1.00 72.50 448 ARG A O 1
ATOM 3399 N N . ARG A 1 449 ? -13.553 -15.772 -16.072 1.00 74.31 449 ARG A N 1
ATOM 3400 C CA . ARG A 1 449 ? -12.901 -14.457 -16.210 1.00 74.31 449 ARG A CA 1
ATOM 3401 C C . ARG A 1 449 ? -12.241 -13.982 -14.907 1.00 74.31 449 ARG A C 1
ATOM 3403 O O . ARG A 1 449 ? -12.179 -12.779 -14.643 1.00 74.31 449 ARG A O 1
ATOM 3410 N N . LEU A 1 450 ? -11.747 -14.918 -14.096 1.00 75.25 450 LEU A N 1
ATOM 3411 C CA . LEU A 1 450 ? -11.019 -14.626 -12.865 1.00 75.25 450 LEU A CA 1
ATOM 3412 C C . LEU A 1 450 ? -9.519 -14.509 -13.166 1.00 75.25 450 LEU A C 1
ATOM 3414 O O . LEU A 1 450 ? -8.943 -15.422 -13.757 1.00 75.25 450 LEU A O 1
ATOM 3418 N N . PRO A 1 451 ? -8.852 -13.411 -12.767 1.00 78.62 451 PRO A N 1
ATOM 3419 C CA . PRO A 1 451 ? -7.408 -13.306 -12.919 1.00 78.62 451 PRO A CA 1
ATOM 3420 C C . PRO A 1 451 ? -6.703 -14.252 -11.940 1.00 78.62 451 PRO A C 1
ATOM 3422 O O . PRO A 1 451 ? -7.087 -14.340 -10.779 1.00 78.62 451 PRO A O 1
ATOM 3425 N N . ILE A 1 452 ? -5.635 -14.916 -12.373 1.00 83.25 452 ILE A N 1
ATOM 3426 C CA . ILE A 1 452 ? -4.787 -15.698 -11.467 1.00 83.25 452 ILE A CA 1
ATOM 3427 C C . ILE A 1 452 ? -3.841 -14.728 -10.757 1.00 83.25 452 ILE A C 1
ATOM 3429 O O . ILE A 1 452 ? -2.930 -14.169 -11.370 1.00 83.25 452 ILE A O 1
ATOM 3433 N N . LEU A 1 453 ? -4.109 -14.483 -9.474 1.00 80.12 453 LEU A N 1
ATOM 3434 C CA . LEU A 1 453 ? -3.393 -13.511 -8.656 1.00 80.12 453 LEU A CA 1
ATOM 3435 C C . LEU A 1 453 ? -2.658 -14.202 -7.497 1.00 80.12 453 LEU A C 1
ATOM 3437 O O . LEU A 1 453 ? -3.186 -15.156 -6.933 1.00 80.12 453 LEU A O 1
ATOM 3441 N N . PRO A 1 454 ? -1.512 -13.662 -7.052 1.00 79.88 454 PRO A N 1
ATOM 3442 C CA . PRO A 1 454 ? -0.776 -14.133 -5.873 1.00 79.88 454 PRO A CA 1
ATOM 3443 C C . PRO A 1 454 ? -1.613 -14.160 -4.591 1.00 79.88 454 PRO A C 1
ATOM 3445 O O . PRO A 1 454 ? -1.424 -15.031 -3.754 1.00 79.88 454 PRO A O 1
ATOM 3448 N N . ALA A 1 455 ? -2.593 -13.259 -4.464 1.00 75.81 455 ALA A N 1
ATOM 3449 C CA . ALA A 1 455 ? -3.550 -13.255 -3.356 1.00 75.81 455 ALA A CA 1
ATOM 3450 C C . ALA A 1 455 ? -4.427 -14.523 -3.291 1.00 75.81 455 ALA A C 1
ATOM 3452 O O . ALA A 1 455 ? -5.039 -14.793 -2.263 1.00 75.81 455 ALA A O 1
ATOM 3453 N N . PHE A 1 456 ? -4.515 -15.281 -4.387 1.00 75.94 456 PHE A N 1
ATOM 3454 C CA . PHE A 1 456 ? -5.258 -16.538 -4.466 1.00 75.94 456 PHE A CA 1
ATOM 3455 C C . PHE A 1 456 ? -4.378 -17.761 -4.253 1.00 75.94 456 PHE A C 1
ATOM 3457 O O . PHE A 1 456 ? -4.910 -18.867 -4.182 1.00 75.94 456 PHE A O 1
ATOM 3464 N N . ALA A 1 457 ? -3.060 -17.572 -4.190 1.00 82.56 457 ALA A N 1
ATOM 3465 C CA . ALA A 1 457 ? -2.142 -18.683 -4.153 1.00 82.56 457 ALA A CA 1
ATOM 3466 C C . ALA A 1 457 ? -2.058 -19.305 -2.752 1.00 82.56 457 ALA A C 1
ATOM 3468 O O . ALA A 1 457 ? -2.078 -18.590 -1.745 1.00 82.56 457 ALA A O 1
ATOM 3469 N N . SER A 1 458 ? -1.932 -20.630 -2.689 1.00 83.69 458 SER A N 1
ATOM 3470 C CA . SER A 1 458 ? -1.372 -21.305 -1.519 1.00 83.69 458 SER A CA 1
ATOM 3471 C C . SER A 1 458 ? 0.142 -21.120 -1.519 1.00 83.69 458 SER A C 1
ATOM 3473 O O . SER A 1 458 ? 0.790 -21.166 -2.567 1.00 83.69 458 SER A O 1
ATOM 3475 N N . VAL A 1 459 ? 0.721 -20.876 -0.349 1.00 84.19 459 VAL A N 1
ATOM 3476 C CA . VAL A 1 459 ? 2.163 -20.647 -0.224 1.00 84.19 459 VAL A CA 1
ATOM 3477 C C . VAL A 1 459 ? 2.897 -21.925 0.146 1.00 84.19 459 VAL A C 1
ATOM 3479 O O . VAL A 1 459 ? 2.539 -22.597 1.108 1.00 84.19 459 VAL A O 1
ATOM 3482 N N . HIS A 1 460 ? 3.962 -22.232 -0.589 1.00 83.56 460 HIS A N 1
ATOM 3483 C CA . HIS A 1 460 ? 4.808 -23.392 -0.340 1.00 83.56 460 HIS A CA 1
ATOM 3484 C C . HIS A 1 460 ? 6.267 -22.949 -0.214 1.00 83.56 460 HIS A C 1
ATOM 3486 O O . HIS A 1 460 ? 6.827 -22.313 -1.109 1.00 83.56 460 HIS A O 1
ATOM 3492 N N . ASN A 1 461 ? 6.869 -23.276 0.933 1.00 84.62 461 ASN A N 1
ATOM 3493 C CA . ASN A 1 461 ? 8.282 -23.041 1.240 1.00 84.62 461 ASN A CA 1
ATOM 3494 C C . ASN A 1 461 ? 8.751 -21.564 1.195 1.00 84.62 461 ASN A C 1
ATOM 3496 O O . ASN A 1 461 ? 9.940 -21.299 1.044 1.00 84.62 461 ASN A O 1
ATOM 3500 N N . LEU A 1 462 ? 7.843 -20.583 1.325 1.00 85.25 462 LEU A N 1
ATOM 3501 C CA . LEU A 1 462 ? 8.225 -19.162 1.334 1.00 85.25 462 LEU A CA 1
ATOM 3502 C C . LEU A 1 462 ? 9.175 -18.829 2.506 1.00 85.25 462 LEU A C 1
ATOM 3504 O O . LEU A 1 462 ? 8.847 -19.149 3.657 1.00 85.25 462 LEU A O 1
ATOM 3508 N N . PRO A 1 463 ? 10.293 -18.126 2.242 1.00 83.06 463 PRO A N 1
ATOM 3509 C CA . PRO A 1 463 ? 11.239 -17.712 3.266 1.00 83.06 463 PRO A CA 1
ATOM 3510 C C . PRO A 1 463 ? 10.743 -16.470 4.024 1.00 83.06 463 PRO A C 1
ATOM 3512 O O . PRO A 1 463 ? 9.823 -15.767 3.597 1.00 83.06 463 PRO A O 1
ATOM 3515 N N . HIS A 1 464 ? 11.399 -16.183 5.152 1.00 86.00 464 HIS A N 1
ATOM 3516 C CA . HIS A 1 464 ? 11.197 -14.982 5.972 1.00 86.00 464 HIS A CA 1
ATOM 3517 C C . HIS A 1 464 ? 9.731 -14.716 6.355 1.00 86.00 464 HIS A C 1
ATOM 3519 O O . HIS A 1 464 ? 9.110 -13.743 5.917 1.00 86.00 464 HIS A O 1
ATOM 3525 N N . ARG A 1 465 ? 9.158 -15.590 7.184 1.00 83.25 465 ARG A N 1
ATOM 3526 C CA . ARG A 1 465 ? 7.778 -15.428 7.655 1.00 83.25 465 ARG A CA 1
ATOM 3527 C C . ARG A 1 465 ? 7.666 -14.250 8.634 1.00 83.25 465 ARG A C 1
ATOM 3529 O O . ARG A 1 465 ? 8.531 -14.117 9.500 1.00 83.25 465 ARG A O 1
ATOM 3536 N N . PRO A 1 466 ? 6.622 -13.407 8.523 1.00 86.50 466 PRO A N 1
ATOM 3537 C CA . PRO A 1 466 ? 6.336 -12.404 9.539 1.00 86.50 466 PRO A CA 1
ATOM 3538 C C . PRO A 1 466 ? 6.116 -13.051 10.911 1.00 86.50 466 PRO A C 1
ATOM 3540 O O . PRO A 1 466 ? 5.397 -14.045 11.012 1.00 86.50 466 PRO A O 1
ATOM 3543 N N . LYS A 1 467 ? 6.691 -12.464 11.961 1.00 86.25 467 LYS A N 1
ATOM 3544 C CA . LYS A 1 467 ? 6.492 -12.883 13.352 1.00 86.25 467 LYS A CA 1
ATOM 3545 C C . LYS A 1 467 ? 5.333 -12.094 13.955 1.00 86.25 467 LYS A C 1
ATOM 3547 O O . LYS A 1 467 ? 5.255 -10.881 13.763 1.00 86.25 467 LYS A O 1
ATOM 3552 N N . THR A 1 468 ? 4.431 -12.760 14.674 1.00 86.62 468 THR A N 1
ATOM 3553 C CA . THR A 1 468 ? 3.387 -12.089 15.465 1.00 86.62 468 THR A CA 1
ATOM 3554 C C . THR A 1 468 ? 3.765 -12.168 16.937 1.00 86.62 468 THR A C 1
ATOM 3556 O O . THR A 1 468 ? 3.762 -13.244 17.519 1.00 86.62 468 THR A O 1
ATOM 3559 N N . LEU A 1 469 ? 4.082 -11.018 17.519 1.00 87.31 469 LEU A N 1
ATOM 3560 C CA . LEU A 1 469 ? 4.533 -10.856 18.892 1.00 87.31 469 LEU A CA 1
ATOM 3561 C C . LEU A 1 469 ? 3.354 -10.387 19.744 1.00 87.31 469 LEU A C 1
ATOM 3563 O O . LEU A 1 469 ? 2.781 -9.322 19.488 1.00 87.31 469 LEU A O 1
ATOM 3567 N N . HIS A 1 470 ? 2.985 -11.175 20.749 1.00 86.88 470 HIS A N 1
ATOM 3568 C CA . HIS A 1 470 ? 1.983 -10.798 21.740 1.00 86.88 470 HIS A CA 1
ATOM 3569 C C . HIS A 1 470 ? 2.696 -10.301 22.992 1.00 86.88 470 HIS A C 1
ATOM 3571 O O . HIS A 1 470 ? 3.346 -11.070 23.690 1.00 86.88 470 HIS A O 1
ATOM 3577 N N . LEU A 1 471 ? 2.590 -9.002 23.253 1.00 86.88 471 LEU A N 1
ATOM 3578 C CA . LEU A 1 471 ? 3.297 -8.341 24.337 1.00 86.88 471 LEU A CA 1
ATOM 3579 C C . LEU A 1 471 ? 2.321 -7.963 25.441 1.00 86.88 471 LEU A C 1
ATOM 3581 O O . LEU A 1 471 ? 1.313 -7.301 25.181 1.00 86.88 471 LEU A O 1
ATOM 3585 N N . VAL A 1 472 ? 2.671 -8.324 26.671 1.00 88.62 472 VAL A N 1
ATOM 3586 C CA . VAL A 1 472 ? 2.019 -7.843 27.890 1.00 88.62 472 VAL A CA 1
ATOM 3587 C C . VAL A 1 472 ? 2.980 -6.885 28.588 1.00 88.62 472 VAL A C 1
ATOM 3589 O O . VAL A 1 472 ? 4.169 -7.167 28.710 1.00 88.62 472 VAL A O 1
ATOM 3592 N N . GLN A 1 473 ? 2.490 -5.719 28.990 1.00 85.94 473 GLN A N 1
ATOM 3593 C CA . GLN A 1 473 ? 3.298 -4.665 29.583 1.00 85.94 473 GLN A CA 1
ATOM 3594 C C . GLN A 1 473 ? 3.800 -5.105 30.963 1.00 85.94 473 GLN A C 1
ATOM 3596 O O . GLN A 1 473 ? 3.002 -5.380 31.856 1.00 85.94 473 GLN A O 1
ATOM 3601 N N . GLY A 1 474 ? 5.120 -5.140 31.136 1.00 81.69 474 GLY A N 1
ATOM 3602 C CA . GLY A 1 474 ? 5.764 -5.374 32.423 1.00 81.69 474 GLY A CA 1
ATOM 3603 C C . GLY A 1 474 ? 5.886 -4.095 33.263 1.00 81.69 474 GLY A C 1
ATOM 3604 O O . GLY A 1 474 ? 5.511 -3.006 32.814 1.00 81.69 474 GLY A O 1
ATOM 3605 N N . PRO A 1 475 ? 6.469 -4.190 34.472 1.00 77.56 475 PRO A N 1
ATOM 3606 C CA . PRO A 1 475 ? 6.649 -3.048 35.373 1.00 77.56 475 PRO A CA 1
ATOM 3607 C C . PRO A 1 475 ? 7.517 -1.930 34.772 1.00 77.56 475 PRO A C 1
ATOM 3609 O O . PRO A 1 475 ? 7.293 -0.759 35.063 1.00 77.56 475 PRO A O 1
ATOM 3612 N N . GLN A 1 476 ? 8.456 -2.272 33.884 1.00 78.50 476 GLN A N 1
ATOM 3613 C CA . GLN A 1 476 ? 9.296 -1.314 33.149 1.00 78.50 476 GLN A CA 1
ATOM 3614 C C . GLN A 1 476 ? 8.788 -1.028 31.721 1.00 78.50 476 GLN A C 1
ATOM 3616 O O . GLN A 1 476 ? 9.480 -0.431 30.902 1.00 78.50 476 GLN A O 1
ATOM 3621 N N . GLY A 1 477 ? 7.552 -1.426 31.400 1.00 86.12 477 GLY A N 1
ATOM 3622 C CA . GLY A 1 477 ? 6.987 -1.315 30.058 1.00 86.12 477 GLY A CA 1
ATOM 3623 C C . GLY A 1 477 ? 7.183 -2.583 29.226 1.00 86.12 477 GLY A C 1
ATOM 3624 O O . GLY A 1 477 ? 7.185 -3.691 29.754 1.00 86.12 477 GLY A O 1
ATOM 3625 N N . TYR A 1 478 ? 7.282 -2.427 27.905 1.00 88.75 478 TYR A N 1
ATOM 3626 C CA . TYR A 1 478 ? 7.428 -3.557 26.981 1.00 88.75 478 TYR A CA 1
ATOM 3627 C C . TYR A 1 478 ? 8.891 -3.979 26.742 1.00 88.75 478 TYR A C 1
ATOM 3629 O O . TYR A 1 478 ? 9.105 -5.083 26.257 1.00 88.75 478 TYR A O 1
ATOM 3637 N N . GLY A 1 479 ? 9.865 -3.124 27.084 1.00 89.38 479 GLY A N 1
ATOM 3638 C CA . GLY A 1 479 ? 11.309 -3.381 26.962 1.00 89.38 479 GLY A CA 1
ATOM 3639 C C . GLY A 1 479 ? 11.861 -3.385 25.534 1.00 89.38 479 GLY A C 1
ATOM 3640 O O . GLY A 1 479 ? 12.641 -4.255 25.164 1.00 89.38 479 GLY A O 1
ATOM 3641 N N . PHE A 1 480 ? 11.405 -2.445 24.703 1.00 92.44 480 PHE A N 1
ATOM 3642 C CA . PHE A 1 480 ? 11.977 -2.190 23.379 1.00 92.44 480 PHE A CA 1
ATOM 3643 C C . PHE A 1 480 ? 11.841 -0.712 23.001 1.00 92.44 480 PHE A C 1
ATOM 3645 O O . PHE A 1 480 ? 10.905 -0.023 23.429 1.00 92.44 480 PHE A O 1
ATOM 3652 N N . LEU A 1 481 ? 12.714 -0.240 22.113 1.00 91.31 481 LEU A N 1
ATOM 3653 C CA . LEU A 1 481 ? 12.645 1.077 21.495 1.00 91.31 481 LEU A CA 1
ATOM 3654 C C . LEU A 1 481 ? 12.160 0.977 20.043 1.00 91.31 481 LEU A C 1
ATOM 3656 O O . LEU A 1 481 ? 12.755 0.316 19.198 1.00 91.31 481 LEU A O 1
ATOM 3660 N N . LEU A 1 482 ? 11.100 1.712 19.704 1.00 93.12 482 LEU A N 1
ATOM 3661 C CA . LEU A 1 482 ? 10.692 1.875 18.308 1.00 93.12 482 LEU A CA 1
ATOM 3662 C C . LEU A 1 482 ? 11.441 3.060 17.691 1.00 93.12 482 LEU A C 1
ATOM 3664 O O . LEU A 1 482 ? 11.181 4.207 18.059 1.00 93.12 482 LEU A O 1
ATOM 3668 N N . ARG A 1 483 ? 12.312 2.819 16.707 1.00 91.50 483 ARG A N 1
ATOM 3669 C CA . ARG A 1 483 ? 13.041 3.882 15.992 1.00 91.50 483 ARG A CA 1
ATOM 3670 C C . ARG A 1 483 ? 12.545 4.072 14.570 1.00 91.50 483 ARG A C 1
ATOM 3672 O O . ARG A 1 483 ? 12.146 3.133 13.890 1.00 91.50 483 ARG A O 1
ATOM 3679 N N . GLN A 1 484 ? 12.580 5.320 14.106 1.00 90.81 484 GLN A N 1
ATOM 3680 C CA . GLN A 1 484 ? 12.336 5.662 12.710 1.00 90.81 484 GLN A CA 1
ATOM 3681 C C . GLN A 1 484 ? 13.678 5.816 11.984 1.00 90.81 484 GLN A C 1
ATOM 3683 O O . GLN A 1 484 ? 14.395 6.792 12.198 1.00 90.81 484 GLN A O 1
ATOM 3688 N N . GLU A 1 485 ? 14.002 4.872 11.103 1.00 89.69 485 GLU A N 1
ATOM 3689 C CA . GLU A 1 485 ? 15.282 4.814 10.391 1.00 89.69 485 GLU A CA 1
ATOM 3690 C C . GLU A 1 485 ? 15.081 4.865 8.873 1.00 89.69 485 GLU A C 1
ATOM 3692 O O . GLU A 1 485 ? 14.048 4.462 8.333 1.00 89.69 485 GLU A O 1
ATOM 3697 N N . LYS A 1 486 ? 16.077 5.392 8.154 1.00 84.50 486 LYS A N 1
ATOM 3698 C CA . LYS A 1 486 ? 16.073 5.425 6.690 1.00 84.50 486 LYS A CA 1
ATOM 3699 C C . LYS A 1 486 ? 16.845 4.219 6.160 1.00 84.50 486 LYS A C 1
ATOM 3701 O O . LYS A 1 486 ? 18.062 4.169 6.290 1.00 84.50 486 LYS A O 1
ATOM 3706 N N . LEU A 1 487 ? 16.137 3.290 5.524 1.00 79.94 487 LEU A N 1
ATOM 3707 C CA . LEU A 1 487 ? 16.727 2.093 4.924 1.00 79.94 487 LEU A CA 1
ATOM 3708 C C . LEU A 1 487 ? 17.609 2.443 3.716 1.00 79.94 487 LEU A C 1
ATOM 3710 O O . LEU A 1 487 ? 17.460 3.504 3.099 1.00 79.94 487 LEU A O 1
ATOM 3714 N N . SER A 1 488 ? 18.463 1.500 3.312 1.00 74.75 488 SER A N 1
ATOM 3715 C CA . SER A 1 488 ? 19.292 1.559 2.093 1.00 74.75 488 SER A CA 1
ATOM 3716 C C . SER A 1 488 ? 18.472 1.827 0.820 1.00 74.75 488 SER A C 1
ATOM 3718 O O . SER A 1 488 ? 18.924 2.521 -0.090 1.00 74.75 488 SER A O 1
ATOM 3720 N N . SER A 1 489 ? 17.211 1.383 0.792 1.00 70.12 489 SER A N 1
ATOM 3721 C CA . SER A 1 489 ? 16.229 1.679 -0.264 1.00 70.12 489 SER A CA 1
ATOM 3722 C C . SER A 1 489 ? 15.771 3.150 -0.320 1.00 70.12 489 SER A C 1
ATOM 3724 O O . SER A 1 489 ? 15.014 3.543 -1.212 1.00 70.12 489 SER A O 1
ATOM 3726 N N . GLY A 1 490 ? 16.189 3.980 0.640 1.00 73.19 490 GLY A N 1
ATOM 3727 C CA . GLY A 1 490 ? 15.807 5.383 0.789 1.00 73.19 490 GLY A CA 1
ATOM 3728 C C . GLY A 1 490 ? 14.435 5.607 1.430 1.00 73.19 490 GLY A C 1
ATOM 3729 O O . GLY A 1 490 ? 14.042 6.763 1.615 1.00 73.19 490 GLY A O 1
ATOM 3730 N N . ARG A 1 491 ? 13.714 4.530 1.765 1.00 76.00 491 ARG A N 1
ATOM 3731 C CA . ARG A 1 491 ? 12.432 4.564 2.479 1.00 76.00 491 ARG A CA 1
ATOM 3732 C C . ARG A 1 491 ? 12.658 4.747 3.971 1.00 76.00 491 ARG A C 1
ATOM 3734 O O . ARG A 1 491 ? 13.674 4.319 4.506 1.00 76.00 491 ARG A O 1
ATOM 3741 N N . ILE A 1 492 ? 11.692 5.380 4.621 1.00 81.62 492 ILE A N 1
ATOM 3742 C CA . ILE A 1 492 ? 11.680 5.488 6.072 1.00 81.62 492 ILE A CA 1
ATOM 3743 C C . ILE A 1 492 ? 10.881 4.310 6.627 1.00 81.62 492 ILE A C 1
ATOM 3745 O O . ILE A 1 492 ? 9.804 4.014 6.114 1.00 81.62 492 ILE A O 1
ATOM 3749 N N . ALA A 1 493 ? 11.436 3.646 7.631 1.00 85.94 493 ALA A N 1
ATOM 3750 C CA . ALA A 1 493 ? 10.936 2.426 8.237 1.00 85.94 493 ALA A CA 1
ATOM 3751 C C . ALA A 1 493 ? 10.921 2.546 9.763 1.00 85.94 493 ALA A C 1
ATOM 3753 O O . ALA A 1 493 ? 11.639 3.367 10.334 1.00 85.94 493 ALA A O 1
ATOM 3754 N N . HIS A 1 494 ? 10.102 1.718 10.409 1.00 92.12 494 HIS A N 1
ATOM 3755 C CA . HIS A 1 494 ? 10.021 1.632 11.863 1.00 92.12 494 HIS A CA 1
ATOM 3756 C C . HIS A 1 494 ? 10.654 0.325 12.319 1.00 92.12 494 HIS A C 1
ATOM 3758 O O . HIS A 1 494 ? 10.114 -0.738 12.016 1.00 92.12 494 HIS A O 1
ATOM 3764 N N . LEU A 1 495 ? 11.798 0.417 12.989 1.00 92.69 495 LEU A N 1
ATOM 3765 C CA . LEU A 1 495 ? 12.574 -0.732 13.442 1.00 92.69 495 LEU A CA 1
ATOM 3766 C C . LEU A 1 495 ? 12.444 -0.900 14.954 1.00 92.69 495 LEU A C 1
ATOM 3768 O O . LEU A 1 495 ? 12.384 0.095 15.684 1.00 92.69 495 LEU A O 1
ATOM 3772 N N . MET A 1 496 ? 12.415 -2.154 15.393 1.00 92.69 496 MET A N 1
ATOM 3773 C CA . MET A 1 496 ? 12.603 -2.527 16.789 1.00 92.69 496 MET A CA 1
ATOM 3774 C C . MET A 1 496 ? 14.085 -2.424 17.110 1.00 92.69 496 MET A C 1
ATOM 3776 O O . MET A 1 496 ? 14.911 -2.969 16.382 1.00 92.69 496 MET A O 1
ATOM 3780 N N . ARG A 1 497 ? 14.425 -1.669 18.147 1.00 92.38 497 ARG A N 1
ATOM 3781 C CA . ARG A 1 497 ? 15.794 -1.436 18.597 1.00 92.38 497 ARG A CA 1
ATOM 3782 C C . ARG A 1 497 ? 15.873 -1.552 20.104 1.00 92.38 497 ARG A C 1
ATOM 3784 O O . ARG A 1 497 ? 14.856 -1.351 20.758 1.00 92.38 497 ARG A O 1
ATOM 3791 N N . GLU A 1 498 ? 17.075 -1.775 20.623 1.00 87.50 498 GLU A N 1
ATOM 3792 C CA . GLU A 1 498 ? 17.361 -1.721 22.062 1.00 87.50 498 GLU A CA 1
ATOM 3793 C C . GLU A 1 498 ? 16.354 -2.604 22.821 1.00 87.50 498 GLU A C 1
ATOM 3795 O O . GLU A 1 498 ? 15.587 -2.130 23.655 1.00 87.50 498 GLU A O 1
ATOM 3800 N N . VAL A 1 499 ? 16.265 -3.875 22.408 1.00 90.44 499 VAL A N 1
ATOM 3801 C CA . VAL A 1 499 ? 15.427 -4.870 23.084 1.00 90.44 499 VAL A CA 1
ATOM 3802 C C . VAL A 1 499 ? 16.117 -5.236 24.392 1.00 90.44 499 VAL A C 1
ATOM 3804 O O . VAL A 1 499 ? 17.240 -5.741 24.381 1.00 90.44 499 VAL A O 1
ATOM 3807 N N . ASP A 1 500 ? 15.457 -4.942 25.508 1.00 87.56 500 ASP A N 1
ATOM 3808 C CA . ASP A 1 500 ? 16.026 -5.142 26.837 1.00 87.56 500 ASP A CA 1
ATOM 3809 C C . ASP A 1 500 ? 16.073 -6.646 27.177 1.00 87.56 500 ASP A C 1
ATOM 3811 O O . ASP A 1 500 ? 15.080 -7.348 26.935 1.00 87.56 500 ASP A O 1
ATOM 3815 N N . PRO A 1 501 ? 17.164 -7.155 27.779 1.00 87.88 501 PRO A N 1
ATOM 3816 C CA . PRO A 1 501 ? 17.241 -8.544 28.225 1.00 87.88 501 PRO A CA 1
ATOM 3817 C C . PRO A 1 501 ? 16.138 -8.894 29.230 1.00 87.88 501 PRO A C 1
ATOM 3819 O O . PRO A 1 501 ? 15.822 -8.109 30.127 1.00 87.88 501 PRO A O 1
ATOM 3822 N N . HIS A 1 502 ? 15.561 -10.086 29.093 1.00 85.00 502 HIS A N 1
ATOM 3823 C CA . HIS A 1 502 ? 14.453 -10.612 29.898 1.00 85.00 502 HIS A CA 1
ATOM 3824 C C . HIS A 1 502 ? 13.170 -9.764 29.858 1.00 85.00 502 HIS A C 1
ATOM 3826 O O . HIS A 1 502 ? 12.287 -9.909 30.708 1.00 85.00 502 HIS A O 1
ATOM 3832 N N . SER A 1 503 ? 13.035 -8.879 28.870 1.00 89.50 503 SER A N 1
ATOM 3833 C CA . SER A 1 503 ? 11.828 -8.081 28.689 1.00 89.50 503 SER A CA 1
ATOM 3834 C C . SER A 1 503 ? 10.678 -8.873 28.060 1.00 89.50 503 SER A C 1
ATOM 3836 O O . SER A 1 503 ? 10.903 -9.875 27.376 1.00 89.50 503 SER A O 1
ATOM 3838 N N . PRO A 1 504 ? 9.422 -8.395 28.188 1.00 88.88 504 PRO A N 1
ATOM 3839 C CA . PRO A 1 504 ? 8.304 -8.958 27.435 1.00 88.88 504 PRO A CA 1
ATOM 3840 C C . PRO A 1 504 ? 8.543 -8.981 25.919 1.00 88.88 504 PRO A C 1
ATOM 3842 O O . PRO A 1 504 ? 8.049 -9.876 25.235 1.00 88.88 504 PRO A O 1
ATOM 3845 N N . ALA A 1 505 ? 9.299 -8.011 25.392 1.00 90.06 505 ALA A N 1
ATOM 3846 C CA . ALA A 1 505 ? 9.700 -7.966 23.993 1.00 90.06 505 ALA A CA 1
ATOM 3847 C C . ALA A 1 505 ? 10.590 -9.150 23.612 1.00 90.06 505 ALA A C 1
ATOM 3849 O O . ALA A 1 505 ? 10.225 -9.898 22.701 1.00 90.06 505 ALA A O 1
ATOM 3850 N N . GLU A 1 506 ? 11.696 -9.363 24.324 1.00 88.50 506 GLU A N 1
ATOM 3851 C CA . GLU A 1 506 ? 12.609 -10.477 24.049 1.00 88.50 506 GLU A CA 1
ATOM 3852 C C . GLU A 1 506 ? 11.905 -11.832 24.209 1.00 88.50 506 GLU A C 1
ATOM 3854 O O . GLU A 1 506 ? 11.964 -12.669 23.309 1.00 88.50 506 GLU A O 1
ATOM 3859 N N . LEU A 1 507 ? 11.137 -12.011 25.292 1.00 85.88 507 LEU A N 1
ATOM 3860 C CA . LEU A 1 507 ? 10.397 -13.249 25.578 1.00 85.88 507 LEU A CA 1
ATOM 3861 C C . LEU A 1 507 ? 9.350 -13.594 24.508 1.00 85.88 507 LEU A C 1
ATOM 3863 O O . LEU A 1 507 ? 9.007 -14.760 24.328 1.00 85.88 507 LEU A O 1
ATOM 3867 N N . SER A 1 508 ? 8.847 -12.596 23.777 1.00 85.56 508 SER A N 1
ATOM 3868 C CA . SER A 1 508 ? 7.929 -12.812 22.652 1.00 85.56 508 SER A CA 1
ATOM 3869 C C . SER A 1 508 ? 8.625 -13.222 21.346 1.00 85.56 508 SER A C 1
ATOM 3871 O O . SER A 1 508 ? 7.942 -13.530 20.369 1.00 85.56 508 SER A O 1
ATOM 3873 N N . GLY A 1 509 ? 9.963 -13.217 21.314 1.00 86.00 509 GLY A N 1
ATOM 3874 C CA . GLY A 1 509 ? 10.776 -13.484 20.126 1.00 86.00 509 GLY A CA 1
ATOM 3875 C C . GLY A 1 509 ? 11.090 -12.241 19.285 1.00 86.00 509 GLY A C 1
ATOM 3876 O O . GLY A 1 509 ? 11.313 -12.366 18.075 1.00 86.00 509 GLY A O 1
ATOM 3877 N N . MET A 1 510 ? 11.065 -11.044 19.890 1.00 90.75 510 MET A N 1
ATOM 3878 C CA . MET A 1 510 ? 11.479 -9.806 19.223 1.00 90.75 510 MET A CA 1
ATOM 3879 C C . MET A 1 510 ? 12.996 -9.787 19.024 1.00 90.75 510 MET A C 1
ATOM 3881 O O . MET A 1 510 ? 13.748 -9.957 19.977 1.00 90.75 510 MET A O 1
ATOM 3885 N N . GLU A 1 511 ? 13.441 -9.511 17.801 1.00 89.56 511 GLU A N 1
ATOM 3886 C CA . GLU A 1 511 ? 14.861 -9.352 17.475 1.00 89.56 511 GLU A CA 1
ATOM 3887 C C . GLU A 1 511 ? 15.201 -7.876 17.219 1.00 89.56 511 GLU A C 1
ATOM 3889 O O . GLU A 1 511 ? 14.412 -7.131 16.627 1.00 89.56 511 GLU A O 1
ATOM 3894 N N . ASP A 1 512 ? 16.392 -7.442 17.643 1.00 90.06 512 ASP A N 1
ATOM 3895 C CA . ASP A 1 512 ? 16.893 -6.104 17.316 1.00 90.06 512 ASP A CA 1
ATOM 3896 C C . ASP A 1 512 ? 17.098 -5.962 15.799 1.00 90.06 512 ASP A C 1
ATOM 3898 O O . ASP A 1 512 ? 17.735 -6.786 15.143 1.00 90.06 512 ASP A O 1
ATOM 3902 N N . GLY A 1 513 ? 16.551 -4.891 15.228 1.00 88.88 513 GLY A N 1
ATOM 3903 C CA . GLY A 1 513 ? 16.606 -4.596 13.799 1.00 88.88 513 GLY A CA 1
ATOM 3904 C C . GLY A 1 513 ? 15.409 -5.096 12.991 1.00 88.88 513 GLY A C 1
ATOM 3905 O O . GLY A 1 513 ? 15.344 -4.817 11.790 1.00 88.88 513 GLY A O 1
ATOM 3906 N N . ASP A 1 514 ? 14.441 -5.765 13.619 1.00 91.94 514 ASP A N 1
ATOM 3907 C CA . ASP A 1 514 ? 13.209 -6.184 12.954 1.00 91.94 514 ASP A CA 1
ATOM 3908 C C . ASP A 1 514 ? 12.335 -4.991 12.538 1.00 91.94 514 ASP A C 1
ATOM 3910 O O . ASP A 1 514 ? 12.170 -4.002 13.255 1.00 91.94 514 ASP A O 1
ATOM 3914 N N . LEU A 1 515 ? 11.714 -5.098 11.364 1.00 92.56 515 LEU A N 1
ATOM 3915 C CA . LEU A 1 515 ? 10.801 -4.103 10.814 1.00 92.56 515 LEU A CA 1
ATOM 3916 C C . LEU A 1 515 ? 9.373 -4.322 11.311 1.00 92.56 515 LEU A C 1
ATOM 3918 O O . LEU A 1 515 ? 8.796 -5.389 11.115 1.00 92.56 515 LEU A O 1
ATOM 3922 N N . LEU A 1 516 ? 8.741 -3.267 11.825 1.00 93.38 516 LEU A N 1
ATOM 3923 C CA . LEU A 1 516 ? 7.329 -3.275 12.202 1.00 93.38 516 LEU A CA 1
ATOM 3924 C C . LEU A 1 516 ? 6.402 -3.209 10.973 1.00 93.38 516 LEU A C 1
ATOM 3926 O O . LEU A 1 516 ? 6.314 -2.188 10.285 1.00 93.38 516 LEU A O 1
ATOM 3930 N N . LEU A 1 517 ? 5.636 -4.276 10.744 1.00 89.94 517 LEU A N 1
ATOM 3931 C CA . LEU A 1 517 ? 4.639 -4.379 9.676 1.00 89.94 517 LEU A CA 1
ATOM 3932 C C . LEU A 1 517 ? 3.239 -3.937 10.116 1.00 89.94 517 LEU A C 1
ATOM 3934 O O . LEU A 1 517 ? 2.559 -3.233 9.360 1.00 89.94 517 LEU A O 1
ATOM 3938 N N . ALA A 1 518 ? 2.791 -4.330 11.313 1.00 88.75 518 ALA A N 1
ATOM 3939 C CA . ALA A 1 518 ? 1.449 -4.021 11.815 1.00 88.75 518 ALA A CA 1
ATOM 3940 C C . ALA A 1 518 ? 1.380 -3.914 13.347 1.00 88.75 518 ALA A C 1
ATOM 3942 O O . ALA A 1 518 ? 2.138 -4.563 14.059 1.00 88.75 518 ALA A O 1
ATOM 3943 N N . VAL A 1 519 ? 0.427 -3.118 13.843 1.00 88.94 519 VAL A N 1
ATOM 3944 C CA . VAL A 1 519 ? 0.083 -2.982 15.271 1.00 88.94 519 VAL A CA 1
ATOM 3945 C C . VAL A 1 519 ? -1.394 -3.320 15.448 1.00 88.94 519 VAL A C 1
ATOM 3947 O O . VAL A 1 519 ? -2.245 -2.678 14.825 1.00 88.94 519 VAL A O 1
ATOM 3950 N N . ASN A 1 520 ? -1.710 -4.314 16.279 1.00 83.00 520 ASN A N 1
ATOM 3951 C CA . ASN A 1 520 ? -3.059 -4.842 16.532 1.00 83.00 520 ASN A CA 1
ATOM 3952 C C . ASN A 1 520 ? -3.842 -5.156 15.247 1.00 83.00 520 ASN A C 1
ATOM 3954 O O . ASN A 1 520 ? -5.037 -4.866 15.128 1.00 83.00 520 ASN A O 1
ATOM 3958 N N . GLY A 1 521 ? -3.137 -5.696 14.254 1.00 74.25 521 GLY A N 1
ATOM 3959 C CA . GLY A 1 521 ? -3.693 -6.023 12.947 1.00 74.25 521 GLY A CA 1
ATOM 3960 C C . GLY A 1 521 ? -3.887 -4.833 11.993 1.00 74.25 521 GLY A C 1
ATOM 3961 O O . GLY A 1 521 ? -4.462 -5.000 10.922 1.00 74.25 521 GLY A O 1
ATOM 3962 N N . GLU A 1 522 ? -3.417 -3.628 12.333 1.00 80.56 522 GLU A N 1
ATOM 3963 C CA . GLU A 1 522 ? -3.417 -2.482 11.417 1.00 80.56 522 GLU A CA 1
ATOM 3964 C C . GLU A 1 522 ? -2.017 -2.203 10.855 1.00 80.56 522 GLU A C 1
ATOM 3966 O O . GLU A 1 522 ? -1.075 -2.004 11.621 1.00 80.56 522 GLU A O 1
ATOM 3971 N N . GLN A 1 523 ? -1.894 -2.081 9.526 1.00 82.75 523 GLN A N 1
ATOM 3972 C CA . GLN A 1 523 ? -0.613 -1.834 8.851 1.00 82.75 523 GLN A CA 1
ATOM 3973 C C . GLN A 1 523 ? 0.076 -0.548 9.351 1.00 82.75 523 GLN A C 1
ATOM 3975 O O . GLN A 1 523 ? -0.556 0.516 9.477 1.00 82.75 523 GLN A O 1
ATOM 3980 N N . ALA A 1 524 ? 1.382 -0.661 9.605 1.00 85.44 524 ALA A N 1
ATOM 3981 C CA . ALA A 1 524 ? 2.240 0.376 10.170 1.00 85.44 524 ALA A CA 1
ATOM 3982 C C . ALA A 1 524 ? 3.169 1.043 9.134 1.00 85.44 524 ALA A C 1
ATOM 3984 O O . ALA A 1 524 ? 3.425 2.234 9.253 1.00 85.44 524 ALA A O 1
ATOM 3985 N N . GLU A 1 525 ? 3.594 0.340 8.075 1.00 75.56 525 GLU A N 1
ATOM 3986 C CA . GLU A 1 525 ? 4.643 0.804 7.135 1.00 75.56 525 GLU A CA 1
ATOM 3987 C C . GLU A 1 525 ? 4.411 2.184 6.482 1.00 75.56 525 GLU A C 1
ATOM 3989 O O . GLU A 1 525 ? 5.364 2.863 6.117 1.00 75.56 525 GLU A O 1
ATOM 3994 N N . ASN A 1 526 ? 3.152 2.596 6.293 1.00 74.88 526 ASN A N 1
ATOM 3995 C CA . ASN A 1 526 ? 2.796 3.861 5.631 1.00 74.88 526 ASN A CA 1
ATOM 3996 C C . ASN A 1 526 ? 2.297 4.943 6.605 1.00 74.88 526 ASN A C 1
ATOM 3998 O O . ASN A 1 526 ? 1.702 5.930 6.163 1.00 74.88 526 ASN A O 1
ATOM 4002 N N . ARG A 1 527 ? 2.449 4.740 7.917 1.00 83.38 527 ARG A N 1
ATOM 4003 C CA . ARG A 1 527 ? 1.993 5.686 8.943 1.00 83.38 527 ARG A CA 1
ATOM 4004 C C . ARG A 1 527 ? 3.135 6.562 9.435 1.00 83.38 527 ARG A C 1
ATOM 4006 O O . ARG A 1 527 ? 4.303 6.245 9.249 1.00 83.38 527 ARG A O 1
ATOM 4013 N N . GLU A 1 528 ? 2.781 7.691 10.037 1.00 86.31 528 GLU A N 1
ATOM 4014 C CA . GLU A 1 528 ? 3.761 8.534 10.714 1.00 86.31 528 GLU A CA 1
ATOM 4015 C C . GLU A 1 528 ? 4.190 7.875 12.030 1.00 86.31 528 GLU A C 1
ATOM 4017 O O . GLU A 1 528 ? 3.419 7.146 12.658 1.00 86.31 528 GLU A O 1
ATOM 4022 N N . HIS A 1 529 ? 5.426 8.136 12.453 1.00 88.94 529 HIS A N 1
ATOM 4023 C CA . HIS A 1 529 ? 5.983 7.533 13.662 1.00 88.94 529 HIS A CA 1
ATOM 4024 C C . HIS A 1 529 ? 5.127 7.821 14.901 1.00 88.94 529 HIS A C 1
ATOM 4026 O O . HIS A 1 529 ? 4.808 6.905 15.657 1.00 88.94 529 HIS A O 1
ATOM 4032 N N . GLU A 1 530 ? 4.684 9.071 15.058 1.00 89.06 530 GLU A N 1
ATOM 4033 C CA . GLU A 1 530 ? 3.843 9.501 16.179 1.00 89.06 530 GLU A CA 1
ATOM 4034 C C . GLU A 1 530 ? 2.501 8.753 16.228 1.00 89.06 530 GLU A C 1
ATOM 4036 O O . GLU A 1 530 ? 2.043 8.391 17.314 1.00 89.06 530 GLU A O 1
ATOM 4041 N N . ASP A 1 531 ? 1.894 8.453 15.074 1.00 88.44 531 ASP A N 1
ATOM 4042 C CA . ASP A 1 531 ? 0.638 7.695 14.997 1.00 88.44 531 ASP A CA 1
ATOM 4043 C C . ASP A 1 531 ? 0.820 6.253 15.482 1.00 88.44 531 ASP A C 1
ATOM 4045 O O . ASP A 1 531 ? -0.048 5.700 16.160 1.00 88.44 531 ASP A O 1
ATOM 4049 N N . ILE A 1 532 ? 1.938 5.622 15.113 1.00 89.88 532 ILE A N 1
ATOM 4050 C CA . ILE A 1 532 ? 2.254 4.243 15.500 1.00 89.88 532 ILE A CA 1
ATOM 4051 C C . ILE A 1 532 ? 2.529 4.178 17.000 1.00 89.88 532 ILE A C 1
ATOM 4053 O O . ILE A 1 532 ? 1.932 3.357 17.693 1.00 89.88 532 ILE A O 1
ATOM 4057 N N . VAL A 1 533 ? 3.363 5.086 17.513 1.00 88.75 533 VAL A N 1
ATOM 4058 C CA . VAL A 1 533 ? 3.662 5.180 18.948 1.00 88.75 533 VAL A CA 1
ATOM 4059 C C . VAL A 1 533 ? 2.384 5.437 19.745 1.00 88.75 533 VAL A C 1
ATOM 4061 O O . VAL A 1 533 ? 2.130 4.764 20.743 1.00 88.75 533 VAL A O 1
ATOM 4064 N N . SER A 1 534 ? 1.532 6.356 19.280 1.00 86.31 534 SER A N 1
ATOM 4065 C CA . SER A 1 534 ? 0.250 6.648 19.927 1.00 86.31 534 SER A CA 1
ATOM 4066 C C . SER A 1 534 ? -0.655 5.422 19.980 1.00 86.31 534 SER A C 1
ATOM 4068 O O . SER A 1 534 ? -1.287 5.181 21.002 1.00 86.31 534 SER A O 1
ATOM 4070 N N . LYS A 1 535 ? -0.695 4.612 18.919 1.00 86.75 535 LYS A N 1
ATOM 4071 C CA . LYS A 1 535 ? -1.472 3.366 18.892 1.00 86.75 535 LYS A CA 1
ATOM 4072 C C . LYS A 1 535 ? -0.952 2.311 19.852 1.00 86.75 535 LYS A C 1
ATOM 4074 O O . LYS A 1 535 ? -1.757 1.687 20.534 1.00 86.75 535 LYS A O 1
ATOM 4079 N N . ILE A 1 536 ? 0.364 2.112 19.906 1.00 87.75 536 ILE A N 1
ATOM 4080 C CA . ILE A 1 536 ? 0.973 1.166 20.847 1.00 87.75 536 ILE A CA 1
ATOM 4081 C C . ILE A 1 536 ? 0.621 1.598 22.276 1.00 87.75 536 ILE A C 1
ATOM 4083 O O . ILE A 1 536 ? 0.073 0.809 23.034 1.00 87.75 536 ILE A O 1
ATOM 4087 N N . ARG A 1 537 ? 0.783 2.887 22.602 1.00 85.06 537 ARG A N 1
ATOM 4088 C CA . ARG A 1 537 ? 0.417 3.441 23.919 1.00 85.06 537 ARG A CA 1
ATOM 4089 C C . ARG A 1 537 ? -1.078 3.330 24.236 1.00 85.06 537 ARG A C 1
ATOM 4091 O O . ARG A 1 537 ? -1.443 3.016 25.360 1.00 85.06 537 ARG A O 1
ATOM 4098 N N . GLN A 1 538 ? -1.950 3.559 23.255 1.00 84.31 538 GLN A N 1
ATOM 4099 C CA . GLN A 1 538 ? -3.405 3.412 23.408 1.00 84.31 538 GLN A CA 1
ATOM 4100 C C . GLN A 1 538 ? -3.856 1.960 23.592 1.00 84.31 538 GLN A C 1
ATOM 4102 O O . GLN A 1 538 ? -4.992 1.738 24.000 1.00 84.31 538 GLN A O 1
ATOM 4107 N N . SER A 1 539 ? -2.999 0.983 23.283 1.00 80.50 539 SER A N 1
ATOM 4108 C CA . SER A 1 539 ? -3.316 -0.439 23.467 1.00 80.50 539 SER A CA 1
ATOM 4109 C C . SER A 1 539 ? -3.321 -0.843 24.947 1.00 80.50 539 SER A C 1
ATOM 4111 O O . SER A 1 539 ? -3.869 -1.883 25.297 1.00 80.50 539 SER A O 1
ATOM 4113 N N . GLY A 1 540 ? -2.795 0.012 25.832 1.00 81.88 540 GLY A N 1
ATOM 4114 C CA . GLY A 1 540 ? -2.784 -0.224 27.271 1.00 81.88 540 GLY A CA 1
ATOM 4115 C C . GLY A 1 540 ? -1.748 -1.276 27.644 1.00 81.88 540 GLY A C 1
ATOM 4116 O O . GLY A 1 540 ? -0.599 -1.164 27.224 1.00 81.88 540 GLY A O 1
ATOM 4117 N N . GLN A 1 541 ? -2.173 -2.277 28.419 1.00 82.06 541 GLN A N 1
ATOM 4118 C CA . GLN A 1 541 ? -1.307 -3.329 28.961 1.00 82.06 541 GLN A CA 1
ATOM 4119 C C . GLN A 1 541 ? -1.001 -4.460 27.974 1.00 82.06 541 GLN A C 1
ATOM 4121 O O . GLN A 1 541 ? -0.137 -5.277 28.262 1.00 82.06 541 GLN A O 1
ATOM 4126 N N . GLN A 1 542 ? -1.700 -4.554 26.841 1.00 85.56 542 GLN A N 1
ATOM 4127 C CA . GLN A 1 542 ? -1.459 -5.609 25.858 1.00 85.56 542 GLN A CA 1
ATOM 4128 C C . GLN A 1 542 ? -1.391 -5.036 24.449 1.00 85.56 542 GLN A C 1
ATOM 4130 O O . GLN A 1 542 ? -2.242 -4.241 24.045 1.00 85.56 542 GLN A O 1
ATOM 4135 N N . VAL A 1 543 ? -0.407 -5.471 23.667 1.00 88.06 543 VAL A N 1
ATOM 4136 C CA . VAL A 1 543 ? -0.269 -5.082 22.263 1.00 88.06 543 VAL A CA 1
ATOM 4137 C C . VAL A 1 543 ? 0.198 -6.265 21.426 1.00 88.06 543 VAL A C 1
ATOM 4139 O O . VAL A 1 543 ? 1.037 -7.056 21.838 1.00 88.06 543 VAL A O 1
ATOM 4142 N N . THR A 1 544 ? -0.358 -6.397 20.225 1.00 87.06 544 THR A N 1
ATOM 4143 C CA . THR A 1 544 ? 0.103 -7.370 19.232 1.00 87.06 544 THR A CA 1
ATOM 4144 C C . THR A 1 544 ? 0.877 -6.646 18.141 1.00 87.06 544 THR A C 1
ATOM 4146 O O . THR A 1 544 ? 0.328 -5.764 17.473 1.00 87.06 544 THR A O 1
ATOM 4149 N N . LEU A 1 545 ? 2.139 -7.008 17.943 1.00 90.44 545 LEU A N 1
ATOM 4150 C CA . LEU A 1 545 ? 3.003 -6.445 16.909 1.00 90.44 545 LEU A CA 1
ATOM 4151 C C . LEU A 1 545 ? 3.306 -7.513 15.863 1.00 90.44 545 LEU A C 1
ATOM 4153 O O . LEU A 1 545 ? 3.577 -8.656 16.200 1.00 90.44 545 LEU A O 1
ATOM 4157 N N . THR A 1 546 ? 3.269 -7.150 14.587 1.00 89.69 546 THR A N 1
ATOM 4158 C CA . THR A 1 546 ? 3.722 -8.032 13.507 1.00 89.69 546 THR A CA 1
ATOM 4159 C C . THR A 1 546 ? 5.020 -7.484 12.950 1.00 89.69 546 THR A C 1
ATOM 4161 O O . THR A 1 546 ? 5.022 -6.351 12.461 1.00 89.69 546 THR A O 1
ATOM 4164 N N . THR A 1 547 ? 6.097 -8.261 13.006 1.00 91.81 547 THR A N 1
ATOM 4165 C CA . THR A 1 547 ? 7.432 -7.858 12.550 1.00 91.81 547 THR A CA 1
ATOM 4166 C C . THR A 1 547 ? 7.962 -8.766 11.444 1.00 91.81 547 THR A C 1
ATOM 4168 O O . THR A 1 547 ? 7.407 -9.830 11.168 1.00 91.81 547 THR A O 1
ATOM 4171 N N . ILE A 1 548 ? 9.004 -8.319 10.746 1.00 91.62 548 ILE A N 1
ATOM 4172 C CA . ILE A 1 548 ? 9.764 -9.126 9.787 1.00 91.62 548 ILE A CA 1
ATOM 4173 C C . ILE A 1 548 ? 11.208 -8.631 9.728 1.00 91.62 548 ILE A C 1
ATOM 4175 O O . ILE A 1 548 ? 11.452 -7.431 9.860 1.00 91.62 548 ILE A O 1
ATOM 4179 N N . SER A 1 549 ? 12.147 -9.517 9.411 1.00 91.06 549 SER A N 1
ATOM 4180 C CA . SER A 1 549 ? 13.523 -9.109 9.143 1.00 91.06 549 SER A CA 1
ATOM 4181 C C . SER A 1 549 ? 13.623 -8.194 7.915 1.00 91.06 549 SER A C 1
ATOM 4183 O O . SER A 1 549 ? 12.826 -8.270 6.970 1.00 91.06 549 SER A O 1
ATOM 4185 N N . ILE A 1 550 ? 14.647 -7.336 7.888 1.00 88.19 550 ILE A N 1
ATOM 4186 C CA . ILE A 1 550 ? 14.913 -6.436 6.751 1.00 88.19 550 ILE A CA 1
ATOM 4187 C C . ILE A 1 550 ? 15.126 -7.239 5.456 1.00 88.19 550 ILE A C 1
ATOM 4189 O O . ILE A 1 550 ? 14.567 -6.890 4.416 1.00 88.19 550 ILE A O 1
ATOM 4193 N N . GLN A 1 551 ? 15.855 -8.358 5.534 1.00 88.12 551 GLN A N 1
ATOM 4194 C CA . GLN A 1 551 ? 16.065 -9.268 4.402 1.00 88.12 551 GLN A CA 1
ATOM 4195 C C . GLN A 1 551 ? 14.738 -9.822 3.871 1.00 88.12 551 GLN A C 1
ATOM 4197 O O . GLN A 1 551 ? 14.481 -9.783 2.666 1.00 88.12 551 GLN A O 1
ATOM 4202 N N . GLY A 1 552 ? 13.852 -10.251 4.775 1.00 89.19 552 GLY A N 1
ATOM 4203 C CA . GLY A 1 552 ? 12.509 -10.686 4.419 1.00 89.19 552 GLY A CA 1
ATOM 4204 C C . GLY A 1 552 ? 11.718 -9.589 3.733 1.00 89.19 552 GLY A C 1
ATOM 4205 O O . GLY A 1 552 ? 11.097 -9.810 2.690 1.00 89.19 552 GLY A O 1
ATOM 4206 N N . ARG A 1 553 ? 11.780 -8.364 4.257 1.00 87.44 553 ARG A N 1
ATOM 4207 C CA . ARG A 1 553 ? 11.086 -7.242 3.633 1.00 87.44 553 ARG A CA 1
ATOM 4208 C C . ARG A 1 553 ? 11.571 -6.971 2.212 1.00 87.44 553 ARG A C 1
ATOM 4210 O O . ARG A 1 553 ? 10.742 -6.701 1.331 1.00 87.44 553 ARG A O 1
ATOM 4217 N N . ASP A 1 554 ? 12.879 -7.008 1.996 1.00 87.31 554 ASP A N 1
ATOM 4218 C CA . ASP A 1 554 ? 13.482 -6.797 0.685 1.00 87.31 554 ASP A CA 1
ATOM 4219 C C . ASP A 1 554 ? 13.082 -7.908 -0.288 1.00 87.31 554 ASP A C 1
ATOM 4221 O O . ASP A 1 554 ? 12.680 -7.600 -1.412 1.00 87.31 554 ASP A O 1
ATOM 4225 N N . TYR A 1 555 ? 13.055 -9.164 0.165 1.00 88.12 555 TYR A N 1
ATOM 4226 C CA . TYR A 1 555 ? 12.537 -10.299 -0.599 1.00 88.12 555 TYR A CA 1
ATOM 4227 C C . TYR A 1 555 ? 11.098 -10.049 -1.091 1.00 88.12 555 TYR A C 1
ATOM 4229 O O . TYR A 1 555 ? 10.855 -10.007 -2.299 1.00 88.12 555 TYR A O 1
ATOM 4237 N N . TYR A 1 556 ? 10.146 -9.741 -0.201 1.00 88.19 556 TYR A N 1
ATOM 4238 C CA . TYR A 1 556 ? 8.761 -9.448 -0.613 1.00 88.19 556 TYR A CA 1
ATOM 4239 C C . TYR A 1 556 ? 8.647 -8.191 -1.490 1.00 88.19 556 TYR A C 1
ATOM 4241 O O . TYR A 1 556 ? 7.792 -8.118 -2.376 1.00 88.19 556 TYR A O 1
ATOM 4249 N N . THR A 1 557 ? 9.523 -7.201 -1.288 1.00 85.50 557 THR A N 1
ATOM 4250 C CA . THR A 1 557 ? 9.580 -6.005 -2.143 1.00 85.50 557 THR A CA 1
ATOM 4251 C C . THR A 1 557 ? 9.993 -6.355 -3.571 1.00 85.50 557 THR A C 1
ATOM 4253 O O . THR A 1 557 ? 9.413 -5.804 -4.507 1.00 85.50 557 THR A O 1
ATOM 4256 N N . GLN A 1 558 ? 10.949 -7.271 -3.748 1.00 84.94 558 GLN A N 1
ATOM 4257 C CA . GLN A 1 558 ? 11.374 -7.758 -5.064 1.00 84.94 558 GLN A CA 1
ATOM 4258 C C . GLN A 1 558 ? 10.262 -8.542 -5.767 1.00 84.94 558 GLN A C 1
ATOM 4260 O O . GLN A 1 558 ? 10.060 -8.367 -6.967 1.00 84.94 558 GLN A O 1
ATOM 4265 N N . LEU A 1 559 ? 9.496 -9.343 -5.019 1.00 84.81 559 LEU A N 1
ATOM 4266 C CA . LEU A 1 559 ? 8.330 -10.050 -5.555 1.00 84.81 559 LEU A CA 1
ATOM 4267 C C . LEU A 1 559 ? 7.150 -9.113 -5.866 1.00 84.81 559 LEU A C 1
ATOM 4269 O O . LEU A 1 559 ? 6.266 -9.462 -6.639 1.00 84.81 559 LEU A O 1
ATOM 4273 N N . GLY A 1 560 ? 7.123 -7.908 -5.296 1.00 82.88 560 GLY A N 1
ATOM 4274 C CA . GLY A 1 560 ? 6.047 -6.944 -5.518 1.00 82.88 560 GLY A CA 1
ATOM 4275 C C . GLY A 1 560 ? 4.792 -7.194 -4.675 1.00 82.88 560 GLY A C 1
ATOM 4276 O O . GLY A 1 560 ? 3.738 -6.641 -4.995 1.00 82.88 560 GLY A O 1
ATOM 4277 N N . PHE A 1 561 ? 4.898 -7.967 -3.588 1.00 84.62 561 PHE A N 1
ATOM 4278 C CA . PHE A 1 561 ? 3.796 -8.240 -2.655 1.00 84.62 561 PHE A CA 1
ATOM 4279 C C . PHE A 1 561 ? 4.078 -7.680 -1.257 1.00 84.62 561 PHE A C 1
ATOM 4281 O O . PHE A 1 561 ? 5.212 -7.347 -0.903 1.00 84.62 561 PHE A O 1
ATOM 4288 N N . SER A 1 562 ? 3.027 -7.533 -0.449 1.00 85.69 562 SER A N 1
ATOM 4289 C CA . SER A 1 562 ? 3.187 -7.254 0.980 1.00 85.69 562 SER A CA 1
ATOM 4290 C C . SER A 1 562 ? 3.478 -8.561 1.725 1.00 85.69 562 SER A C 1
ATOM 4292 O O . SER A 1 562 ? 2.791 -9.545 1.453 1.00 85.69 562 SER A O 1
ATOM 4294 N N . PRO A 1 563 ? 4.401 -8.584 2.708 1.00 84.62 563 PRO A N 1
ATOM 4295 C CA . PRO A 1 563 ? 4.561 -9.741 3.592 1.00 84.62 563 PRO A CA 1
ATOM 4296 C C . PRO A 1 563 ? 3.266 -10.107 4.336 1.00 84.62 563 PRO A C 1
ATOM 4298 O O . PRO A 1 563 ? 3.040 -11.262 4.671 1.00 84.62 563 PRO A O 1
ATOM 4301 N N . LEU A 1 564 ? 2.377 -9.127 4.550 1.00 84.69 564 LEU A N 1
ATOM 4302 C CA . LEU A 1 564 ? 1.077 -9.330 5.194 1.00 84.69 564 LEU A CA 1
ATOM 4303 C C . LEU A 1 564 ? 0.049 -10.033 4.291 1.00 84.69 564 LEU A C 1
ATOM 4305 O O . LEU A 1 564 ? -1.042 -10.347 4.757 1.00 84.69 564 LEU A O 1
ATOM 4309 N N . LEU A 1 565 ? 0.357 -10.275 3.009 1.00 79.88 565 LEU A N 1
ATOM 4310 C CA . LEU A 1 565 ? -0.573 -10.932 2.082 1.00 79.88 565 LEU A CA 1
ATOM 4311 C C . LEU A 1 565 ? -0.900 -12.364 2.523 1.00 79.88 565 LEU A C 1
ATOM 4313 O O . LEU A 1 565 ? -2.031 -12.814 2.363 1.00 79.88 565 LEU A O 1
ATOM 4317 N N . PHE A 1 566 ? 0.079 -13.047 3.117 1.00 73.81 566 PHE A N 1
ATOM 4318 C CA . PHE A 1 566 ? -0.023 -14.448 3.528 1.00 73.81 566 PHE A CA 1
ATOM 4319 C C . PHE A 1 566 ? -0.148 -14.621 5.045 1.00 73.81 566 PHE A C 1
ATOM 4321 O O . PHE A 1 566 ? -0.048 -15.739 5.538 1.00 73.81 566 PHE A O 1
ATOM 4328 N N . TYR A 1 567 ? -0.412 -13.528 5.770 1.00 67.19 567 TYR A N 1
ATOM 4329 C CA . TYR A 1 567 ? -0.420 -13.461 7.234 1.00 67.19 567 TYR A CA 1
ATOM 4330 C C . TYR A 1 567 ? -1.226 -14.588 7.906 1.00 67.19 567 TYR A C 1
ATOM 4332 O O . TYR A 1 567 ? -0.727 -15.248 8.813 1.00 67.19 567 TYR A O 1
ATOM 4340 N N . ASP A 1 568 ? -2.436 -14.864 7.410 1.00 60.91 568 ASP A N 1
ATOM 4341 C CA . ASP A 1 568 ? -3.318 -15.903 7.965 1.00 60.91 568 ASP A CA 1
ATOM 4342 C C . ASP A 1 568 ? -2.865 -17.338 7.639 1.00 60.91 568 ASP A C 1
ATOM 4344 O O . ASP A 1 568 ? -3.211 -18.259 8.367 1.00 60.91 568 ASP A O 1
ATOM 4348 N N . GLN A 1 569 ? -2.123 -17.546 6.544 1.00 54.91 569 GLN A N 1
ATOM 4349 C CA . GLN A 1 569 ? -1.655 -18.876 6.116 1.00 54.91 569 GLN A CA 1
ATOM 4350 C C . GLN A 1 569 ? -0.307 -19.244 6.752 1.00 54.91 569 GLN A C 1
ATOM 4352 O O . GLN A 1 569 ? 0.035 -20.419 6.847 1.00 54.91 569 GLN A O 1
ATOM 4357 N N . THR A 1 570 ? 0.477 -18.241 7.157 1.00 45.41 570 THR A N 1
ATOM 4358 C CA . THR A 1 570 ? 1.813 -18.424 7.739 1.00 45.41 570 THR A CA 1
ATOM 4359 C C . THR A 1 570 ? 1.824 -18.439 9.262 1.00 45.41 570 THR A C 1
ATOM 4361 O O . THR A 1 570 ? 2.843 -18.823 9.834 1.00 45.41 570 THR A O 1
ATOM 4364 N N . ASN A 1 571 ? 0.734 -18.021 9.915 1.00 46.69 571 ASN A N 1
ATOM 4365 C CA . ASN A 1 571 ? 0.583 -18.212 11.352 1.00 46.69 571 ASN A CA 1
ATOM 4366 C C . ASN A 1 571 ? 0.335 -19.705 11.608 1.00 46.69 571 ASN A C 1
ATOM 4368 O O . ASN A 1 571 ? -0.634 -20.242 11.064 1.00 46.69 571 ASN A O 1
ATOM 4372 N N . PRO A 1 572 ? 1.155 -20.389 12.426 1.00 33.66 572 PRO A N 1
ATOM 4373 C CA . PRO A 1 572 ? 0.738 -21.675 12.955 1.00 33.66 572 PRO A CA 1
ATOM 4374 C C . PRO A 1 572 ? -0.623 -21.461 13.622 1.00 33.66 572 PRO A C 1
ATOM 4376 O O . PRO A 1 572 ? -0.797 -20.522 14.409 1.00 33.66 572 PRO A O 1
ATOM 4379 N N . LYS A 1 573 ? -1.619 -22.279 13.260 1.00 33.56 573 LYS A N 1
ATOM 4380 C CA . LYS A 1 573 ? -2.834 -22.373 14.070 1.00 33.56 573 LYS A CA 1
ATOM 4381 C C . LYS A 1 573 ? -2.360 -22.579 15.501 1.00 33.56 573 LYS A C 1
ATOM 4383 O O . LYS A 1 573 ? -1.522 -23.445 15.732 1.00 33.56 573 LYS A O 1
ATOM 4388 N N . ARG A 1 574 ? -2.857 -21.744 16.414 1.00 31.94 574 ARG A N 1
ATOM 4389 C CA . ARG A 1 574 ? -2.668 -21.913 17.853 1.00 31.94 574 ARG A CA 1
ATOM 4390 C C . ARG A 1 574 ? -2.769 -23.406 18.188 1.00 31.94 574 ARG A C 1
ATOM 4392 O O . ARG A 1 574 ? -3.852 -23.969 18.060 1.00 31.94 574 ARG A O 1
ATOM 4399 N N . GLU A 1 575 ? -1.691 -24.000 18.689 1.00 27.11 575 GLU A N 1
ATOM 4400 C CA . GLU A 1 575 ? -1.868 -24.790 19.899 1.00 27.11 575 GLU A CA 1
ATOM 4401 C C . GLU A 1 575 ? -2.397 -23.788 20.919 1.00 27.11 575 GLU A C 1
ATOM 4403 O O . GLU A 1 575 ? -1.732 -22.820 21.298 1.00 27.11 575 GLU A O 1
ATOM 4408 N N . SER A 1 576 ? -3.688 -23.894 21.197 1.00 23.81 576 SER A N 1
ATOM 4409 C CA . SER A 1 576 ? -4.358 -23.086 22.194 1.00 23.81 576 SER A CA 1
ATOM 4410 C C . SER A 1 576 ? -3.763 -23.431 23.554 1.00 23.81 576 SER A C 1
ATOM 4412 O O . SER A 1 576 ? -4.263 -24.322 24.234 1.00 23.81 576 SER A O 1
ATOM 4414 N N . PHE A 1 577 ? -2.706 -22.732 23.963 1.00 23.62 577 PHE A N 1
ATOM 4415 C CA . PHE A 1 577 ? -2.418 -22.629 25.385 1.00 23.62 577 PHE A CA 1
ATOM 4416 C C . PHE A 1 577 ? -3.559 -21.835 26.040 1.00 23.62 577 PHE A C 1
ATOM 4418 O O . PHE A 1 577 ? -4.045 -20.858 25.456 1.00 23.62 577 PHE A O 1
ATOM 4425 N N . PRO A 1 578 ? -4.063 -22.315 27.186 1.00 25.70 578 PRO A N 1
ATOM 4426 C CA . PRO A 1 578 ? -5.415 -22.042 27.641 1.00 25.70 578 PRO A CA 1
ATOM 4427 C C . PRO A 1 578 ? -5.521 -20.618 28.190 1.00 25.70 578 PRO A C 1
ATOM 4429 O O . PRO A 1 578 ? -5.102 -20.335 29.308 1.00 25.70 578 PRO A O 1
ATOM 4432 N N . GLU A 1 579 ? -6.125 -19.709 27.423 1.00 21.52 579 GLU A N 1
ATOM 4433 C CA . GLU A 1 579 ? -6.876 -18.616 28.044 1.00 21.52 579 GLU A CA 1
ATOM 4434 C C . GLU A 1 579 ? -8.161 -19.220 28.634 1.00 21.52 579 GLU A C 1
ATOM 4436 O O . GLU A 1 579 ? -8.759 -20.090 27.993 1.00 21.52 579 GLU A O 1
ATOM 4441 N N . PRO A 1 580 ? -8.577 -18.806 29.844 1.00 26.25 580 PRO A N 1
ATOM 4442 C CA . PRO A 1 580 ? -9.607 -19.477 30.627 1.00 26.25 580 PRO A CA 1
ATOM 4443 C C . PRO A 1 580 ? -10.913 -19.517 29.831 1.00 26.25 580 PRO A C 1
ATOM 4445 O O . PRO A 1 580 ? -11.569 -18.500 29.596 1.00 26.25 580 PRO A O 1
ATOM 4448 N N . THR A 1 581 ? -11.251 -20.709 29.351 1.00 25.00 581 THR A N 1
ATOM 4449 C CA . THR A 1 581 ? -12.377 -20.956 28.459 1.00 25.00 581 THR A CA 1
ATOM 4450 C C . THR A 1 581 ? -13.687 -20.767 29.206 1.00 25.00 581 THR A C 1
ATOM 4452 O O . THR A 1 581 ? -14.130 -21.650 29.931 1.00 25.00 581 THR A O 1
ATOM 4455 N N . LEU A 1 582 ? -14.351 -19.640 28.958 1.00 23.88 582 LEU A N 1
ATOM 4456 C CA . LEU A 1 582 ? -15.810 -19.595 28.987 1.00 23.88 582 LEU A CA 1
ATOM 4457 C C . LEU A 1 582 ? -16.320 -20.441 27.804 1.00 23.88 582 LEU A C 1
ATOM 4459 O O . LEU A 1 582 ? -15.968 -20.130 26.660 1.00 23.88 582 LEU A O 1
ATOM 4463 N N . PRO A 1 583 ? -17.131 -21.491 28.018 1.00 28.03 583 PRO A N 1
ATOM 4464 C CA . PRO A 1 583 ? -17.607 -22.323 26.922 1.00 28.03 583 PRO A CA 1
ATOM 4465 C C . PRO A 1 583 ? -18.636 -21.548 26.091 1.00 28.03 583 PRO A C 1
ATOM 4467 O O . PRO A 1 583 ? -19.762 -21.297 26.525 1.00 28.03 583 PRO A O 1
ATOM 4470 N N . ARG A 1 584 ? -18.261 -21.163 24.864 1.00 27.88 584 ARG A N 1
ATOM 4471 C CA . ARG A 1 584 ? -19.216 -20.758 23.827 1.00 27.88 584 ARG A CA 1
ATOM 4472 C C . ARG A 1 584 ? -19.533 -21.945 22.923 1.00 27.88 584 ARG A C 1
ATOM 4474 O O . ARG A 1 584 ? -18.645 -22.634 22.445 1.00 27.88 584 ARG A O 1
ATOM 4481 N N . ARG A 1 585 ? -20.842 -22.122 22.747 1.00 35.84 585 ARG A N 1
ATOM 4482 C CA . ARG A 1 585 ? -21.558 -23.106 21.936 1.00 35.84 585 ARG A CA 1
ATOM 4483 C C . ARG A 1 585 ? -21.237 -22.953 20.447 1.00 35.84 585 ARG A C 1
ATOM 4485 O O . ARG A 1 585 ? -21.506 -21.880 19.914 1.00 35.84 585 ARG A O 1
ATOM 4492 N N . ASP A 1 586 ? -20.825 -24.046 19.813 1.00 28.94 586 ASP A N 1
ATOM 4493 C CA . ASP A 1 586 ? -21.038 -24.316 18.388 1.00 28.94 586 ASP A CA 1
ATOM 4494 C C . ASP A 1 586 ? -21.807 -25.646 18.247 1.00 28.94 586 ASP A C 1
ATOM 4496 O O . ASP A 1 586 ? -21.698 -26.542 19.085 1.00 28.94 586 ASP A O 1
ATOM 4500 N N . LEU A 1 587 ? -22.672 -25.704 17.233 1.00 27.08 587 LEU A N 1
ATOM 4501 C CA . LEU A 1 587 ? -23.658 -26.755 16.945 1.00 27.08 587 LEU A CA 1
ATOM 4502 C C . LEU A 1 587 ? -23.018 -27.963 16.201 1.00 27.08 587 LEU A C 1
ATOM 4504 O O . LEU A 1 587 ? -21.841 -27.931 15.857 1.00 27.08 587 LEU A O 1
ATOM 4508 N N . PRO A 1 588 ? -23.791 -29.025 15.914 1.00 33.56 588 PRO A N 1
ATOM 4509 C CA . PRO A 1 588 ? -23.627 -30.380 16.421 1.00 33.56 588 PRO A CA 1
ATOM 4510 C C . PRO A 1 588 ? -22.627 -31.233 15.611 1.00 33.56 588 PRO A C 1
ATOM 4512 O O . PRO A 1 588 ? -22.923 -31.668 14.498 1.00 33.56 588 PRO A O 1
ATOM 4515 N N . SER A 1 589 ? -21.491 -31.589 16.215 1.00 31.20 589 SER A N 1
ATOM 4516 C CA . SER A 1 589 ? -20.849 -32.869 15.897 1.00 31.20 589 SER A CA 1
ATOM 4517 C C . SER A 1 589 ? -21.585 -33.940 16.694 1.00 31.20 589 SER A C 1
ATOM 4519 O O . SER A 1 589 ? -21.721 -33.838 17.912 1.00 31.20 589 SER A O 1
ATOM 4521 N N . ASN A 1 590 ? -22.157 -34.916 15.998 1.00 38.38 590 ASN A N 1
ATOM 4522 C CA . ASN A 1 590 ? -23.122 -35.870 16.536 1.00 38.38 590 ASN A CA 1
ATOM 4523 C C . ASN A 1 590 ? -22.420 -36.980 17.346 1.00 38.38 590 ASN A C 1
ATOM 4525 O O . ASN A 1 590 ? -22.528 -38.165 17.039 1.00 38.38 590 ASN A O 1
ATOM 4529 N N . SER A 1 591 ? -21.647 -36.602 18.364 1.00 42.47 591 SER A N 1
ATOM 4530 C CA . SER A 1 591 ? -20.963 -37.524 19.273 1.00 42.47 591 SER A CA 1
ATOM 4531 C C . SER A 1 591 ? -20.946 -36.948 20.694 1.00 42.47 591 SER A C 1
ATOM 4533 O O . SER A 1 591 ? -20.516 -35.811 20.882 1.00 42.47 591 SER A O 1
ATOM 4535 N N . PRO A 1 592 ? -21.457 -37.681 21.698 1.00 48.78 592 PRO A N 1
ATOM 4536 C CA . PRO A 1 592 ? -21.579 -37.173 23.060 1.00 48.78 592 PRO A CA 1
ATOM 4537 C C . PRO A 1 592 ? -20.203 -37.081 23.736 1.00 48.78 592 PRO A C 1
ATOM 4539 O O . PRO A 1 592 ? -19.654 -38.088 24.174 1.00 48.78 592 PRO A O 1
ATOM 4542 N N . CYS A 1 593 ? -19.636 -35.876 23.815 1.00 54.00 593 CYS A N 1
ATOM 4543 C CA . CYS A 1 593 ? -18.349 -35.636 24.472 1.00 54.00 593 CYS A CA 1
ATOM 4544 C C . CYS A 1 593 ? -18.549 -35.247 25.954 1.00 54.00 593 CYS A C 1
ATOM 4546 O O . CYS A 1 593 ? -19.209 -34.236 26.220 1.00 54.00 593 CYS A O 1
ATOM 4548 N N . PRO A 1 594 ? -17.988 -35.996 26.925 1.00 66.81 594 PRO A N 1
ATOM 4549 C CA . PRO A 1 594 ? -18.016 -35.613 28.337 1.00 66.81 594 PRO A CA 1
ATOM 4550 C C . PRO A 1 594 ? -17.166 -34.359 28.599 1.00 66.81 594 PRO A C 1
ATOM 4552 O O . PRO A 1 594 ? -16.116 -34.161 27.988 1.00 66.81 594 PRO A O 1
ATOM 4555 N N . ARG A 1 595 ? -17.634 -33.488 29.502 1.00 71.94 595 ARG A N 1
ATOM 4556 C CA . ARG A 1 595 ? -17.010 -32.206 29.867 1.00 71.94 595 ARG A CA 1
ATOM 4557 C C . ARG A 1 595 ? -16.474 -32.272 31.295 1.00 71.94 595 ARG A C 1
ATOM 4559 O O . ARG A 1 595 ? -17.218 -32.598 32.212 1.00 71.94 595 ARG A O 1
ATOM 4566 N N . LEU A 1 596 ? -15.199 -31.942 31.498 1.00 73.56 596 LEU A N 1
ATOM 4567 C CA . LEU A 1 596 ? -14.588 -31.865 32.829 1.00 73.56 596 LEU A CA 1
ATOM 4568 C C . LEU A 1 596 ? -14.622 -30.420 33.347 1.00 73.56 596 LEU A C 1
ATOM 4570 O O . LEU A 1 596 ? -13.920 -29.553 32.830 1.00 73.56 596 LEU A O 1
ATOM 4574 N N . CYS A 1 597 ? -15.414 -30.168 34.384 1.00 71.38 597 CYS A N 1
ATOM 4575 C CA . CYS A 1 597 ? -15.571 -28.868 35.030 1.00 71.38 597 CYS A CA 1
ATOM 4576 C C . CYS A 1 597 ? -14.733 -28.800 36.312 1.00 71.38 597 CYS A C 1
ATOM 4578 O O . CYS A 1 597 ? -14.925 -29.604 37.221 1.00 71.38 597 CYS A O 1
ATOM 4580 N N . VAL A 1 598 ? -13.820 -27.829 36.416 1.00 74.69 598 VAL A N 1
ATOM 4581 C CA . VAL A 1 598 ? -12.988 -27.614 37.614 1.00 74.69 598 VAL A CA 1
ATOM 4582 C C . VAL A 1 598 ? -13.436 -26.342 38.330 1.00 74.69 598 VAL A C 1
ATOM 4584 O O . VAL A 1 598 ? -13.278 -25.238 37.815 1.00 74.69 598 VAL A O 1
ATOM 4587 N N . LEU A 1 599 ? -13.993 -26.497 39.527 1.00 77.06 599 LEU A N 1
ATOM 4588 C CA . LEU A 1 599 ? -14.609 -25.439 40.319 1.00 77.06 599 LEU A CA 1
ATOM 4589 C C . LEU A 1 599 ? -13.730 -25.052 41.507 1.00 77.06 599 LEU A C 1
ATOM 4591 O O . LEU A 1 599 ? -13.277 -25.905 42.269 1.00 77.06 599 LEU A O 1
ATOM 4595 N N . HIS A 1 600 ? -13.550 -23.749 41.703 1.00 74.25 600 HIS A N 1
ATOM 4596 C CA . HIS A 1 600 ? -12.924 -23.182 42.896 1.00 74.25 600 HIS A CA 1
ATOM 4597 C C . HIS A 1 600 ? -14.010 -22.547 43.766 1.00 74.25 600 HIS A C 1
ATOM 4599 O O . HIS A 1 600 ? -14.952 -21.950 43.244 1.00 74.25 600 HIS A O 1
ATOM 4605 N N . ARG A 1 601 ? -13.920 -22.707 45.089 1.00 73.25 601 ARG A N 1
ATOM 4606 C CA . ARG A 1 601 ? -14.949 -22.214 46.016 1.00 73.25 601 ARG A CA 1
ATOM 4607 C C . ARG A 1 601 ? -14.934 -20.680 46.067 1.00 73.25 601 ARG A C 1
ATOM 4609 O O . ARG A 1 601 ? -13.916 -20.095 46.424 1.00 73.25 601 ARG A O 1
ATOM 4616 N N . GLU A 1 602 ? -16.062 -20.038 45.757 1.00 66.69 602 GLU A N 1
ATOM 4617 C CA . GLU A 1 602 ? -16.231 -18.576 45.793 1.00 66.69 602 GLU A CA 1
ATOM 4618 C C . GLU A 1 602 ? -17.372 -18.217 46.769 1.00 66.69 602 GLU A C 1
ATOM 4620 O O . GLU A 1 602 ? -18.521 -18.618 46.582 1.00 66.69 602 GLU A O 1
ATOM 4625 N N . GLY A 1 603 ? -17.074 -17.469 47.839 1.00 68.38 603 GLY A N 1
ATOM 4626 C CA . GLY A 1 603 ? -18.077 -17.075 48.840 1.00 68.38 603 GLY A CA 1
ATOM 4627 C C . GLY A 1 603 ? -18.680 -18.265 49.606 1.00 68.38 603 GLY A C 1
ATOM 4628 O O . GLY A 1 603 ? -17.958 -19.023 50.254 1.00 68.38 603 GLY A O 1
ATOM 4629 N N . THR A 1 604 ? -20.009 -18.429 49.562 1.00 60.47 604 THR A N 1
ATOM 4630 C CA . THR A 1 604 ? -20.748 -19.453 50.329 1.00 60.47 604 THR A CA 1
ATOM 4631 C C . THR A 1 604 ? -20.765 -20.848 49.684 1.00 60.47 604 THR A C 1
ATOM 4633 O O . THR A 1 604 ? -21.168 -21.802 50.348 1.00 60.47 604 THR A O 1
ATOM 4636 N N . GLY A 1 605 ? -20.281 -21.032 48.446 1.00 77.44 605 GLY A N 1
ATOM 4637 C CA . GLY A 1 605 ? -20.302 -22.344 47.781 1.00 77.44 605 GLY A CA 1
ATOM 4638 C C . GLY A 1 605 ? -19.637 -22.387 46.399 1.00 77.44 605 GLY A C 1
ATOM 4639 O O . GLY A 1 605 ? -18.755 -21.591 46.095 1.00 77.44 605 GLY A O 1
ATOM 4640 N N . PHE A 1 606 ? -20.051 -23.345 45.563 1.00 77.50 606 PHE A N 1
ATOM 4641 C CA . PHE A 1 606 ? -19.562 -23.516 44.182 1.00 77.50 606 PHE A CA 1
ATOM 4642 C C . PHE A 1 606 ? -20.523 -22.954 43.115 1.00 77.50 606 PHE A C 1
ATOM 4644 O O . PHE A 1 606 ? -20.261 -23.070 41.921 1.00 77.50 606 PHE A O 1
ATOM 4651 N N . GLY A 1 607 ? -21.632 -22.327 43.523 1.00 77.75 607 GLY A N 1
ATOM 4652 C CA . GLY A 1 607 ? -22.558 -21.646 42.611 1.00 77.75 607 GLY A CA 1
ATOM 4653 C C . GLY A 1 607 ? -23.407 -22.570 41.728 1.00 77.75 607 GLY A C 1
ATOM 4654 O O . GLY A 1 607 ? -23.798 -22.153 40.642 1.00 77.75 607 GLY A O 1
ATOM 4655 N N . PHE A 1 608 ? -23.687 -23.802 42.163 1.00 83.12 608 PHE A N 1
ATOM 4656 C CA . PHE A 1 608 ? -24.624 -24.720 41.507 1.00 83.12 608 PHE A CA 1
ATOM 4657 C C . PHE A 1 608 ? -25.413 -25.538 42.542 1.00 83.12 608 PHE A C 1
ATOM 4659 O O . PHE A 1 608 ? -24.940 -25.735 43.662 1.00 83.12 608 PHE A O 1
ATOM 4666 N N . ASN A 1 609 ? -26.588 -26.029 42.146 1.00 80.50 609 ASN A N 1
ATOM 4667 C CA . ASN A 1 609 ? -27.427 -26.946 42.915 1.00 80.50 609 ASN A CA 1
ATOM 4668 C C . ASN A 1 609 ? -27.508 -28.305 42.210 1.00 80.50 609 ASN A C 1
ATOM 4670 O O . ASN A 1 609 ? -27.505 -28.384 40.980 1.00 80.50 609 ASN A O 1
ATOM 4674 N N . LEU A 1 610 ? -27.599 -29.371 43.002 1.00 81.38 610 LEU A N 1
ATOM 4675 C CA . LEU A 1 610 ? -27.802 -30.734 42.518 1.00 81.38 610 LEU A CA 1
ATOM 4676 C C . LEU A 1 610 ? -29.237 -31.166 42.797 1.00 81.38 610 LEU A C 1
ATOM 4678 O O . LEU A 1 610 ? -29.812 -30.806 43.824 1.00 81.38 610 LEU A O 1
ATOM 4682 N N . ALA A 1 611 ? -29.789 -31.975 41.905 1.00 75.69 611 ALA A N 1
ATOM 4683 C CA . ALA A 1 611 ? -31.014 -32.720 42.141 1.00 75.69 611 ALA A CA 1
ATOM 4684 C C . ALA A 1 611 ? -30.846 -34.165 41.668 1.00 75.69 611 ALA A C 1
ATOM 4686 O O . ALA A 1 611 ? -29.949 -34.495 40.891 1.00 75.69 611 ALA A O 1
ATOM 4687 N N . CYS A 1 612 ? -31.732 -35.028 42.144 1.00 74.19 612 CYS A N 1
ATOM 4688 C CA . CYS A 1 612 ? -31.876 -36.394 41.669 1.00 74.19 612 CYS A CA 1
ATOM 4689 C C . CYS A 1 612 ? -33.303 -36.603 41.158 1.00 74.19 612 CYS A C 1
ATOM 4691 O O . CYS A 1 612 ? -34.234 -35.888 41.538 1.00 74.19 612 CYS A O 1
ATOM 4693 N N . VAL A 1 613 ? -33.477 -37.575 40.267 1.00 64.75 613 VAL A N 1
ATOM 4694 C CA . VAL A 1 613 ? -34.811 -38.021 39.855 1.00 64.75 613 VAL A CA 1
ATOM 4695 C C . VAL A 1 613 ? -35.295 -39.039 40.887 1.00 64.75 613 VAL A C 1
ATOM 4697 O O . VAL A 1 613 ? -34.582 -39.997 41.178 1.00 64.75 613 VAL A O 1
ATOM 4700 N N . GLN A 1 614 ? -36.495 -38.842 41.442 1.00 51.53 614 GLN A N 1
ATOM 4701 C CA . GLN A 1 614 ? -37.073 -39.754 42.437 1.00 51.53 614 GLN A CA 1
ATOM 4702 C C . GLN A 1 614 ? -37.067 -41.209 41.920 1.00 51.53 614 GLN A C 1
ATOM 4704 O O . GLN A 1 614 ? -37.501 -41.477 40.798 1.00 51.53 614 GLN A O 1
ATOM 4709 N N . ASN A 1 615 ? -36.562 -42.138 42.743 1.00 51.56 615 ASN A N 1
ATOM 4710 C CA . ASN A 1 615 ? -36.433 -43.579 42.468 1.00 51.56 615 ASN A CA 1
ATOM 4711 C C . ASN A 1 615 ? -35.517 -43.988 41.291 1.00 51.56 615 ASN A C 1
ATOM 4713 O O . ASN A 1 615 ? -35.721 -45.049 40.699 1.00 51.56 615 ASN A O 1
ATOM 4717 N N . ARG A 1 616 ? -34.491 -43.196 40.939 1.00 58.47 616 ARG A N 1
ATOM 4718 C CA . ARG A 1 616 ? -33.437 -43.600 39.981 1.00 58.47 616 ARG A CA 1
ATOM 4719 C C . ARG A 1 616 ? -32.039 -43.192 40.461 1.00 58.47 616 ARG A C 1
ATOM 4721 O O . ARG A 1 616 ? -31.892 -42.162 41.111 1.00 58.47 616 ARG A O 1
ATOM 4728 N N . THR A 1 617 ? -31.021 -43.985 40.119 1.00 57.34 617 THR A N 1
ATOM 4729 C CA . THR A 1 617 ? -29.604 -43.621 40.287 1.00 57.34 617 THR A CA 1
ATOM 4730 C C . THR A 1 617 ? -29.203 -42.558 39.258 1.00 57.34 617 THR A C 1
ATOM 4732 O O . THR A 1 617 ? -29.717 -42.548 38.133 1.00 57.34 617 THR A O 1
ATOM 4735 N N . GLY A 1 618 ? -28.337 -41.626 39.664 1.00 65.12 618 GLY A N 1
ATOM 4736 C CA . GLY A 1 618 ? -27.877 -40.506 38.839 1.00 65.12 618 GLY A CA 1
ATOM 4737 C C . GLY A 1 618 ? -28.243 -39.131 39.408 1.00 65.12 618 GLY A C 1
ATOM 4738 O O . GLY A 1 618 ? -29.407 -38.815 39.668 1.00 65.12 618 GLY A O 1
ATOM 4739 N N . THR A 1 619 ? -27.225 -38.285 39.567 1.00 77.62 619 THR A N 1
ATOM 4740 C CA . THR A 1 619 ? -27.363 -36.901 40.041 1.00 77.62 619 THR A CA 1
ATOM 4741 C C . THR A 1 619 ? -27.155 -35.935 38.877 1.00 77.62 619 THR A C 1
ATOM 4743 O O . THR A 1 619 ? -26.264 -36.138 38.054 1.00 77.62 619 THR A O 1
ATOM 4746 N N . TYR A 1 620 ? -27.955 -34.872 38.799 1.00 82.06 620 TYR A N 1
ATOM 4747 C CA . TYR A 1 620 ? -27.830 -33.848 37.762 1.00 82.06 620 TYR A CA 1
ATOM 4748 C C . TYR A 1 620 ? -27.804 -32.433 38.343 1.00 82.06 620 TYR A C 1
ATOM 4750 O O . TYR A 1 620 ? -28.237 -32.184 39.470 1.00 82.06 620 TYR A O 1
ATOM 4758 N N . ILE A 1 621 ? -27.289 -31.492 37.555 1.00 84.75 621 ILE A N 1
ATOM 4759 C CA . ILE A 1 621 ? -27.235 -30.072 37.896 1.00 84.75 621 ILE A CA 1
ATOM 4760 C C . ILE A 1 621 ? -28.623 -29.464 37.692 1.00 84.75 621 ILE A C 1
ATOM 4762 O O . ILE A 1 621 ? -29.103 -29.366 36.564 1.00 84.75 621 ILE A O 1
ATOM 4766 N N . SER A 1 622 ? -29.281 -29.060 38.777 1.00 79.88 622 SER A N 1
ATOM 4767 C CA . SER A 1 622 ? -30.633 -28.489 38.733 1.00 79.88 622 SER A CA 1
ATOM 4768 C C . SER A 1 622 ? -30.648 -26.984 38.528 1.00 79.88 622 SER A C 1
ATOM 4770 O O . SER A 1 622 ? -31.620 -26.453 38.010 1.00 79.88 622 SER A O 1
ATOM 4772 N N . GLN A 1 623 ? -29.592 -26.288 38.945 1.00 76.94 623 GLN A N 1
ATOM 4773 C CA . GLN A 1 623 ? -29.491 -24.843 38.794 1.00 76.94 623 GLN A CA 1
ATOM 4774 C C . GLN A 1 623 ? -28.028 -24.415 38.835 1.00 76.94 623 GLN A C 1
ATOM 4776 O O . GLN A 1 623 ? -27.242 -24.960 39.611 1.00 76.94 623 GLN A O 1
ATOM 4781 N N . VAL A 1 624 ? -27.672 -23.404 38.046 1.00 83.12 624 VAL A N 1
ATOM 4782 C CA . VAL A 1 624 ? -26.357 -22.754 38.085 1.00 83.12 624 VAL A CA 1
ATOM 4783 C C . VAL A 1 624 ? -26.566 -21.261 38.318 1.00 83.12 624 VAL A C 1
ATOM 4785 O O . VAL A 1 624 ? -27.412 -20.641 37.678 1.00 83.12 624 VAL A O 1
ATOM 4788 N N . VAL A 1 625 ? -25.831 -20.688 39.270 1.00 77.25 625 VAL A N 1
ATOM 4789 C CA . VAL A 1 625 ? -25.912 -19.263 39.613 1.00 77.25 625 VAL A CA 1
ATOM 4790 C C . VAL A 1 625 ? -25.194 -18.441 38.541 1.00 77.25 625 VAL A C 1
ATOM 4792 O O . VAL A 1 625 ? -24.015 -18.680 38.272 1.00 77.25 625 VAL A O 1
ATOM 4795 N N . GLU A 1 626 ? -25.889 -17.454 37.969 1.00 66.75 626 GLU A N 1
ATOM 4796 C CA . GLU A 1 626 ? -25.348 -16.556 36.939 1.00 66.75 626 GLU A CA 1
ATOM 4797 C C . GLU A 1 626 ? -24.140 -15.766 37.480 1.00 66.75 626 GLU A C 1
ATOM 4799 O O . GLU A 1 626 ? -24.204 -15.127 38.532 1.00 66.75 626 GLU A O 1
ATOM 4804 N N . GLY A 1 627 ? -23.005 -15.849 36.785 1.00 70.56 627 GLY A N 1
ATOM 4805 C CA . GLY A 1 627 ? -21.723 -15.270 37.192 1.00 70.56 627 GLY A CA 1
ATOM 4806 C C . GLY A 1 627 ? -20.983 -16.020 38.312 1.00 70.56 627 GLY A C 1
ATOM 4807 O O . GLY A 1 627 ? -19.912 -15.567 38.728 1.00 70.56 627 GLY A O 1
ATOM 4808 N N . GLY A 1 628 ? -21.513 -17.149 38.798 1.00 75.25 628 GLY A N 1
ATOM 4809 C CA . GLY A 1 628 ? -20.909 -17.971 39.852 1.00 75.25 628 GLY A CA 1
ATOM 4810 C C . GLY A 1 628 ? -19.803 -18.918 39.364 1.00 75.25 628 GLY A C 1
ATOM 4811 O O . GLY A 1 628 ? -19.586 -19.096 38.164 1.00 75.25 628 GLY A O 1
ATOM 4812 N N . ALA A 1 629 ? -19.108 -19.571 40.305 1.00 72.00 629 ALA A N 1
ATOM 4813 C CA . ALA A 1 629 ? -18.028 -20.522 40.006 1.00 72.00 629 ALA A CA 1
ATOM 4814 C C . ALA A 1 629 ? -18.472 -21.688 39.095 1.00 72.00 629 ALA A C 1
ATOM 4816 O O . ALA A 1 629 ? -17.691 -22.131 38.255 1.00 72.00 629 ALA A O 1
ATOM 4817 N N . GLY A 1 630 ? -19.729 -22.134 39.206 1.00 74.62 630 GLY A N 1
ATOM 4818 C CA . GLY A 1 630 ? -20.329 -23.168 38.357 1.00 74.62 630 GLY A CA 1
ATOM 4819 C C . GLY A 1 630 ? -20.416 -22.793 36.884 1.00 74.62 630 GLY A C 1
ATOM 4820 O O . GLY A 1 630 ? -19.959 -23.551 36.027 1.00 74.62 630 GLY A O 1
ATOM 4821 N N . GLU A 1 631 ? -20.930 -21.599 36.585 1.00 73.38 631 GLU A N 1
ATOM 4822 C CA . GLU A 1 631 ? -21.045 -21.119 35.205 1.00 73.38 631 GLU A CA 1
ATOM 4823 C C . GLU A 1 631 ? -19.660 -20.845 34.601 1.00 73.38 631 GLU A C 1
ATOM 4825 O O . GLU A 1 631 ? -19.391 -21.223 33.460 1.00 73.38 631 GLU A O 1
ATOM 4830 N N . LYS A 1 632 ? -18.741 -20.267 35.392 1.00 70.00 632 LYS A N 1
ATOM 4831 C CA . LYS A 1 632 ? -17.344 -20.032 34.985 1.00 70.00 632 LYS A CA 1
ATOM 4832 C C . LYS A 1 632 ? -16.596 -21.331 34.669 1.00 70.00 632 LYS A C 1
ATOM 4834 O O . LYS A 1 632 ? -15.765 -21.339 33.767 1.00 70.00 632 LYS A O 1
ATOM 4839 N N . ALA A 1 633 ? -16.892 -22.412 35.393 1.00 63.06 633 ALA A N 1
ATOM 4840 C CA . ALA A 1 633 ? -16.309 -23.738 35.181 1.00 63.06 633 ALA A CA 1
ATOM 4841 C C . ALA A 1 633 ? -16.993 -24.544 34.059 1.00 63.06 633 ALA A C 1
ATOM 4843 O O . ALA A 1 633 ? -16.541 -25.642 33.733 1.00 63.06 633 ALA A O 1
ATOM 4844 N N . GLY A 1 634 ? -18.064 -24.010 33.461 1.00 69.38 634 GLY A N 1
ATOM 4845 C CA . GLY A 1 634 ? -18.739 -24.592 32.304 1.00 69.38 634 GLY A CA 1
ATOM 4846 C C . GLY A 1 634 ? -19.848 -25.605 32.602 1.00 69.38 634 GLY A C 1
ATOM 4847 O O . GLY A 1 634 ? -20.218 -26.346 31.689 1.00 69.38 634 GLY A O 1
ATOM 4848 N N . LEU A 1 635 ? -20.386 -25.624 33.829 1.00 74.62 635 LEU A N 1
ATOM 4849 C CA . LEU A 1 635 ? -21.569 -26.417 34.188 1.00 74.62 635 LEU A CA 1
ATOM 4850 C C . LEU A 1 635 ? -22.838 -25.801 33.600 1.00 74.62 635 LEU A C 1
ATOM 4852 O O . LEU A 1 635 ? -23.036 -24.589 33.709 1.00 74.62 635 LEU A O 1
ATOM 4856 N N . TRP A 1 636 ? -23.724 -26.630 33.045 1.00 76.44 636 TRP A N 1
ATOM 4857 C CA . TRP A 1 636 ? -25.049 -26.217 32.583 1.00 76.44 636 TRP A CA 1
ATOM 4858 C C . TRP A 1 636 ? -26.168 -26.929 33.348 1.00 76.44 636 TRP A C 1
ATOM 4860 O O . TRP A 1 636 ? -26.004 -28.029 33.870 1.00 76.44 636 TRP A O 1
ATOM 4870 N N . GLU A 1 637 ? -27.333 -26.286 33.405 1.00 80.56 637 GLU A N 1
ATOM 4871 C CA . GLU A 1 637 ? -28.552 -26.895 33.935 1.00 80.56 637 GLU A CA 1
ATOM 4872 C C . GLU A 1 637 ? -28.953 -28.114 33.088 1.00 80.56 637 GLU A C 1
ATOM 4874 O O . GLU A 1 637 ? -29.001 -28.043 31.859 1.00 80.56 637 GLU A O 1
ATOM 4879 N N . GLY A 1 638 ? -29.231 -29.236 33.752 1.00 74.88 638 GLY A N 1
ATOM 4880 C CA . GLY A 1 638 ? -29.558 -30.515 33.122 1.00 74.88 638 GLY A CA 1
ATOM 4881 C C . GLY A 1 638 ? -28.362 -31.432 32.848 1.00 74.88 638 GLY A C 1
ATOM 4882 O O . GLY A 1 638 ? -28.572 -32.545 32.364 1.00 74.88 638 GLY A O 1
ATOM 4883 N N . ASP A 1 639 ? -27.136 -31.012 33.169 1.00 81.38 639 ASP A N 1
ATOM 4884 C CA . ASP A 1 639 ? -25.944 -31.855 33.052 1.00 81.38 639 ASP A CA 1
ATOM 4885 C C . ASP A 1 639 ? -25.955 -32.995 34.081 1.00 81.38 639 ASP A C 1
ATOM 4887 O O . ASP A 1 639 ? -26.212 -32.770 35.263 1.00 81.38 639 ASP A O 1
ATOM 4891 N N . VAL A 1 640 ? -25.660 -34.221 33.639 1.00 81.56 640 VAL A N 1
ATOM 4892 C CA . VAL A 1 640 ? -25.559 -35.411 34.499 1.00 81.56 640 VAL A CA 1
ATOM 4893 C C . VAL A 1 640 ? -24.134 -35.525 35.030 1.00 81.56 640 VAL A C 1
ATOM 4895 O O . VAL A 1 640 ? -23.184 -35.457 34.250 1.00 81.56 640 VAL A O 1
ATOM 4898 N N . VAL A 1 641 ? -23.983 -35.695 36.345 1.00 82.38 641 VAL A N 1
ATOM 4899 C CA . VAL A 1 641 ? -22.682 -35.859 37.005 1.00 82.38 641 VAL A CA 1
ATOM 4900 C C . VAL A 1 641 ? -22.260 -37.322 36.932 1.00 82.38 641 VAL A C 1
ATOM 4902 O O . VAL A 1 641 ? -22.943 -38.199 37.453 1.00 82.38 641 VAL A O 1
ATOM 4905 N N . VAL A 1 642 ? -21.122 -37.559 36.285 1.00 81.12 642 VAL A N 1
ATOM 4906 C CA . VAL A 1 642 ? -20.555 -38.886 36.024 1.00 81.12 642 VAL A CA 1
ATOM 4907 C C . VAL A 1 642 ? -19.415 -39.196 36.995 1.00 81.12 642 VAL A C 1
ATOM 4909 O O . VAL A 1 642 ? -19.374 -40.274 37.585 1.00 81.12 642 VAL A O 1
ATOM 4912 N N . GLU A 1 643 ? -18.522 -38.230 37.231 1.00 81.00 643 GLU A N 1
ATOM 4913 C CA . GLU A 1 643 ? -17.421 -38.364 38.195 1.00 81.00 643 GLU A CA 1
ATOM 4914 C C . GLU A 1 643 ? -17.281 -37.120 39.075 1.00 81.00 643 GLU A C 1
ATOM 4916 O O . GLU A 1 643 ? -17.470 -35.993 38.615 1.00 81.00 643 GLU A O 1
ATOM 4921 N N . VAL A 1 644 ? -16.864 -37.329 40.324 1.00 80.69 644 VAL A N 1
ATOM 4922 C CA . VAL A 1 644 ? -16.436 -36.288 41.266 1.00 80.69 644 VAL A CA 1
ATOM 4923 C C . VAL A 1 644 ? -14.983 -36.566 41.654 1.00 80.69 644 VAL A C 1
ATOM 4925 O O . VAL A 1 644 ? -14.680 -37.603 42.229 1.00 80.69 644 VAL A O 1
ATOM 4928 N N . ASN A 1 645 ? -14.058 -35.660 41.330 1.00 72.62 645 ASN A N 1
ATOM 4929 C CA . ASN A 1 645 ? -12.613 -35.789 41.574 1.00 72.62 645 ASN A CA 1
ATOM 4930 C C . ASN A 1 645 ? -11.984 -37.103 41.063 1.00 72.62 645 ASN A C 1
ATOM 4932 O O . ASN A 1 645 ? -11.016 -37.596 41.635 1.00 72.62 645 ASN A O 1
ATOM 4936 N N . GLY A 1 646 ? -12.500 -37.639 39.952 1.00 63.09 646 GLY A N 1
ATOM 4937 C CA . GLY A 1 646 ? -12.036 -38.899 39.359 1.00 63.09 646 GLY A CA 1
ATOM 4938 C C . GLY A 1 646 ? -12.653 -40.154 39.985 1.00 63.09 646 GLY A C 1
ATOM 4939 O O . GLY A 1 646 ? -12.293 -41.260 39.595 1.00 63.09 646 GLY A O 1
ATOM 4940 N N . GLN A 1 647 ? -13.585 -40.003 40.932 1.00 72.94 647 GLN A N 1
ATOM 4941 C CA . GLN A 1 647 ? -14.401 -41.094 41.458 1.00 72.94 647 GLN A CA 1
ATOM 4942 C C . GLN A 1 647 ? -15.744 -41.127 40.725 1.00 72.94 647 GLN A C 1
ATOM 4944 O O . GLN A 1 647 ? -16.443 -40.113 40.672 1.00 72.94 647 GLN A O 1
ATOM 4949 N N . LYS A 1 648 ? -16.109 -42.278 40.154 1.00 75.56 648 LYS A N 1
ATOM 4950 C CA . LYS A 1 648 ? -17.398 -42.466 39.474 1.00 75.56 648 LYS A CA 1
ATOM 4951 C C . LYS A 1 648 ? -18.546 -42.420 40.471 1.00 75.56 648 LYS A C 1
ATOM 4953 O O . LYS A 1 648 ? -18.475 -43.053 41.516 1.00 75.56 648 LYS A O 1
ATOM 4958 N N . VAL A 1 649 ? -19.588 -41.668 40.126 1.00 76.62 649 VAL A N 1
ATOM 4959 C CA . VAL A 1 649 ? -20.770 -41.446 40.975 1.00 76.62 649 VAL A CA 1
ATOM 4960 C C . VAL A 1 649 ? -22.090 -41.738 40.252 1.00 76.62 649 VAL A C 1
ATOM 4962 O O . VAL A 1 649 ? -23.157 -41.403 40.757 1.00 76.62 649 VAL A O 1
ATOM 4965 N N . GLU A 1 650 ? -22.037 -42.350 39.065 1.00 68.81 650 GLU A N 1
ATOM 4966 C CA . GLU A 1 650 ? -23.220 -42.634 38.233 1.00 68.81 650 GLU A CA 1
ATOM 4967 C C . GLU A 1 650 ? -24.243 -43.541 38.935 1.00 68.81 650 GLU A C 1
ATOM 4969 O O . GLU A 1 650 ? -25.450 -43.340 38.790 1.00 68.81 650 GLU A O 1
ATOM 4974 N N . GLU A 1 651 ? -23.762 -44.517 39.706 1.00 69.44 651 GLU A N 1
ATOM 4975 C CA . GLU A 1 651 ? -24.583 -45.506 40.418 1.00 69.44 651 GLU A CA 1
ATOM 4976 C C . GLU A 1 651 ? -24.755 -45.183 41.911 1.00 69.44 651 GLU A C 1
ATOM 4978 O O . GLU A 1 651 ? -25.459 -45.894 42.623 1.00 69.44 651 GLU A O 1
ATOM 4983 N N . GLU A 1 652 ? -24.161 -44.085 42.379 1.00 74.00 652 GLU A N 1
ATOM 4984 C CA . GLU A 1 652 ? -24.180 -43.687 43.785 1.00 74.00 652 GLU A CA 1
ATOM 4985 C C . GLU A 1 652 ? -25.483 -42.962 44.162 1.00 74.00 652 GLU A C 1
ATOM 4987 O O . GLU A 1 652 ? -26.099 -42.245 43.362 1.00 74.00 652 GLU A O 1
ATOM 4992 N N . HIS A 1 653 ? -25.904 -43.109 45.422 1.00 70.75 653 HIS A N 1
ATOM 4993 C CA . HIS A 1 653 ? -27.064 -42.392 45.951 1.00 70.75 653 HIS A CA 1
ATOM 4994 C C . HIS A 1 653 ? -26.764 -40.900 46.140 1.00 70.75 653 HIS A C 1
ATOM 4996 O O . HIS A 1 653 ? -25.652 -40.506 46.493 1.00 70.75 653 HIS A O 1
ATOM 5002 N N . PHE A 1 654 ? -27.788 -40.057 45.969 1.00 74.56 654 PHE A N 1
ATOM 5003 C CA . PHE A 1 654 ? -27.678 -38.593 46.043 1.00 74.56 654 PHE A CA 1
ATOM 5004 C C . PHE A 1 654 ? -26.937 -38.088 47.295 1.00 74.56 654 PHE A C 1
ATOM 5006 O O . PHE A 1 654 ? -26.121 -37.169 47.213 1.00 74.56 654 PHE A O 1
ATOM 5013 N N . GLU A 1 655 ? -27.176 -38.712 48.451 1.00 76.56 655 GLU A N 1
ATOM 5014 C CA . GLU A 1 655 ? -26.517 -38.355 49.711 1.00 76.56 655 GLU A CA 1
ATOM 5015 C C . GLU A 1 655 ? -25.008 -38.645 49.710 1.00 76.56 655 GLU A C 1
ATOM 5017 O O . GLU A 1 655 ? -24.235 -37.845 50.245 1.00 76.56 655 GLU A O 1
ATOM 5022 N N . GLU A 1 656 ? -24.574 -39.734 49.069 1.00 76.25 656 GLU A N 1
ATOM 5023 C CA . GLU A 1 656 ? -23.158 -40.089 48.939 1.00 76.25 656 GLU A CA 1
ATOM 5024 C C . GLU A 1 656 ? -22.443 -39.121 47.998 1.00 76.25 656 GLU A C 1
ATOM 5026 O O . GLU A 1 656 ? -21.377 -38.602 48.323 1.00 76.25 656 GLU A O 1
ATOM 5031 N N . VAL A 1 657 ? -23.077 -38.770 46.874 1.00 77.06 657 VAL A N 1
ATOM 5032 C CA . VAL A 1 657 ? -22.543 -37.779 45.927 1.00 77.06 657 VAL A CA 1
ATOM 5033 C C . VAL A 1 657 ? -22.351 -36.423 46.610 1.00 77.06 657 VAL A C 1
ATOM 5035 O O . VAL A 1 657 ? -21.298 -35.794 46.473 1.00 77.06 657 VAL A O 1
ATOM 5038 N N . LEU A 1 658 ? -23.321 -35.984 47.420 1.00 79.12 658 LEU A N 1
ATOM 5039 C CA . LEU A 1 658 ? -23.191 -34.764 48.219 1.00 79.12 658 LEU A CA 1
ATOM 5040 C C . LEU A 1 658 ? -22.066 -34.856 49.254 1.00 79.12 658 LEU A C 1
ATOM 5042 O O . LEU A 1 658 ? -21.364 -33.865 49.477 1.00 79.12 658 LEU A O 1
ATOM 5046 N N . ARG A 1 659 ? -21.876 -36.017 49.891 1.00 77.12 659 ARG A N 1
ATOM 5047 C CA . ARG A 1 659 ? -20.785 -36.231 50.848 1.00 77.12 659 ARG A CA 1
ATOM 5048 C C . ARG A 1 659 ? -19.425 -36.161 50.158 1.00 77.12 659 ARG A C 1
ATOM 5050 O O . ARG A 1 659 ? -18.541 -35.458 50.650 1.00 77.12 659 ARG A O 1
ATOM 5057 N N . THR A 1 660 ? -19.283 -36.793 48.997 1.00 77.88 660 THR A N 1
ATOM 5058 C CA . THR A 1 660 ? -18.066 -36.774 48.177 1.00 77.88 660 THR A CA 1
ATOM 5059 C C . THR A 1 660 ? -17.730 -35.359 47.719 1.00 77.88 660 THR A C 1
ATOM 5061 O O . THR A 1 660 ? -16.588 -34.931 47.855 1.00 77.88 660 THR A O 1
ATOM 5064 N N . ILE A 1 661 ? -18.724 -34.572 47.300 1.00 80.19 661 ILE A N 1
ATOM 5065 C CA . ILE A 1 661 ? -18.536 -33.162 46.919 1.00 80.19 661 ILE A CA 1
ATOM 5066 C C . ILE A 1 661 ? -18.156 -32.287 48.121 1.00 80.19 661 ILE A C 1
ATOM 5068 O O . ILE A 1 661 ? -17.284 -31.426 48.008 1.00 80.19 661 ILE A O 1
ATOM 5072 N N . LYS A 1 662 ? -18.763 -32.510 49.294 1.00 76.50 662 LYS A N 1
ATOM 5073 C CA . LYS A 1 662 ? -18.401 -31.788 50.526 1.00 76.50 662 LYS A CA 1
ATOM 5074 C C . LYS A 1 662 ? -16.983 -32.128 50.998 1.00 76.50 662 LYS A C 1
ATOM 5076 O O . LYS A 1 662 ? -16.282 -31.237 51.473 1.00 76.50 662 LYS A O 1
ATOM 5081 N N . LYS A 1 663 ? -16.556 -33.387 50.848 1.00 73.50 663 LYS A N 1
ATOM 5082 C CA . LYS A 1 663 ? -15.220 -33.879 51.226 1.00 73.50 663 LYS A CA 1
ATOM 5083 C C . LYS A 1 663 ? -14.132 -33.482 50.221 1.00 73.50 663 LYS A C 1
ATOM 5085 O O . LYS A 1 663 ? -13.001 -33.243 50.624 1.00 73.50 663 LYS A O 1
ATOM 5090 N N . ALA A 1 664 ? -14.481 -33.380 48.938 1.00 67.06 664 ALA A N 1
ATOM 5091 C CA . ALA A 1 664 ? -13.585 -33.056 47.827 1.00 67.06 664 ALA A CA 1
ATOM 5092 C C . ALA A 1 664 ? -12.870 -31.697 47.956 1.00 67.06 664 ALA A C 1
ATOM 5094 O O . ALA A 1 664 ? -11.833 -31.499 47.326 1.00 67.06 664 ALA A O 1
ATOM 5095 N N . GLY A 1 665 ? -13.385 -30.782 48.786 1.00 67.25 665 GLY A N 1
ATOM 5096 C CA . GLY A 1 665 ? -12.760 -29.483 49.026 1.00 67.25 665 GLY A CA 1
ATOM 5097 C C . GLY A 1 665 ? -12.691 -28.614 47.765 1.00 67.25 665 GLY A C 1
ATOM 5098 O O . GLY A 1 665 ? -13.484 -28.765 46.841 1.00 67.25 665 GLY A O 1
ATOM 5099 N N . SER A 1 666 ? -11.759 -27.659 47.744 1.00 70.62 666 SER A N 1
ATOM 5100 C CA . SER A 1 666 ? -11.471 -26.818 46.576 1.00 70.62 666 SER A CA 1
ATOM 5101 C C . SER A 1 666 ? -10.036 -27.100 46.112 1.00 70.62 666 SER A C 1
ATOM 5103 O O . SER A 1 666 ? -9.134 -26.954 46.938 1.00 70.62 666 SER A O 1
ATOM 5105 N N . PRO A 1 667 ? -9.787 -27.450 44.834 1.00 67.44 667 PRO A N 1
ATOM 5106 C CA . PRO A 1 667 ? -10.735 -27.447 43.717 1.00 67.44 667 PRO A CA 1
ATOM 5107 C C . PRO A 1 667 ? -11.589 -28.723 43.614 1.00 67.44 667 PRO A C 1
ATOM 5109 O O . PRO A 1 667 ? -11.098 -29.835 43.791 1.00 67.44 667 PRO A O 1
ATOM 5112 N N . LEU A 1 668 ? -12.857 -28.551 43.241 1.00 79.50 668 LEU A N 1
ATOM 5113 C CA . LEU A 1 668 ? -13.804 -29.626 42.942 1.00 79.50 668 LEU A CA 1
ATOM 5114 C C . LEU A 1 668 ? -13.794 -29.910 41.434 1.00 79.50 668 LEU A C 1
ATOM 5116 O O . LEU A 1 668 ? -14.047 -29.008 40.644 1.00 79.50 668 LEU A O 1
ATOM 5120 N N . ARG A 1 669 ? -13.526 -31.145 41.011 1.00 77.56 669 ARG A N 1
ATOM 5121 C CA . ARG A 1 669 ? -13.560 -31.566 39.601 1.00 77.56 669 ARG A CA 1
ATOM 5122 C C . ARG A 1 669 ? -14.803 -32.413 39.354 1.00 77.56 669 ARG A C 1
ATOM 5124 O O . ARG A 1 669 ? -14.992 -33.410 40.038 1.00 77.56 669 ARG A O 1
ATOM 5131 N N . LEU A 1 670 ? -15.629 -32.040 38.387 1.00 78.94 670 LEU A N 1
ATOM 5132 C CA . LEU A 1 670 ? -16.837 -32.768 38.006 1.00 78.94 670 LEU A CA 1
ATOM 5133 C C . LEU A 1 670 ? -16.740 -33.178 36.541 1.00 78.94 670 LEU A C 1
ATOM 5135 O O . LEU A 1 670 ? -16.601 -32.312 35.680 1.00 78.94 670 LEU A O 1
ATOM 5139 N N . LEU A 1 671 ? -16.826 -34.473 36.246 1.00 78.00 671 LEU A N 1
ATOM 5140 C CA . LEU A 1 671 ? -17.051 -34.935 34.879 1.00 78.00 671 LEU A CA 1
ATOM 5141 C C . LEU A 1 671 ? -18.556 -34.952 34.641 1.00 78.00 671 LEU A C 1
ATOM 5143 O O . LEU A 1 671 ? -19.282 -35.655 35.343 1.00 78.00 671 LEU A O 1
ATOM 5147 N N . VAL A 1 672 ? -19.022 -34.162 33.679 1.00 79.75 672 VAL A N 1
ATOM 5148 C CA . VAL A 1 672 ? -20.442 -34.010 33.374 1.00 79.75 672 VAL A CA 1
ATOM 5149 C C . VAL A 1 672 ? -20.743 -34.281 31.908 1.00 79.75 672 VAL A C 1
ATOM 5151 O O . VAL A 1 672 ? -19.912 -34.058 31.026 1.00 79.75 672 VAL A O 1
ATOM 5154 N N . LEU A 1 673 ? -21.953 -34.749 31.627 1.00 76.81 673 LEU A N 1
ATOM 5155 C CA . LEU A 1 673 ? -22.409 -35.035 30.273 1.00 76.81 673 LEU A CA 1
ATOM 5156 C C . LEU A 1 673 ? -23.816 -34.474 30.057 1.00 76.81 673 LEU A C 1
ATOM 5158 O O . LEU A 1 673 ? -24.656 -34.504 30.954 1.00 76.81 673 LEU A O 1
ATOM 5162 N N . GLU A 1 674 ? -24.087 -33.970 28.852 1.00 77.38 674 GLU A N 1
ATOM 5163 C CA . GLU A 1 674 ? -25.434 -33.521 28.493 1.00 77.38 674 GLU A CA 1
ATOM 5164 C C . GLU A 1 674 ? -26.411 -34.705 28.559 1.00 77.38 674 GLU A C 1
ATOM 5166 O O . GLU A 1 674 ? -26.128 -35.782 28.028 1.00 77.38 674 GLU A O 1
ATOM 5171 N N . ARG A 1 675 ? -27.590 -34.502 29.160 1.00 68.56 675 ARG A N 1
ATOM 5172 C CA . ARG A 1 675 ? -28.608 -35.547 29.373 1.00 68.56 675 ARG A CA 1
ATOM 5173 C C . ARG A 1 675 ? -28.929 -36.371 28.119 1.00 68.56 675 ARG A C 1
ATOM 5175 O O . ARG A 1 675 ? -29.048 -37.590 28.198 1.00 68.56 675 ARG A O 1
ATOM 5182 N N . ALA A 1 676 ? -29.030 -35.728 26.954 1.00 67.12 676 ALA A N 1
ATOM 5183 C CA . ALA A 1 676 ? -29.290 -36.406 25.680 1.00 67.12 676 ALA A CA 1
ATOM 5184 C C . ALA A 1 676 ? -28.118 -37.295 25.219 1.00 67.12 676 ALA A C 1
ATOM 5186 O O . ALA A 1 676 ? -28.337 -38.332 24.592 1.00 67.12 676 ALA A O 1
ATOM 5187 N N . GLY A 1 677 ? -26.880 -36.904 25.533 1.00 65.56 677 GLY A N 1
ATOM 5188 C CA . GLY A 1 677 ? -25.679 -37.697 25.283 1.00 65.56 677 GLY A CA 1
ATOM 5189 C C . GLY A 1 677 ? -25.518 -38.852 26.269 1.00 65.56 677 GLY A C 1
ATOM 5190 O O . GLY A 1 677 ? -25.154 -39.953 25.860 1.00 65.56 677 GLY A O 1
ATOM 5191 N N . TYR A 1 678 ? -25.864 -38.625 27.538 1.00 68.75 678 TYR A N 1
ATOM 5192 C CA . TYR A 1 678 ? -25.833 -39.636 28.596 1.00 68.75 678 TYR A CA 1
ATOM 5193 C C . TYR A 1 678 ? -26.791 -40.798 28.309 1.00 68.75 678 TYR A C 1
ATOM 5195 O O . TYR A 1 678 ? -26.384 -41.957 28.318 1.00 68.75 678 TYR A O 1
ATOM 5203 N N . GLU A 1 679 ? -28.037 -40.502 27.932 1.00 69.19 679 GLU A N 1
ATOM 5204 C CA . GLU A 1 679 ? -29.021 -41.536 27.580 1.00 69.19 679 GLU A CA 1
ATOM 5205 C C . GLU A 1 679 ? -28.621 -42.343 26.330 1.00 69.19 679 GLU A C 1
ATOM 5207 O O . GLU A 1 679 ? -28.922 -43.534 26.233 1.00 69.19 679 GLU A O 1
ATOM 5212 N N . LYS A 1 680 ? -27.917 -41.727 25.368 1.00 65.38 680 LYS A N 1
ATOM 5213 C CA . LYS A 1 680 ? -27.376 -42.433 24.193 1.00 65.38 680 LYS A CA 1
ATOM 5214 C C . LYS A 1 680 ? -26.231 -43.372 24.576 1.00 65.38 680 LYS A C 1
ATOM 5216 O O . LYS A 1 680 ? -26.232 -44.520 24.138 1.00 65.38 680 LYS A O 1
ATOM 5221 N N . LEU A 1 681 ? -25.293 -42.909 25.406 1.00 64.19 681 LEU A N 1
ATOM 5222 C CA . LEU A 1 681 ? -24.143 -43.707 25.841 1.00 64.19 681 LEU A CA 1
ATOM 5223 C C . LEU A 1 681 ? -24.562 -44.883 26.728 1.00 64.19 681 LEU A C 1
ATOM 5225 O O . LEU A 1 681 ? -24.120 -46.007 26.485 1.00 64.19 681 LEU A O 1
ATOM 5229 N N . ARG A 1 682 ? -25.516 -44.660 27.642 1.00 65.19 682 ARG A N 1
ATOM 5230 C CA . ARG A 1 682 ? -26.110 -45.710 28.480 1.00 65.19 682 ARG A CA 1
ATOM 5231 C C . ARG A 1 682 ? -26.762 -46.821 27.654 1.00 65.19 682 ARG A C 1
ATOM 5233 O O . ARG A 1 682 ? -26.608 -47.992 27.978 1.00 65.19 682 ARG A O 1
ATOM 5240 N N . LYS A 1 683 ? -27.450 -46.475 26.559 1.00 60.75 683 LYS A N 1
ATOM 5241 C CA . LYS A 1 683 ? -28.050 -47.458 25.636 1.00 60.75 683 LYS A CA 1
ATOM 5242 C C . LYS A 1 683 ? -27.019 -48.224 24.803 1.00 60.75 683 LYS A C 1
ATOM 5244 O O . LYS A 1 683 ? -27.318 -49.322 24.353 1.00 60.75 683 LYS A O 1
ATOM 5249 N N . SER A 1 684 ? -25.833 -47.653 24.590 1.00 55.62 684 SER A N 1
ATOM 5250 C CA . SER A 1 684 ? -24.746 -48.269 23.816 1.00 55.62 684 SER A CA 1
ATOM 5251 C C . SER A 1 684 ? -23.747 -49.089 24.647 1.00 55.62 684 SER A C 1
ATOM 5253 O O . SER A 1 684 ? -22.861 -49.706 24.067 1.00 55.62 684 SER A O 1
ATOM 5255 N N . GLY A 1 685 ? -23.864 -49.100 25.983 1.00 53.19 685 GLY A N 1
ATOM 5256 C CA . GLY A 1 685 ? -22.999 -49.887 26.877 1.00 53.19 685 GLY A CA 1
ATOM 5257 C C . GLY A 1 685 ? -21.540 -49.412 26.981 1.00 53.19 685 GLY A C 1
ATOM 5258 O O . GLY A 1 685 ? -20.693 -50.155 27.467 1.00 53.19 685 GLY A O 1
ATOM 5259 N N . LEU A 1 686 ? -21.223 -48.198 26.517 1.00 54.09 686 LEU A N 1
ATOM 5260 C CA . LEU A 1 686 ? -19.865 -47.643 26.517 1.00 54.09 686 LEU A CA 1
ATOM 5261 C C . LEU A 1 686 ? -19.522 -46.978 27.859 1.00 54.09 686 LEU A C 1
ATOM 5263 O O . LEU A 1 686 ? -20.238 -46.092 28.324 1.00 54.09 686 LEU A O 1
ATOM 5267 N N . THR A 1 687 ? -18.382 -47.358 28.442 1.00 51.72 687 THR A N 1
ATOM 5268 C CA . THR A 1 687 ? -17.867 -46.786 29.692 1.00 51.72 687 THR A CA 1
ATOM 5269 C C . THR A 1 687 ? -17.408 -45.340 29.489 1.00 51.72 687 THR A C 1
ATOM 5271 O O . THR A 1 687 ? -16.405 -45.081 28.820 1.00 51.72 687 THR A O 1
ATOM 5274 N N . ILE A 1 688 ? -18.110 -44.388 30.107 1.00 57.94 688 ILE A N 1
ATOM 5275 C CA . ILE A 1 688 ? -17.757 -42.966 30.063 1.00 57.94 688 ILE A CA 1
ATOM 5276 C C . ILE A 1 688 ? -16.462 -42.770 30.866 1.00 57.94 688 ILE A C 1
ATOM 5278 O O . ILE A 1 688 ? -16.381 -43.132 32.039 1.00 57.94 688 ILE A O 1
ATOM 5282 N N . SER A 1 689 ? -15.413 -42.274 30.208 1.00 53.25 689 SER A N 1
ATOM 5283 C CA . SER A 1 689 ? -14.118 -41.973 30.826 1.00 53.25 689 SER A CA 1
ATOM 5284 C C . SER A 1 689 ? -13.433 -40.810 30.107 1.00 53.25 689 SER A C 1
ATOM 5286 O O . SER A 1 689 ? -13.738 -40.503 28.952 1.00 53.25 689 SER A O 1
ATOM 5288 N N . CYS A 1 690 ? -12.472 -40.180 30.783 1.00 38.34 690 CYS A N 1
ATOM 5289 C CA . CYS A 1 690 ? -11.704 -39.031 30.288 1.00 38.34 690 CYS A CA 1
ATOM 5290 C C . CYS A 1 690 ? -10.872 -39.322 29.005 1.00 38.34 690 CYS A C 1
ATOM 5292 O O . CYS A 1 690 ? -10.356 -38.401 28.380 1.00 38.34 690 CYS A O 1
ATOM 5294 N N . GLY A 1 691 ? -10.749 -40.591 28.585 1.00 38.97 691 GLY A N 1
ATOM 5295 C CA . GLY A 1 691 ? -9.883 -41.048 27.487 1.00 38.97 691 GLY A CA 1
ATOM 5296 C C . GLY A 1 691 ? -10.476 -41.051 26.068 1.00 38.97 691 GLY A C 1
ATOM 5297 O O . GLY A 1 691 ? -9.774 -41.437 25.140 1.00 38.97 691 GLY A O 1
ATOM 5298 N N . LEU A 1 692 ? -11.720 -40.614 25.843 1.00 39.19 692 LEU A N 1
ATOM 5299 C CA . LEU A 1 692 ? -12.341 -40.568 24.498 1.00 39.19 692 LEU A CA 1
ATOM 5300 C C . LEU A 1 692 ? -11.901 -39.359 23.636 1.00 39.19 692 LEU A C 1
ATOM 5302 O O . LEU A 1 692 ? -12.642 -38.889 22.772 1.00 39.19 692 LEU A O 1
ATOM 5306 N N . ILE A 1 693 ? -10.683 -38.852 23.842 1.00 33.41 693 ILE A N 1
ATOM 5307 C CA . ILE A 1 693 ? -10.068 -37.824 22.994 1.00 33.41 693 ILE A CA 1
ATOM 5308 C C . ILE A 1 693 ? -9.318 -38.540 21.864 1.00 33.41 693 ILE A C 1
ATOM 5310 O O . ILE A 1 693 ? -8.171 -38.955 22.023 1.00 33.41 693 ILE A O 1
ATOM 5314 N N . SER A 1 694 ? -9.966 -38.721 20.712 1.00 29.27 694 SER A N 1
ATOM 5315 C CA . SER A 1 694 ? -9.322 -39.341 19.550 1.00 29.27 694 SER A CA 1
ATOM 5316 C C . SER A 1 694 ? -8.267 -38.416 18.931 1.00 29.27 694 SER A C 1
ATOM 5318 O O . SER A 1 694 ? -8.581 -37.470 18.210 1.00 29.27 694 SER A O 1
ATOM 5320 N N . HIS A 1 695 ? -6.997 -38.744 19.174 1.00 24.11 695 HIS A N 1
ATOM 5321 C CA . HIS A 1 695 ? -5.872 -38.376 18.321 1.00 24.11 695 HIS A CA 1
ATOM 5322 C C . HIS A 1 695 ? -5.877 -39.217 17.027 1.00 24.11 69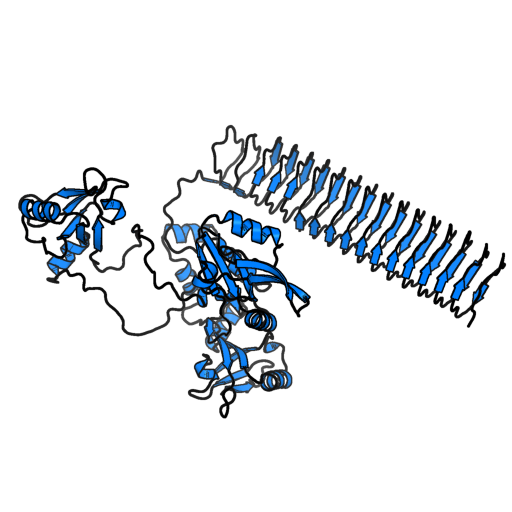5 HIS A C 1
ATOM 5324 O O . HIS A 1 695 ? -5.862 -40.438 17.084 1.00 24.11 695 HIS A O 1
ATOM 5330 N N . SER A 1 696 ? -5.808 -38.516 15.887 1.00 27.83 696 SER A N 1
ATOM 5331 C CA . SER A 1 696 ? -5.038 -38.830 14.664 1.00 27.83 696 SER A CA 1
ATOM 5332 C C . SER A 1 696 ? -5.213 -40.191 13.958 1.00 27.83 696 SER A C 1
ATOM 5334 O O . SER A 1 696 ? -4.735 -41.203 14.455 1.00 27.83 696 SER A O 1
ATOM 5336 N N . MET A 1 697 ? -5.619 -40.149 12.676 1.00 22.09 697 MET A N 1
ATOM 5337 C CA . MET A 1 697 ? -4.820 -40.670 11.544 1.00 22.09 697 MET A CA 1
ATOM 5338 C C . MET A 1 697 ? -5.304 -40.100 10.186 1.00 22.09 697 MET A C 1
ATOM 5340 O O . MET A 1 697 ? -6.427 -40.342 9.766 1.00 22.09 697 MET A O 1
ATOM 5344 N N . GLN A 1 698 ? -4.382 -39.388 9.522 1.00 22.70 698 GLN A N 1
ATOM 5345 C CA . GLN A 1 698 ? -4.186 -39.190 8.070 1.00 22.70 698 GLN A CA 1
ATOM 5346 C C . GLN A 1 698 ? -5.164 -38.352 7.196 1.00 22.70 698 GLN A C 1
ATOM 5348 O O . GLN A 1 698 ? -6.366 -38.267 7.390 1.00 22.70 698 GLN A O 1
ATOM 5353 N N . VAL A 1 699 ? -4.519 -37.674 6.235 1.00 30.97 699 VAL A N 1
ATOM 5354 C CA . VAL A 1 699 ? -4.850 -36.491 5.403 1.00 30.97 699 VAL A CA 1
ATOM 5355 C C . VAL A 1 699 ? -5.852 -36.823 4.270 1.00 30.97 699 VAL A C 1
ATOM 5357 O O . VAL A 1 699 ? -5.702 -37.877 3.658 1.00 30.97 699 VAL A O 1
ATOM 5360 N N . PRO A 1 700 ? -6.844 -35.956 3.944 1.00 26.48 700 PRO A N 1
ATOM 5361 C CA . PRO A 1 700 ? -6.649 -34.972 2.870 1.00 26.48 700 PRO A CA 1
ATOM 5362 C C . PRO A 1 700 ? -7.206 -33.560 3.137 1.00 26.48 700 PRO A C 1
ATOM 5364 O O . PRO A 1 700 ? -8.264 -33.356 3.718 1.00 26.48 700 PRO A O 1
ATOM 5367 N N . ASP A 1 701 ? -6.445 -32.592 2.626 1.00 28.88 701 ASP A N 1
ATOM 5368 C CA . ASP A 1 701 ? -6.877 -31.278 2.137 1.00 28.88 701 ASP A CA 1
ATOM 5369 C C . ASP A 1 701 ? -7.652 -30.352 3.095 1.00 28.88 701 ASP A C 1
ATOM 5371 O O . ASP A 1 701 ? -8.825 -30.034 2.918 1.00 28.88 701 ASP A O 1
ATOM 5375 N N . SER A 1 702 ? -6.954 -29.820 4.101 1.00 29.38 702 SER A N 1
ATOM 5376 C CA . SER A 1 702 ? -7.456 -28.705 4.910 1.00 29.38 702 SER A CA 1
ATOM 5377 C C . SER A 1 702 ? -6.763 -27.390 4.543 1.00 29.38 702 SER A C 1
ATOM 5379 O O . SER A 1 702 ? -6.114 -26.758 5.384 1.00 29.38 702 SER A O 1
ATOM 5381 N N . THR A 1 703 ? -6.896 -26.929 3.297 1.00 30.39 703 THR A N 1
ATOM 5382 C CA . THR A 1 703 ? -6.728 -25.493 3.041 1.00 30.39 703 THR A CA 1
ATOM 5383 C C . THR A 1 703 ? -8.003 -24.780 3.489 1.00 30.39 703 THR A C 1
ATOM 5385 O O . THR A 1 703 ? -9.010 -24.735 2.793 1.00 30.39 703 THR A O 1
ATOM 5388 N N . GLN A 1 704 ? -7.987 -24.233 4.709 1.00 33.31 704 GLN A N 1
ATOM 5389 C CA . GLN A 1 704 ? -9.050 -23.350 5.194 1.00 33.31 704 GLN A CA 1
ATOM 5390 C C . GLN A 1 704 ? -9.244 -22.206 4.187 1.00 33.31 704 GLN A C 1
ATOM 5392 O O . GLN A 1 704 ? -8.402 -21.310 4.057 1.00 33.31 704 GLN A O 1
ATOM 5397 N N . ASP A 1 705 ? -10.346 -22.255 3.434 1.00 32.75 705 ASP A N 1
ATOM 5398 C CA . ASP A 1 705 ? -10.689 -21.221 2.462 1.00 32.75 705 ASP A CA 1
ATOM 5399 C C . ASP A 1 705 ? -11.103 -19.912 3.142 1.00 32.75 705 ASP A C 1
ATOM 5401 O O . ASP A 1 705 ? -12.270 -19.544 3.176 1.00 32.75 705 ASP A O 1
ATOM 5405 N N . CYS A 1 706 ? -10.135 -19.142 3.625 1.00 31.95 706 CYS A N 1
ATOM 5406 C CA . CYS A 1 706 ? -10.379 -17.778 4.083 1.00 31.95 706 CYS A CA 1
ATOM 5407 C C . CYS A 1 706 ? -10.313 -16.799 2.902 1.00 31.95 706 CYS A C 1
ATOM 5409 O O . CYS A 1 706 ? -9.409 -15.955 2.839 1.00 31.95 706 CYS A O 1
ATOM 5411 N N . PHE A 1 707 ? -11.246 -16.929 1.955 1.00 32.94 707 PHE A N 1
ATOM 5412 C CA . PHE A 1 707 ? -11.543 -15.845 1.020 1.00 32.94 707 PHE A CA 1
ATOM 5413 C C . PHE A 1 707 ? -12.413 -14.805 1.719 1.00 32.94 707 PHE A C 1
ATOM 5415 O O . PHE A 1 707 ? -13.414 -15.141 2.341 1.00 32.94 707 PHE A O 1
ATOM 5422 N N . VAL A 1 708 ? -11.996 -13.547 1.615 1.00 33.44 708 VAL A N 1
ATOM 5423 C CA . VAL A 1 708 ? -12.712 -12.372 2.115 1.00 33.44 708 VAL A CA 1
ATOM 5424 C C . VAL A 1 708 ? -13.168 -11.534 0.937 1.00 33.44 708 VAL A C 1
ATOM 5426 O O . VAL A 1 708 ? -12.349 -11.375 0.001 1.00 33.44 708 VAL A O 1
#

Sequence (708 aa):
MISCSGKNKPKSLKAARMISFREINKPKSLKAARVVSCSGKNGQNSLKATRMRSCSGINEPKSLKVARVFSCSGINKPKSLKAARVFSCSGINGPKSLKAARMLSFSGINKPKCLKVARMRSCSGINKPKSLKAARMISCSGINKPKSLKATRMISCSGINKPKSLKTARMISFSEINKPKSLKAARMISCSGINKPKSLKTARMISFSEINKPKSLKAARMISFREINKPKSLKAARMISFREINKPKSLKAARVVSCSGKNGQNSLKATRMRSYGAENEQKSLKAARMHSCSAKKEPKRPAELCSVRQVVMKVQASGQQLCLLVLRAEDYEVAVSEGMDLVALARAHRGEDCARPRLCHISRVPGLGLGLGIIPIEGERGRYYLSPVREGPAEKAGVQPGDRLIWMNGSMVSTLTHSALAKMFRKSAEHVTIMVIDSRSEASYARRRLPILPAFASVHNLPHRPKTLHLVQGPQGYGFLLRQEKLSSGRIAHLMREVDPHSPAELSGMEDGDLLLAVNGEQAENREHEDIVSKIRQSGQQVTLTTISIQGRDYYTQLGFSPLLFYDQTNPKRESFPEPTLPRRDLPSNSPCPRLCVLHREGTGFGFNLACVQNRTGTYISQVVEGGAGEKAGLWEGDVVVEVNGQKVEEEHFEEVLRTIKKAGSPLRLLVLERAGYEKLRKSGLTISCGLISHSMQVPDSTQDCFV

Secondary structure (DSSP, 8-state):
-EEE-S-BS-S-EEEEEEEEE---B--S-EEEEEEEEE--EES-S-EEEEEEEEE--EES-S-EEEEEEEEE--EES-S-EEEEEEEEE--EES-S-EEEEEEEEE--EES-S-EEEEEEEEE--EES-S-EEEEEEEEE--EES-S-EEEEEEEEE--EES-S-EEEEEEEEE--EES-S-EEEEEEEEE--EES-S-EEEEEEEEEEEEES-S-EEEEEEEEEEEEES-S-EEEEEEEEEEEEES-S-EEEEEEEEEBS---S--EEEEEEEEEE-SS--S-EEES-EEEEE------PPS----HHHHHHHHHHTTT--------HHHHHHHHHTT--HHHHHHHHH-TT-PPPEEEEEE-BTTTBT-EEEEEPTT-TT-EEEEEPTTSHHHHTT--TT-EEEEETTEEGGGS-HHHHHHHHHH-SSEEEEEEE-HHHHHHHHHTT----GGGPEEES-SSPPEEEEEE-BTTBSS-EEEEEE-TTS-EEEEEE-PPTTSHHHHTT--TT-EEEEETTEE-TTS-HHHHHHHHHHTTTEEEEEEE-HHHHHHHHHHTS-GGGGHHHHSPP----------------SS---EEEEE--BTTB-SEEEEE-TTSS-EEEEEE-TTSHHHHTT--TTEEEEEETTEE-TTS-HHHHHHHHHHS-SSEEEEEEEHHHHHHHHHHT----TT-----------------

Organism: Astyanax mexicanus (NCBI:txid7994)

pLDDT: mean 75.87, std 17.56, range [21.52, 95.44]

Foldseek 3Di:
DDDDDDAEAAAEEEDAEYEEAEAYEEHLYYEYAEYAEAEHYDDANEYEYAEYAEYAHAEAHAYYEYAEYAEYAHAEAYAYAEYAEYEEYEHYENYAEHEYAEYQEYEHYYAHAYHEYAYAEEYAHYYAYAEAEYAEHEEYAHHEAYAYHEYAEYAEYEHQEAYAYAEYAEAHAYAHNYAYAEAEYAEYEHYEHAEAYAEHEYAEAHEYEEHEAYAEAEYAEYEEYEEYYAYAYYEYAEYEEYEDYENYNDEEYAEYEEYHYEYDDDEHEYAEYEEYEYPDDDPDYHYVYYNDYDPDPDDDDDPDDDDPLLVVLLQVQCPPDDDADDDDPVRVVVCVVVVHDVLVVVCVVLPPPADFKAWFKFWQDPPCGSQKDWADDPPQFLKTFIDGHVVGRRVLRPDDGRKIWQDWQQGGSNVDGPVRVVVVSVVPPTMIITIIDHPVNVVSCVVVVHDRDPLRHDYGPDPWAKAKFKAFADPVGQQWDWDFDQDPVRATFTFTARRDPPGSCVVRVHDGQWTWQDKPSHGDRPDDPVVVVVSVVVVPRIIITITTHPVSCVSCVSNVGRSSSCVVVRDDDDPCPDDQDQDDDDDDPPAWDKAKFWFFADPPGRQWDWDDDPPDFWIFTQDGHVVGRCSSRPHDHQWIWQDKPNHGRRRPDPVVVVVSQVVSHPTIITTTTHPVNVVVCVVVVDDDDPPPPDDDDDDDDPPPPPRD

InterPro domains:
  IPR001478 PDZ domain [PF00595] (388-436)
  IPR001478 PDZ domain [PF00595] (474-547)
  IPR001478 PDZ domain [PF00595] (599-673)
  IPR001478 PDZ domain [PS50106] (342-440)
  IPR001478 PDZ domain [PS50106] (468-551)
  IPR001478 PDZ domain [PS50106] (596-676)
  IPR001478 PDZ domain [SM00228] (368-440)
  IPR001478 PDZ domain [SM00228] (476-551)
  IPR001478 PDZ domain [SM00228] (604-676)
  IPR036034 PDZ superfamily [G3DSA:2.30.42.10] (350-451)
  IPR036034 PDZ superfamily [G3DSA:2.30.42.10] (463-551)
  IPR036034 PDZ superfamily [G3DSA:2.30.42.10] (588-679)
  IPR036034 PDZ superfamily [SSF50156] (353-442)
  IPR036034 PDZ superfamily [SSF50156] (459-551)
  IPR036034 PDZ superfamily [SSF50156] (578-675)
  IPR051067 Na+/H+ exchange regulatory cofactor [PTHR14191] (309-571)

Radius of gyration: 36.33 Å; chains: 1; bounding box: 72×103×82 Å